Protein AF-V5H179-F1 (afdb_monomer)

Sequence (374 aa):
MTELLISRGDTFPRSFLDTYRANRATEQFYNDLSSSKSDELVLQNSESLPVSEEIHHGHSENLLDVTSSISPTKEEFLDKAELILPKSHRRRIPVYDRVDPEDSIRDIVTENDFYRFVLFKKHYDKYLHLSQKYEEARNIAYYLEEKYHEVKMERDDLIEQRDKLTRRLESNESLLREKEDEVFLQFERVVYLEEQCDKLKAEKDKCQEQKDLIEKERDKTLRILKEQARESEYNRRRLEQARQEVVRHMTMIKNEKECLERENDQLKEALEAERKGFGRYLIPVQRRRVINDSHCLENQEEDCKLIEHASDALASQFQKAVQHLATCRQKKCSVCAYTKATYRQMTPHNRKYDRKLFGCLQTPFLEMRNMIKP

pLDDT: mean 70.43, std 24.72, range [31.12, 98.69]

Structure (mmCIF, N/CA/C/O backbone):
data_AF-V5H179-F1
#
_entry.id   AF-V5H179-F1
#
loop_
_atom_site.group_PDB
_atom_site.id
_atom_site.type_symbol
_atom_site.label_atom_id
_atom_site.label_alt_id
_atom_site.label_comp_id
_atom_site.label_asym_id
_atom_site.label_entity_id
_atom_site.label_seq_id
_atom_site.pdbx_PDB_ins_code
_atom_site.Cartn_x
_atom_site.Cartn_y
_atom_site.Cartn_z
_atom_site.occupancy
_atom_site.B_iso_or_equiv
_atom_site.auth_seq_id
_atom_site.auth_comp_id
_atom_site.auth_asym_id
_atom_site.auth_atom_id
_atom_site.pdbx_PDB_model_num
ATOM 1 N N . MET A 1 1 ? -24.556 13.360 -15.288 1.00 38.22 1 MET A N 1
ATOM 2 C CA . MET A 1 1 ? -23.542 12.449 -14.723 1.00 38.22 1 MET A CA 1
ATOM 3 C C . MET A 1 1 ? -22.312 13.281 -14.423 1.00 38.22 1 MET A C 1
ATOM 5 O O . MET A 1 1 ? -21.608 13.659 -15.345 1.00 38.22 1 MET A O 1
ATOM 9 N N . THR A 1 2 ? -22.155 13.690 -13.169 1.00 35.22 2 THR A N 1
ATOM 10 C CA . THR A 1 2 ? -21.049 14.524 -12.684 1.00 35.22 2 THR A CA 1
ATOM 11 C C . THR A 1 2 ? -20.124 13.637 -11.867 1.00 35.22 2 THR A C 1
ATOM 13 O O . THR A 1 2 ? -20.523 13.132 -10.819 1.00 35.22 2 THR A O 1
ATOM 16 N N . GLU A 1 3 ? -18.925 13.398 -12.390 1.00 39.62 3 GLU A N 1
ATOM 17 C CA . GLU A 1 3 ? -17.882 12.602 -11.748 1.00 39.62 3 GLU A CA 1
ATOM 18 C C . GLU A 1 3 ? -17.254 13.391 -10.591 1.00 39.62 3 GLU A C 1
ATOM 20 O O . GLU A 1 3 ? -16.722 14.485 -10.772 1.00 39.62 3 GLU A O 1
ATOM 25 N N . LEU A 1 4 ? -17.339 12.826 -9.387 1.00 37.09 4 LEU A N 1
ATOM 26 C CA . LEU A 1 4 ? -16.640 13.293 -8.194 1.00 37.09 4 LEU A CA 1
ATOM 27 C C . LEU A 1 4 ? -15.219 12.713 -8.200 1.00 37.09 4 LEU A C 1
ATOM 29 O O . LEU A 1 4 ? -15.003 11.548 -7.868 1.00 37.09 4 LEU A O 1
ATOM 33 N N . LEU A 1 5 ? -14.249 13.545 -8.577 1.00 45.59 5 LEU A N 1
ATOM 34 C CA . LEU A 1 5 ? -12.824 13.313 -8.348 1.00 45.59 5 LEU A CA 1
ATOM 35 C C . LEU A 1 5 ? -12.528 13.479 -6.851 1.00 45.59 5 LEU A C 1
ATOM 37 O O . LEU A 1 5 ? -12.358 14.594 -6.362 1.00 45.59 5 LEU A O 1
ATOM 41 N N . ILE A 1 6 ? -12.468 12.368 -6.116 1.00 38.81 6 ILE A N 1
ATOM 42 C CA . ILE A 1 6 ? -11.968 12.353 -4.737 1.00 38.81 6 ILE A CA 1
ATOM 43 C C . ILE A 1 6 ? -10.440 12.253 -4.798 1.00 38.81 6 ILE A C 1
ATOM 45 O O . ILE A 1 6 ? -9.877 11.237 -5.211 1.00 38.81 6 ILE A O 1
ATOM 49 N N . SER A 1 7 ? -9.781 13.344 -4.414 1.00 38.22 7 SER A N 1
ATOM 50 C CA . SER A 1 7 ? -8.329 13.448 -4.280 1.00 38.22 7 SER A CA 1
ATOM 51 C C . SER A 1 7 ? -7.828 12.482 -3.198 1.00 38.22 7 SER A C 1
ATOM 53 O O . SER A 1 7 ? -8.160 12.627 -2.023 1.00 38.22 7 SER A O 1
ATOM 55 N N . ARG A 1 8 ? -7.038 11.475 -3.591 1.00 45.69 8 ARG A N 1
ATOM 56 C CA . ARG A 1 8 ? -6.320 10.561 -2.686 1.00 45.69 8 ARG A CA 1
ATOM 57 C C . ARG A 1 8 ? -5.118 11.286 -2.075 1.00 45.69 8 ARG A C 1
ATOM 59 O O . ARG A 1 8 ? -4.004 11.142 -2.572 1.00 45.69 8 ARG A O 1
ATOM 66 N N . GLY A 1 9 ? -5.362 12.092 -1.045 1.00 43.00 9 GLY A N 1
ATOM 67 C CA . GLY A 1 9 ? -4.332 12.933 -0.429 1.00 43.00 9 GLY A CA 1
ATOM 68 C C . GLY A 1 9 ? -4.325 13.005 1.097 1.00 43.00 9 GLY A C 1
ATOM 69 O O . GLY A 1 9 ? -3.460 13.690 1.624 1.00 43.00 9 GLY A O 1
ATOM 70 N N . ASP A 1 10 ? -5.211 12.304 1.808 1.00 39.78 10 ASP A N 1
ATOM 71 C CA . ASP A 1 10 ? -5.199 12.294 3.277 1.00 39.78 10 ASP A CA 1
ATOM 72 C C . ASP A 1 10 ? -4.518 11.026 3.796 1.00 39.78 10 ASP A C 1
ATOM 74 O O . ASP A 1 10 ? -5.143 10.036 4.174 1.00 39.78 10 ASP A O 1
ATOM 78 N N . THR A 1 11 ? -3.186 11.055 3.780 1.00 51.28 11 THR A N 1
ATOM 79 C CA . THR A 1 11 ? -2.354 10.178 4.608 1.00 51.28 11 THR A CA 1
ATOM 80 C C . THR A 1 11 ? -2.736 10.394 6.068 1.00 51.28 11 THR A C 1
ATOM 82 O O . THR A 1 11 ? -2.569 11.492 6.601 1.00 51.28 11 THR A O 1
ATOM 85 N N . PHE A 1 12 ? -3.245 9.341 6.709 1.00 50.22 12 PHE A N 1
ATOM 86 C CA . PHE A 1 12 ? -3.503 9.309 8.145 1.00 50.22 12 PHE A CA 1
ATOM 87 C C . PHE A 1 12 ? -2.275 9.838 8.914 1.00 50.22 12 PHE A C 1
ATOM 89 O O . PHE A 1 12 ? -1.149 9.443 8.590 1.00 50.22 12 PHE A O 1
ATOM 96 N N . PRO 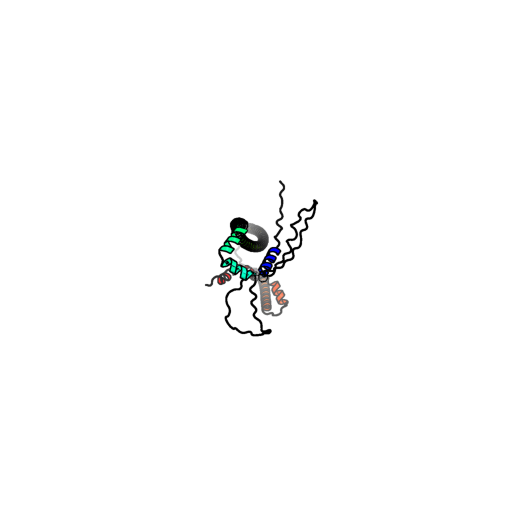A 1 13 ? -2.440 10.727 9.911 1.00 59.28 13 PRO A N 1
ATOM 97 C CA . PRO A 1 13 ? -1.305 11.367 10.562 1.00 59.28 13 PRO A CA 1
ATOM 98 C C . PRO A 1 13 ? -0.399 10.331 11.235 1.00 59.28 13 PRO A C 1
ATOM 100 O O . PRO A 1 13 ? -0.795 9.660 12.188 1.00 59.28 13 PRO A O 1
ATOM 103 N N . ARG A 1 14 ? 0.851 10.237 10.766 1.00 58.84 14 ARG A N 1
ATOM 104 C CA . ARG A 1 14 ? 1.921 9.389 11.332 1.00 58.84 14 ARG A CA 1
ATOM 105 C C . ARG A 1 14 ? 2.117 9.605 12.843 1.00 58.84 14 ARG A C 1
ATOM 107 O O . ARG A 1 14 ? 2.583 8.711 13.540 1.00 58.84 14 ARG A O 1
ATOM 114 N N . SER A 1 15 ? 1.655 10.753 13.348 1.00 59.72 15 SER A N 1
ATOM 115 C CA . SER A 1 15 ? 1.590 11.095 14.767 1.00 59.72 15 SER A CA 1
ATOM 116 C C . SER A 1 15 ? 0.821 10.079 15.613 1.00 59.72 15 SER A C 1
ATOM 118 O O . SER A 1 15 ? 1.193 9.877 16.762 1.00 59.72 15 SER A O 1
ATOM 120 N N . PHE A 1 16 ? -0.206 9.398 15.093 1.00 59.84 16 PHE A N 1
ATOM 121 C CA . PHE A 1 16 ? -0.959 8.416 15.889 1.00 59.84 16 PHE A CA 1
ATOM 122 C C . PHE A 1 16 ? -0.138 7.160 16.217 1.00 59.84 16 PHE A C 1
ATOM 124 O O . PHE A 1 16 ? -0.201 6.667 17.342 1.00 59.84 16 PHE A O 1
ATOM 131 N N . LEU A 1 17 ? 0.690 6.688 15.279 1.00 62.47 17 LEU A N 1
ATOM 132 C CA . LEU A 1 17 ? 1.595 5.555 15.506 1.00 62.47 17 LEU A CA 1
ATOM 133 C C . LEU A 1 17 ? 2.723 5.914 16.479 1.00 62.47 17 LEU A C 1
ATOM 135 O O . LEU A 1 17 ? 3.060 5.120 17.359 1.00 62.47 17 LEU A O 1
ATOM 139 N N . ASP A 1 18 ? 3.266 7.125 16.361 1.00 66.50 18 ASP A N 1
ATOM 140 C CA . ASP A 1 18 ? 4.311 7.610 17.265 1.00 66.50 18 ASP A CA 1
ATOM 141 C C . ASP A 1 18 ? 3.779 7.796 18.698 1.00 66.50 18 ASP A C 1
ATOM 143 O O . ASP A 1 18 ? 4.466 7.453 19.662 1.00 66.50 18 ASP A O 1
ATOM 147 N N . THR A 1 19 ? 2.526 8.243 18.851 1.00 67.44 19 THR A N 1
ATOM 148 C CA . THR A 1 19 ? 1.873 8.396 20.166 1.00 67.44 19 THR A CA 1
ATOM 149 C C . THR A 1 19 ? 1.581 7.039 20.813 1.00 67.44 19 THR A C 1
ATOM 151 O O . THR A 1 19 ? 1.815 6.861 22.006 1.00 67.44 19 THR A O 1
ATOM 154 N N . TYR A 1 20 ? 1.133 6.050 20.032 1.00 66.56 20 TYR A N 1
ATOM 155 C CA . TYR A 1 20 ? 0.885 4.697 20.537 1.00 66.56 20 TYR A CA 1
ATOM 156 C C . TYR A 1 20 ? 2.187 3.995 20.970 1.00 66.56 20 TYR A C 1
ATOM 158 O O . TYR A 1 20 ? 2.245 3.395 22.044 1.00 66.56 20 TYR A O 1
ATOM 166 N N . ARG A 1 21 ? 3.282 4.146 20.206 1.00 66.50 21 ARG A N 1
ATOM 167 C CA . ARG A 1 21 ? 4.616 3.652 20.608 1.00 66.50 21 ARG A CA 1
ATOM 168 C C . ARG A 1 21 ? 5.135 4.326 21.879 1.00 66.50 21 ARG A C 1
ATOM 170 O O . ARG A 1 21 ? 5.722 3.647 22.720 1.00 66.50 21 ARG A O 1
ATOM 177 N N . ALA A 1 22 ? 4.903 5.631 22.034 1.00 61.88 22 ALA A N 1
ATOM 178 C CA . ALA A 1 22 ? 5.259 6.360 23.249 1.00 61.88 22 ALA A CA 1
ATOM 179 C C . ALA A 1 22 ? 4.445 5.878 24.463 1.00 61.88 22 ALA A C 1
ATOM 181 O O . ALA A 1 22 ? 5.023 5.622 25.518 1.00 61.88 22 ALA A O 1
ATOM 182 N N . ASN A 1 23 ? 3.136 5.656 24.309 1.00 56.94 23 ASN A N 1
ATOM 183 C CA . ASN A 1 23 ? 2.287 5.149 25.390 1.00 56.94 23 ASN A CA 1
ATOM 184 C C . ASN A 1 23 ? 2.677 3.730 25.821 1.00 56.94 23 ASN A C 1
ATOM 186 O O . ASN A 1 23 ? 2.816 3.486 27.016 1.00 56.94 23 ASN A O 1
ATOM 190 N N . ARG A 1 24 ? 2.980 2.828 24.880 1.00 58.59 24 ARG A N 1
ATOM 191 C CA . ARG A 1 24 ? 3.427 1.461 25.204 1.00 58.59 24 ARG A CA 1
ATOM 192 C C . ARG A 1 24 ? 4.783 1.423 25.923 1.00 58.59 24 ARG A C 1
ATOM 194 O O . ARG A 1 24 ? 5.021 0.547 26.747 1.00 58.59 24 ARG A O 1
ATOM 201 N N . ALA A 1 25 ? 5.670 2.382 25.649 1.00 54.34 25 ALA A N 1
ATOM 202 C CA . ALA A 1 25 ? 6.921 2.546 26.397 1.00 54.34 25 ALA A CA 1
ATOM 203 C C . ALA A 1 25 ? 6.704 3.140 27.806 1.00 54.34 25 ALA A C 1
ATOM 205 O O . ALA A 1 25 ? 7.554 2.981 28.680 1.00 54.34 25 ALA A O 1
ATOM 206 N N . THR A 1 26 ? 5.564 3.798 28.032 1.00 53.34 26 THR A N 1
ATOM 207 C CA . THR A 1 26 ? 5.205 4.466 29.294 1.00 53.34 26 THR A CA 1
ATOM 208 C C . THR A 1 26 ? 4.375 3.564 30.224 1.00 53.34 26 THR A C 1
ATOM 210 O O . THR A 1 26 ? 4.323 3.812 31.428 1.00 53.34 26 THR A O 1
ATOM 213 N N . GLU A 1 27 ? 3.812 2.457 29.720 1.00 48.19 27 GLU A N 1
ATOM 214 C CA . GLU A 1 27 ? 3.077 1.451 30.516 1.00 48.19 27 GLU A CA 1
ATOM 215 C C . GLU A 1 27 ? 3.929 0.718 31.571 1.00 48.19 27 GLU A C 1
ATOM 217 O O . GLU A 1 27 ? 3.386 0.030 32.430 1.00 48.19 27 GLU A O 1
ATOM 222 N N . GLN A 1 28 ? 5.254 0.902 31.588 1.00 46.19 28 GLN A N 1
ATOM 223 C CA . GLN A 1 28 ? 6.106 0.419 32.685 1.00 46.19 28 GLN A CA 1
ATOM 224 C C . GLN A 1 28 ? 6.187 1.375 33.888 1.00 46.19 28 GLN A C 1
ATOM 226 O O . GLN A 1 28 ? 6.810 1.013 34.885 1.00 46.19 28 GLN A O 1
ATOM 231 N N . PHE A 1 29 ? 5.569 2.565 33.838 1.00 47.06 29 PHE A N 1
ATOM 232 C CA . PHE A 1 29 ? 5.801 3.606 34.850 1.00 47.06 29 PHE A CA 1
ATOM 233 C C . PHE A 1 29 ? 4.580 4.284 35.486 1.00 47.06 29 PHE A C 1
ATOM 235 O O . PHE A 1 29 ? 4.789 5.204 36.272 1.00 47.06 29 PHE A O 1
ATOM 242 N N . TYR A 1 30 ? 3.335 3.848 35.264 1.00 40.72 30 TYR A N 1
ATOM 243 C CA . TYR A 1 30 ? 2.186 4.528 35.887 1.00 40.72 30 TYR A CA 1
ATOM 244 C C . TYR A 1 30 ? 1.194 3.595 36.583 1.00 40.72 30 TYR A C 1
ATOM 246 O O . TYR A 1 30 ? 0.227 3.122 35.999 1.00 40.72 30 TYR A O 1
ATOM 254 N N . ASN A 1 31 ? 1.426 3.437 37.889 1.00 41.97 31 ASN A N 1
ATOM 255 C CA . ASN A 1 31 ? 0.436 3.057 38.901 1.00 41.97 31 ASN A CA 1
ATOM 256 C C . ASN A 1 31 ? -0.285 4.283 39.515 1.00 41.97 31 ASN A C 1
ATOM 258 O O . ASN A 1 31 ? -0.972 4.131 40.514 1.00 41.97 31 ASN A O 1
ATOM 262 N N . ASP A 1 32 ? -0.159 5.488 38.946 1.00 46.41 32 ASP A N 1
ATOM 263 C CA . ASP A 1 32 ? -0.709 6.719 39.539 1.00 46.41 32 ASP A CA 1
ATOM 264 C C . ASP A 1 32 ? -1.388 7.615 38.494 1.00 46.41 32 ASP A C 1
ATOM 266 O O . ASP A 1 32 ? -0.796 8.589 38.042 1.00 46.41 32 ASP A O 1
ATOM 270 N N . LEU A 1 33 ? -2.639 7.326 38.114 1.00 41.47 33 LEU A N 1
ATOM 271 C CA . LEU A 1 33 ? -3.531 8.321 37.491 1.00 41.47 33 LEU A CA 1
ATOM 272 C C . LEU A 1 33 ? -4.994 8.105 37.917 1.00 41.47 33 LEU A C 1
ATOM 274 O O . LEU A 1 33 ? -5.854 7.743 37.121 1.00 41.47 33 LEU A O 1
ATOM 278 N N . SER A 1 34 ? -5.293 8.384 39.187 1.00 44.03 34 SER A N 1
ATOM 279 C CA . SER A 1 34 ? -6.654 8.495 39.736 1.00 44.03 34 SER A CA 1
ATOM 280 C C . SER A 1 34 ? -7.209 9.930 39.684 1.00 44.03 34 SER A C 1
ATOM 282 O O . SER A 1 34 ? -7.889 10.378 40.604 1.00 44.03 34 SER A O 1
ATOM 284 N N . SER A 1 35 ? -6.959 10.682 38.605 1.00 51.59 35 SER A N 1
ATOM 285 C CA . SER A 1 35 ? -7.750 11.890 38.320 1.00 51.59 35 SER A CA 1
ATOM 286 C C . SER A 1 35 ? -7.730 12.249 36.832 1.00 51.59 35 SER A C 1
ATOM 288 O O . SER A 1 35 ? -6.760 12.827 36.338 1.00 51.59 35 SER A O 1
ATOM 290 N N . SER A 1 36 ? -8.816 11.952 36.116 1.00 37.88 36 SER A N 1
ATOM 291 C CA . SER A 1 36 ? -9.072 12.491 34.775 1.00 37.88 36 SER A CA 1
ATOM 292 C C . SER A 1 36 ? -10.262 13.450 34.836 1.00 37.88 36 SER A C 1
ATOM 294 O O . SER A 1 36 ? -11.378 13.057 35.165 1.00 37.88 36 SER A O 1
ATOM 296 N N . LYS A 1 37 ? -10.010 14.731 34.539 1.00 47.53 37 LYS A N 1
ATOM 297 C CA . LYS A 1 37 ? -10.983 15.838 34.509 1.00 47.53 37 LYS A CA 1
ATOM 298 C C . LYS A 1 37 ? -11.846 15.798 33.240 1.00 47.53 37 LYS A C 1
ATOM 300 O O . LYS A 1 37 ? -11.718 16.669 32.385 1.00 47.53 37 LYS A O 1
ATOM 305 N N . SER A 1 38 ? -12.691 14.782 33.090 1.00 45.53 38 SER A N 1
ATOM 306 C CA . SER A 1 38 ? -13.604 14.685 31.933 1.00 45.53 38 SER A CA 1
ATOM 307 C C . SER A 1 38 ? -15.081 14.485 32.289 1.00 45.53 38 SER A C 1
ATOM 309 O O . SER A 1 38 ? -15.899 14.367 31.386 1.00 45.53 38 SER A O 1
ATOM 311 N N . ASP A 1 39 ? -15.442 14.560 33.574 1.00 42.22 39 ASP A N 1
ATOM 312 C CA . ASP A 1 39 ? -16.785 14.205 34.067 1.00 42.22 39 ASP A CA 1
ATOM 313 C C . ASP A 1 39 ? -17.708 15.409 34.382 1.00 42.22 39 ASP A C 1
ATOM 315 O O . ASP A 1 39 ? -18.745 15.260 35.019 1.00 42.22 39 ASP A O 1
ATOM 319 N N . GLU A 1 40 ? -17.362 16.629 33.950 1.00 44.75 40 GLU A N 1
ATOM 320 C CA . GLU A 1 40 ? -18.045 17.864 34.393 1.00 44.75 40 GLU A CA 1
ATOM 321 C C . GLU A 1 40 ? -19.091 18.441 33.411 1.00 44.75 40 GLU A C 1
ATOM 323 O O . GLU A 1 40 ? -19.426 19.618 33.508 1.00 44.75 40 GLU A O 1
ATOM 328 N N . LEU A 1 41 ? -19.627 17.678 32.445 1.00 41.22 41 LEU A N 1
ATOM 329 C CA . LEU A 1 41 ? -20.549 18.249 31.435 1.00 41.22 41 LEU A CA 1
ATOM 330 C C . LEU A 1 41 ? -21.808 17.435 31.101 1.00 41.22 41 LEU A C 1
ATOM 332 O O . LEU A 1 41 ? -22.360 17.601 30.015 1.00 41.22 41 LEU A O 1
ATOM 336 N N . VAL A 1 42 ? -22.331 16.603 32.006 1.00 47.53 42 VAL A N 1
ATOM 337 C CA . VAL A 1 42 ? -23.628 15.940 31.755 1.00 47.53 42 VAL A CA 1
ATOM 338 C C . VAL A 1 42 ? -24.482 15.835 33.014 1.00 47.53 42 VAL A C 1
ATOM 340 O O . VAL A 1 42 ? -24.805 14.735 33.415 1.00 47.53 42 VAL A O 1
ATOM 343 N N . LEU A 1 43 ? -24.887 16.954 33.624 1.00 38.72 43 LEU A N 1
ATOM 344 C CA . LEU A 1 43 ? -26.112 17.034 34.444 1.00 38.72 43 LEU A CA 1
ATOM 345 C C . LEU A 1 43 ? -26.581 18.501 34.547 1.00 38.72 43 LEU A C 1
ATOM 347 O O . LEU A 1 43 ? -26.336 19.181 35.537 1.00 38.72 43 LEU A O 1
ATOM 351 N N . GLN A 1 44 ? -27.280 19.001 33.525 1.00 34.38 44 GLN A N 1
ATOM 352 C CA . GLN A 1 44 ? -28.172 20.157 33.679 1.00 34.38 44 GLN A CA 1
ATOM 353 C C . GLN A 1 44 ? -29.614 19.649 33.637 1.00 34.38 44 GLN A C 1
ATOM 355 O O . GLN A 1 44 ? -30.160 19.419 32.562 1.00 34.38 44 GLN A O 1
ATOM 360 N N . ASN A 1 45 ? -30.217 19.471 34.814 1.00 33.62 45 ASN A N 1
ATOM 361 C CA . ASN A 1 45 ? -31.651 19.247 34.964 1.00 33.62 45 ASN A CA 1
ATOM 362 C C . ASN A 1 45 ? -32.306 20.480 35.595 1.00 33.62 45 ASN A C 1
ATOM 364 O O . ASN A 1 45 ? -32.006 20.856 36.721 1.00 33.62 45 ASN A O 1
ATOM 368 N N . SER A 1 46 ? -33.191 21.086 34.802 1.00 35.19 46 SER A N 1
ATOM 369 C CA . SER A 1 46 ? -34.522 21.587 35.163 1.00 35.19 46 SER A CA 1
ATOM 370 C C . SER A 1 46 ? -34.783 21.997 36.621 1.00 35.19 46 SER A C 1
ATOM 372 O O . SER A 1 46 ? -35.275 21.195 37.412 1.00 35.19 46 SER A O 1
ATOM 374 N N . GLU A 1 47 ? -34.651 23.292 36.903 1.00 33.22 47 GLU A N 1
ATOM 375 C CA . GLU A 1 47 ? -35.409 23.967 37.960 1.00 33.22 47 GLU A CA 1
ATOM 376 C C . GLU A 1 47 ? -36.064 25.232 37.397 1.00 33.22 47 GLU A C 1
ATOM 378 O O . GLU A 1 47 ? -35.438 26.275 37.226 1.00 33.22 47 GLU A O 1
ATOM 383 N N . SER A 1 48 ? -37.360 25.140 37.108 1.00 37.81 48 SER A N 1
ATOM 384 C CA . SER A 1 48 ? -38.253 26.294 37.145 1.00 37.81 48 SER A CA 1
ATOM 385 C C . SER A 1 48 ? -39.675 25.802 37.400 1.00 37.81 48 SER A C 1
ATOM 387 O O . SER A 1 48 ? -40.339 25.380 36.459 1.00 37.81 48 SER A O 1
ATOM 389 N N . LEU A 1 49 ? -40.107 25.790 38.664 1.00 33.06 49 LEU A N 1
ATOM 390 C CA . LEU A 1 49 ? -41.442 26.168 39.157 1.00 33.06 49 LEU A CA 1
ATOM 391 C C . LEU A 1 49 ? -41.452 26.054 40.710 1.00 33.06 49 LEU A C 1
ATOM 393 O O . LEU A 1 49 ? -40.802 25.151 41.233 1.00 33.06 49 LEU A O 1
ATOM 397 N N . PRO A 1 50 ? -42.127 26.961 41.452 1.00 45.44 50 PRO A N 1
ATOM 398 C CA . PRO A 1 50 ? -41.961 27.142 42.905 1.00 45.44 50 PRO A CA 1
ATOM 399 C C . PRO A 1 50 ? -43.132 26.572 43.745 1.00 45.44 50 PRO A C 1
ATOM 401 O O . PRO A 1 50 ? -44.111 26.118 43.156 1.00 45.44 50 PRO A O 1
ATOM 404 N N . VAL A 1 51 ? -43.061 26.746 45.088 1.00 31.14 51 VAL A N 1
ATOM 405 C CA . VAL A 1 51 ? -44.099 26.539 46.157 1.00 31.14 51 VAL A CA 1
ATOM 406 C C . VAL A 1 51 ? -44.014 25.152 46.841 1.00 31.14 51 VAL A C 1
ATOM 408 O O . VAL A 1 51 ? -43.996 24.152 46.141 1.00 31.14 51 VAL A O 1
ATOM 411 N N . SER A 1 52 ? -44.002 24.943 48.169 1.00 33.12 52 SER A N 1
ATOM 412 C CA . SER A 1 52 ? -43.936 25.771 49.392 1.00 33.12 52 SER A CA 1
ATOM 413 C C . SER A 1 52 ? -43.670 24.873 50.626 1.00 33.12 52 SER A C 1
ATOM 415 O O . SER A 1 52 ? -43.968 23.685 50.591 1.00 33.12 52 SER A O 1
ATOM 417 N N . GLU A 1 53 ? -43.193 25.519 51.700 1.00 37.88 53 GLU A N 1
ATOM 418 C CA . GLU A 1 53 ? -43.397 25.267 53.149 1.00 37.88 53 GLU A CA 1
ATOM 419 C C . GLU A 1 53 ? -42.876 23.990 53.853 1.00 37.88 53 GLU A C 1
ATOM 421 O O . GLU A 1 53 ? -43.434 22.901 53.778 1.00 37.88 53 GLU A O 1
ATOM 426 N N . GLU A 1 54 ? -41.812 24.225 54.635 1.00 38.69 54 GLU A N 1
ATOM 4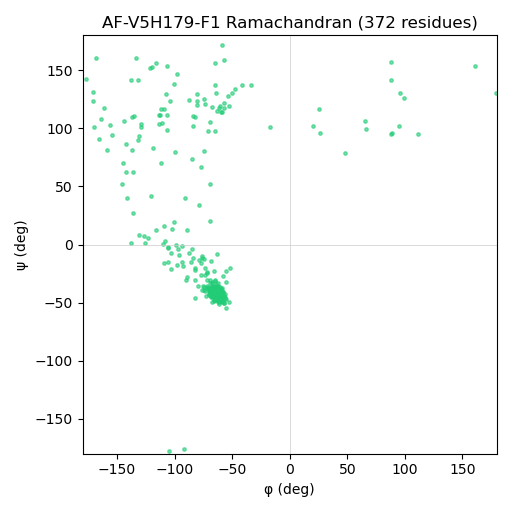27 C CA . GLU A 1 54 ? -41.595 23.850 56.046 1.00 38.69 54 GLU A CA 1
ATOM 428 C C . GLU A 1 54 ? -42.333 22.638 56.640 1.00 38.69 54 GLU A C 1
ATOM 430 O O . GLU A 1 54 ? -43.510 22.718 56.977 1.00 38.69 54 GLU A O 1
ATOM 435 N N . ILE A 1 55 ? -41.549 21.624 57.039 1.00 34.69 55 ILE A N 1
ATOM 436 C CA . ILE A 1 55 ? -41.684 21.017 58.375 1.00 34.69 55 ILE A CA 1
ATOM 437 C C . ILE A 1 55 ? -40.283 20.820 58.979 1.00 34.69 55 ILE A C 1
ATOM 439 O O . ILE A 1 55 ? -39.500 19.979 58.542 1.00 34.69 55 ILE A O 1
ATOM 443 N N . HIS A 1 56 ? -39.983 21.605 60.014 1.00 33.34 56 HIS A N 1
ATOM 444 C CA . HIS A 1 56 ? -38.847 21.426 60.917 1.00 33.34 56 HIS A CA 1
ATOM 445 C C . HIS A 1 56 ? -39.157 20.367 61.984 1.00 33.34 56 HIS A C 1
ATOM 447 O O . HIS A 1 56 ? -40.009 20.603 62.837 1.00 33.34 56 HIS A O 1
ATOM 453 N N . HIS A 1 57 ? -38.380 19.285 62.038 1.00 36.88 57 HIS A N 1
ATOM 454 C CA . HIS A 1 57 ? -38.143 18.471 63.242 1.00 36.88 57 HIS A CA 1
ATOM 455 C C . HIS A 1 57 ? -36.632 18.172 63.245 1.00 36.88 57 HIS A C 1
ATOM 457 O O . HIS A 1 57 ? -36.126 17.582 62.302 1.00 36.88 57 HIS A O 1
ATOM 463 N N . GLY A 1 58 ? -35.803 18.715 64.134 1.00 31.97 58 GLY A N 1
ATOM 464 C CA . GLY A 1 58 ? -35.842 18.549 65.582 1.00 31.97 58 GLY A CA 1
ATOM 465 C C . GLY A 1 58 ? -34.599 17.738 65.959 1.00 31.97 58 GLY A C 1
ATOM 466 O O . GLY A 1 58 ? -34.598 16.519 65.834 1.00 31.97 58 GLY A O 1
ATOM 467 N N . HIS A 1 59 ? -33.519 18.428 66.336 1.00 32.72 59 HIS A N 1
ATOM 468 C CA . HIS A 1 59 ? -32.262 17.822 66.771 1.00 32.72 59 HIS A CA 1
ATOM 469 C C . HIS A 1 59 ? -32.494 16.957 68.015 1.00 32.72 59 HIS A C 1
ATOM 471 O O . HIS A 1 59 ? -32.895 17.471 69.058 1.00 32.72 59 HIS A O 1
ATOM 477 N N . SER A 1 60 ? -32.218 15.657 67.919 1.00 39.66 60 SER A N 1
ATOM 478 C CA . SER A 1 60 ? -32.052 14.795 69.087 1.00 39.66 60 SER A CA 1
ATOM 479 C C . SER A 1 60 ? -30.591 14.385 69.188 1.00 39.66 60 SER A C 1
ATOM 481 O O . SER A 1 60 ? -30.098 13.550 68.429 1.00 39.66 60 SER A O 1
ATOM 483 N N . GLU A 1 61 ? -29.909 15.018 70.129 1.00 39.66 61 GLU A N 1
ATOM 484 C CA . GLU A 1 61 ? -28.595 14.636 70.613 1.00 39.66 61 GLU A CA 1
ATOM 485 C C . GLU A 1 61 ? -28.728 13.303 71.352 1.00 39.66 61 GLU A C 1
ATOM 487 O O . GLU A 1 61 ? -29.464 13.215 72.331 1.00 39.66 61 GLU A O 1
ATOM 492 N N . ASN A 1 62 ? -28.054 12.261 70.869 1.00 36.19 62 ASN A N 1
ATOM 493 C CA . ASN A 1 62 ? -27.524 11.191 71.705 1.00 36.19 62 ASN A CA 1
ATOM 494 C C . ASN A 1 62 ? -26.448 10.429 70.929 1.00 36.19 62 ASN A C 1
ATOM 496 O O . ASN A 1 62 ? -26.704 9.830 69.886 1.00 36.19 62 ASN A O 1
ATOM 500 N N . LEU A 1 63 ? -25.238 10.505 71.487 1.00 37.31 63 LEU A N 1
ATOM 501 C CA . LEU A 1 63 ? -24.099 9.624 71.267 1.00 37.31 63 LEU A CA 1
ATOM 502 C C . LEU A 1 63 ? -24.543 8.180 71.015 1.00 37.31 63 LEU A C 1
ATOM 504 O O . LEU A 1 63 ? -25.348 7.662 71.780 1.00 37.31 63 LEU A O 1
ATOM 508 N N . LEU A 1 64 ? -23.922 7.522 70.038 1.00 41.84 64 LEU A N 1
ATOM 509 C CA . LEU A 1 64 ? -23.034 6.378 70.265 1.00 41.84 64 LEU A CA 1
ATOM 510 C C . LEU A 1 64 ? -22.323 6.057 68.940 1.00 41.84 64 LEU A C 1
ATOM 512 O O . LEU A 1 64 ? -22.881 5.418 68.050 1.00 41.84 64 LEU A O 1
ATOM 516 N N . ASP A 1 65 ? -21.070 6.504 68.837 1.00 35.31 65 ASP A N 1
ATOM 517 C CA . ASP A 1 65 ? -20.084 5.936 67.923 1.00 35.31 65 ASP A CA 1
ATOM 518 C C . ASP A 1 65 ? -19.911 4.449 68.255 1.00 35.31 65 ASP A C 1
ATOM 520 O O . ASP A 1 65 ? -19.403 4.091 69.320 1.00 35.31 65 ASP A O 1
ATOM 524 N N . VAL A 1 66 ? -20.312 3.575 67.334 1.00 36.31 66 VAL A N 1
ATOM 525 C CA . VAL A 1 66 ? -19.897 2.170 67.327 1.00 36.31 66 VAL A CA 1
ATOM 526 C C . VAL A 1 66 ? -19.151 1.925 66.027 1.00 36.31 66 VAL A C 1
ATOM 528 O O . VAL A 1 66 ? -19.684 1.457 65.026 1.00 36.31 66 VAL A O 1
ATOM 531 N N . THR A 1 67 ? -17.871 2.277 66.064 1.00 34.16 67 THR A N 1
ATOM 532 C CA . THR A 1 67 ? -16.847 1.713 65.194 1.00 34.16 67 THR A CA 1
ATOM 533 C C . THR A 1 67 ? -16.389 0.387 65.801 1.00 34.16 67 THR A C 1
ATOM 535 O O . THR A 1 67 ? -15.757 0.343 66.851 1.00 34.16 67 THR A O 1
ATOM 538 N N . SER A 1 68 ? -16.750 -0.719 65.159 1.00 31.84 68 SER A N 1
ATOM 539 C CA . SER A 1 68 ? -16.149 -2.058 65.282 1.00 31.84 68 SER A CA 1
ATOM 540 C C . SER A 1 68 ? -16.789 -2.899 64.171 1.00 31.84 68 SER A C 1
ATOM 542 O O . SER A 1 68 ? -17.999 -2.854 64.013 1.00 31.84 68 SER A O 1
ATOM 544 N N . SER A 1 69 ? -16.098 -3.660 63.331 1.00 31.77 69 SER A N 1
ATOM 545 C CA . SER A 1 69 ? -14.789 -4.274 63.502 1.00 31.77 69 SER A CA 1
ATOM 546 C C . SER A 1 69 ? -14.345 -4.853 62.152 1.00 31.77 69 SER A C 1
ATOM 548 O O . SER A 1 69 ? -15.019 -5.698 61.567 1.00 31.77 69 SER A O 1
ATOM 550 N N . ILE A 1 70 ? -13.176 -4.419 61.680 1.00 35.12 70 ILE A N 1
ATOM 551 C CA . ILE A 1 70 ? -12.356 -5.192 60.747 1.00 35.12 70 ILE A CA 1
ATOM 552 C C . ILE A 1 70 ? -11.604 -6.216 61.599 1.00 35.12 70 ILE A C 1
ATOM 554 O O . ILE A 1 70 ? -10.920 -5.868 62.560 1.00 35.12 70 ILE A O 1
ATOM 558 N N . SER A 1 71 ? -11.780 -7.486 61.266 1.00 32.31 71 SER A N 1
ATOM 559 C CA . SER A 1 71 ? -11.070 -8.635 61.822 1.00 32.31 71 SER A CA 1
ATOM 560 C C . SER A 1 71 ? -9.569 -8.596 61.501 1.00 32.31 71 SER A C 1
ATOM 562 O O . SER A 1 71 ? -9.236 -8.516 60.316 1.00 32.31 71 SER A O 1
ATOM 564 N N . PRO A 1 72 ? -8.663 -8.773 62.481 1.00 36.88 72 PRO A N 1
ATOM 565 C CA . PRO A 1 72 ? -7.299 -9.192 62.216 1.00 36.88 72 PRO A CA 1
ATOM 566 C C . PRO A 1 72 ? -7.128 -10.700 62.429 1.00 36.88 72 PRO A C 1
ATOM 568 O O . PRO A 1 72 ? -7.777 -11.345 63.255 1.00 36.88 72 PRO A O 1
ATOM 571 N N . THR A 1 73 ? -6.249 -11.242 61.602 1.00 34.47 73 THR A N 1
ATOM 572 C CA . THR A 1 73 ? -5.863 -12.637 61.442 1.00 34.47 73 THR A CA 1
ATOM 573 C C . THR A 1 73 ? -5.170 -13.235 62.664 1.00 34.47 73 THR A C 1
ATOM 575 O O . THR A 1 73 ? -4.577 -12.544 63.487 1.00 34.47 73 THR A O 1
ATOM 578 N N . LYS A 1 74 ? -5.266 -14.566 62.737 1.00 36.53 74 LYS A N 1
ATOM 579 C CA . LYS A 1 74 ? -4.551 -15.454 63.654 1.00 36.53 74 LYS A CA 1
ATOM 580 C C . LYS A 1 74 ? -3.034 -15.299 63.528 1.00 36.53 74 LYS A C 1
ATOM 582 O O . LYS A 1 74 ? -2.543 -14.974 62.455 1.00 36.53 74 LYS A O 1
ATOM 587 N N . GLU A 1 75 ? -2.377 -15.722 64.606 1.00 37.38 75 GLU A N 1
ATOM 588 C CA . GLU A 1 75 ? -0.931 -15.864 64.810 1.00 37.38 75 GLU A CA 1
ATOM 589 C C . GLU A 1 75 ? -0.260 -14.593 65.325 1.00 37.38 75 GLU A C 1
ATOM 591 O O . GLU A 1 75 ? 0.094 -13.711 64.560 1.00 37.38 75 GLU A O 1
ATOM 596 N N . GLU A 1 76 ? -0.095 -14.505 66.650 1.00 34.53 76 GLU A N 1
ATOM 597 C CA . GLU A 1 76 ? 1.235 -14.492 67.272 1.00 34.53 76 GLU A CA 1
ATOM 598 C C . GLU A 1 76 ? 1.156 -14.357 68.810 1.00 34.53 76 GLU A C 1
ATOM 600 O O . GLU A 1 76 ? 0.479 -13.496 69.360 1.00 34.53 76 GLU A O 1
ATOM 605 N N . PHE A 1 77 ? 1.887 -15.255 69.477 1.00 31.12 77 PHE A N 1
ATOM 606 C CA . PHE A 1 77 ? 2.461 -15.157 70.824 1.00 31.12 77 PHE A CA 1
ATOM 607 C C . PHE A 1 77 ? 1.560 -15.083 72.076 1.00 31.12 77 PHE A C 1
ATOM 609 O O . PHE A 1 77 ? 1.150 -14.035 72.568 1.00 31.12 77 PHE A O 1
ATOM 616 N N . LEU A 1 78 ? 1.437 -16.259 72.707 1.00 37.56 78 LEU A N 1
ATOM 617 C CA . LEU A 1 78 ? 1.531 -16.411 74.161 1.00 37.56 78 LEU A CA 1
ATOM 618 C C . LEU A 1 78 ? 2.803 -15.713 74.672 1.00 37.56 78 LEU A C 1
ATOM 620 O O . LEU A 1 78 ? 3.883 -15.977 74.146 1.00 37.56 78 LEU A O 1
ATOM 624 N N . ASP A 1 79 ? 2.687 -14.883 75.707 1.00 32.84 79 ASP A N 1
ATOM 625 C CA . ASP A 1 79 ? 3.232 -15.139 77.052 1.00 32.84 79 ASP A CA 1
ATOM 626 C C . ASP A 1 79 ? 3.343 -13.823 77.855 1.00 32.84 79 ASP A C 1
ATOM 628 O O . ASP A 1 79 ? 3.561 -12.750 77.297 1.00 32.84 79 ASP A O 1
ATOM 632 N N . LYS A 1 80 ? 3.282 -13.962 79.182 1.00 31.62 80 LYS A N 1
ATOM 633 C CA . LYS A 1 80 ? 3.597 -12.983 80.243 1.00 31.62 80 LYS A CA 1
ATOM 634 C C . LYS A 1 80 ? 2.470 -12.139 80.844 1.00 31.62 80 LYS A C 1
ATOM 636 O O . LYS A 1 80 ? 2.045 -11.092 80.366 1.00 31.62 80 LYS A O 1
ATOM 641 N N . ALA A 1 81 ? 2.111 -12.629 82.026 1.00 37.56 81 ALA A N 1
ATOM 642 C CA . ALA A 1 81 ? 1.559 -11.918 83.160 1.00 37.56 81 ALA A CA 1
ATOM 643 C C . ALA A 1 81 ? 2.476 -10.794 83.692 1.00 37.56 81 ALA A C 1
ATOM 645 O O . ALA A 1 81 ? 3.657 -10.719 83.363 1.00 37.56 81 ALA A O 1
ATOM 646 N N . GLU A 1 82 ? 1.883 -10.036 84.619 1.00 33.81 82 GLU A N 1
ATOM 647 C CA . GLU A 1 82 ? 2.446 -9.017 85.518 1.00 33.81 82 GLU A CA 1
ATOM 648 C C . GLU A 1 82 ? 2.499 -7.584 84.989 1.00 33.81 82 GLU A C 1
ATOM 650 O O . GLU A 1 82 ? 3.501 -7.150 84.439 1.00 33.81 82 GLU A O 1
ATOM 655 N N . LEU A 1 83 ? 1.481 -6.791 85.346 1.00 38.88 83 LEU A N 1
ATOM 656 C CA . LEU A 1 83 ? 1.718 -5.446 85.869 1.00 38.88 83 LEU A CA 1
ATOM 657 C C . LEU A 1 83 ? 0.791 -5.151 87.054 1.00 38.88 83 LEU A C 1
ATOM 659 O O . LEU A 1 83 ? -0.359 -5.574 87.134 1.00 38.88 83 LEU A O 1
ATOM 663 N N . ILE A 1 84 ? 1.391 -4.464 88.012 1.00 37.53 84 ILE A N 1
ATOM 664 C CA . ILE A 1 84 ? 1.066 -4.352 89.426 1.00 37.53 84 ILE A CA 1
ATOM 665 C C . ILE A 1 84 ? 0.772 -2.870 89.742 1.00 37.53 84 ILE A C 1
ATOM 667 O O . ILE A 1 84 ? 1.384 -1.994 89.137 1.00 37.53 84 ILE A O 1
ATOM 671 N N . LEU A 1 85 ? -0.057 -2.647 90.782 1.00 34.06 85 LEU A N 1
ATOM 672 C CA . LEU A 1 85 ? -0.316 -1.422 91.589 1.00 34.06 85 LEU A CA 1
ATOM 673 C C . LEU A 1 85 ? -1.395 -0.420 91.098 1.00 34.06 85 LEU A C 1
ATOM 675 O O . LEU A 1 85 ? -1.625 -0.309 89.902 1.00 34.06 85 LEU A O 1
ATOM 679 N N . PRO A 1 86 ? -1.976 0.424 91.996 1.00 44.72 86 PRO A N 1
ATOM 680 C CA . PRO A 1 86 ? -2.038 0.353 93.465 1.00 44.72 86 PRO A CA 1
ATOM 681 C C . PRO A 1 86 ? -3.425 0.605 94.104 1.00 44.72 86 PRO A C 1
ATOM 683 O O . PRO A 1 86 ? -4.319 1.257 93.578 1.00 44.72 86 PRO A O 1
ATOM 686 N N . LYS A 1 87 ? -3.500 0.134 95.354 1.00 36.31 87 LYS A N 1
ATOM 687 C CA . LYS A 1 87 ? -4.496 0.370 96.411 1.00 36.31 87 LYS A CA 1
ATOM 688 C C . LYS A 1 87 ? -4.987 1.822 96.535 1.00 36.31 87 LYS A C 1
ATOM 690 O O . LYS A 1 87 ? -4.177 2.728 96.713 1.00 36.31 87 LYS A O 1
ATOM 695 N N . SER A 1 88 ? -6.299 1.981 96.719 1.00 34.72 88 SER A N 1
ATOM 696 C CA . SER A 1 88 ? -6.872 3.047 97.551 1.00 34.72 88 SER A CA 1
ATOM 697 C C . SER A 1 88 ? -7.622 2.445 98.754 1.00 34.72 88 SER A C 1
ATOM 699 O O . SER A 1 88 ? -7.917 1.251 98.813 1.00 34.72 88 SER A O 1
ATOM 701 N N . HIS A 1 89 ? -7.750 3.247 99.803 1.00 39.25 89 HIS A N 1
ATOM 702 C CA . HIS A 1 89 ? -7.772 2.847 101.204 1.00 39.25 89 HIS A CA 1
ATOM 703 C C . HIS A 1 89 ? -8.940 1.980 101.700 1.00 39.25 89 HIS A C 1
ATOM 705 O O . HIS A 1 89 ? -10.115 2.294 101.538 1.00 39.25 89 HIS A O 1
ATOM 711 N N . ARG A 1 90 ? -8.572 0.978 102.515 1.00 39.44 90 ARG A N 1
ATOM 712 C CA . ARG A 1 90 ? -9.434 0.368 103.534 1.00 39.44 90 ARG A CA 1
ATOM 713 C C . ARG A 1 90 ? -9.874 1.433 104.548 1.00 39.44 90 ARG A C 1
ATOM 715 O O . ARG A 1 90 ? -9.059 1.883 105.350 1.00 39.44 90 ARG A O 1
ATOM 722 N N . ARG A 1 91 ? -11.170 1.738 104.593 1.00 43.47 91 ARG A N 1
ATOM 723 C CA . ARG A 1 91 ? -11.858 2.121 105.835 1.00 43.47 91 ARG A CA 1
ATOM 724 C C . ARG A 1 91 ? -12.751 0.957 106.245 1.00 43.47 91 ARG A C 1
ATOM 726 O O . ARG A 1 91 ? -13.455 0.386 105.421 1.00 43.47 91 ARG A O 1
ATOM 733 N N . ARG A 1 92 ? -12.639 0.551 107.505 1.00 41.91 92 ARG A N 1
ATOM 734 C CA . ARG A 1 92 ? -13.371 -0.566 108.101 1.00 41.91 92 ARG A CA 1
ATOM 735 C C . ARG A 1 92 ? -14.559 -0.031 108.915 1.00 41.91 92 ARG A C 1
ATOM 737 O O . ARG A 1 92 ? -14.340 0.864 109.723 1.00 41.91 92 ARG A O 1
ATOM 744 N N . ILE A 1 93 ? -15.700 -0.730 108.767 1.00 39.38 93 ILE A N 1
ATOM 745 C CA . ILE A 1 93 ? -16.812 -0.965 109.731 1.00 39.38 93 ILE A CA 1
ATOM 746 C C . ILE A 1 93 ? -17.934 0.108 109.744 1.00 39.38 93 ILE A C 1
ATOM 748 O O . ILE A 1 93 ? -17.595 1.285 109.668 1.00 39.38 93 ILE A O 1
ATOM 752 N N . PRO A 1 94 ? -19.244 -0.243 109.891 1.00 44.41 94 PRO A N 1
ATOM 753 C CA . PRO A 1 94 ? -19.836 -1.549 110.238 1.00 44.41 94 PRO A CA 1
ATOM 754 C C . PRO A 1 94 ? -20.827 -2.145 109.222 1.00 44.41 94 PRO A C 1
ATOM 756 O O . PRO A 1 94 ? -21.565 -1.448 108.533 1.00 44.41 94 PRO A O 1
ATOM 759 N N . VAL A 1 95 ? -20.875 -3.479 109.241 1.00 52.50 95 VAL A N 1
ATOM 760 C CA . VAL A 1 95 ? -21.940 -4.324 108.694 1.00 52.50 95 VAL A CA 1
ATOM 761 C C . VAL A 1 95 ? -23.212 -4.058 109.499 1.00 52.50 95 VAL A C 1
ATOM 763 O O . VAL A 1 95 ? -23.380 -4.588 110.593 1.00 52.50 95 VAL A O 1
ATOM 766 N N . TYR A 1 96 ? -24.081 -3.206 108.968 1.00 42.59 96 TYR A N 1
ATOM 767 C CA . TYR A 1 96 ? -25.514 -3.366 109.154 1.00 42.59 96 TYR A CA 1
ATOM 768 C C . TYR A 1 96 ? -26.095 -3.688 107.789 1.00 42.59 96 TYR A C 1
ATOM 770 O O . TYR A 1 96 ? -26.038 -2.880 106.863 1.00 42.59 96 TYR A O 1
ATOM 778 N N . ASP A 1 97 ? -26.550 -4.929 107.713 1.00 55.53 97 ASP A N 1
ATOM 779 C CA . ASP A 1 97 ? -27.575 -5.470 106.841 1.00 55.53 97 ASP A CA 1
ATOM 780 C C . ASP A 1 97 ? -28.458 -4.372 106.223 1.00 55.53 97 ASP A C 1
ATOM 782 O O . ASP A 1 97 ? -29.313 -3.775 106.879 1.00 55.53 97 ASP A O 1
ATOM 786 N N . ARG A 1 98 ? -28.186 -4.043 104.961 1.00 54.41 98 ARG A N 1
ATOM 787 C CA . ARG A 1 98 ? -29.084 -3.258 104.115 1.00 54.41 98 ARG A CA 1
ATOM 788 C C . ARG A 1 98 ? -29.578 -4.195 103.033 1.00 54.41 98 ARG A C 1
ATOM 790 O O . ARG A 1 98 ? -29.162 -4.087 101.885 1.00 54.41 98 ARG A O 1
ATOM 797 N N . VAL A 1 99 ? -30.412 -5.147 103.442 1.00 56.22 99 VAL A N 1
ATOM 798 C CA . VAL A 1 99 ? -31.332 -5.814 102.524 1.00 56.22 99 VAL A CA 1
ATOM 799 C C . VAL A 1 99 ? -32.095 -4.696 101.819 1.00 56.22 99 VAL A C 1
ATOM 801 O O . VAL A 1 99 ? -32.713 -3.862 102.490 1.00 56.22 99 VAL A O 1
ATOM 804 N N . ASP A 1 100 ? -31.974 -4.612 100.495 1.00 58.78 100 ASP A N 1
ATOM 805 C CA . ASP A 1 100 ? -32.830 -3.732 99.709 1.00 58.78 100 ASP A CA 1
ATOM 806 C C . ASP A 1 100 ? -34.273 -4.168 100.012 1.00 58.78 100 ASP A C 1
ATOM 808 O O . ASP A 1 100 ? -34.583 -5.355 99.873 1.00 58.78 100 ASP A O 1
ATOM 812 N N . PRO A 1 101 ? -35.160 -3.298 100.522 1.00 58.94 101 PRO A N 1
ATOM 813 C CA . PRO A 1 101 ? -36.530 -3.699 100.831 1.00 58.94 101 PRO A CA 1
ATOM 814 C C . PRO A 1 101 ? -37.252 -4.318 99.620 1.00 58.94 101 PRO A C 1
ATOM 816 O O . PRO A 1 101 ? -38.165 -5.119 99.812 1.00 58.94 101 PRO A O 1
ATOM 819 N N . GLU A 1 102 ? -36.810 -4.019 98.393 1.00 59.56 102 GLU A N 1
ATOM 820 C CA . GLU A 1 102 ? -37.274 -4.674 97.166 1.00 59.56 102 GLU A CA 1
ATOM 821 C C . GLU A 1 102 ? -36.818 -6.144 97.050 1.00 59.56 102 GLU A C 1
ATOM 823 O O . GLU A 1 102 ? -37.585 -6.971 96.555 1.00 59.56 102 GLU A O 1
ATOM 828 N N . ASP A 1 103 ? -35.633 -6.506 97.553 1.00 58.34 103 ASP A N 1
ATOM 829 C CA . ASP A 1 103 ? -35.131 -7.890 97.580 1.00 58.34 103 ASP A CA 1
ATOM 830 C C . ASP A 1 103 ? -35.861 -8.724 98.642 1.00 58.34 103 ASP A C 1
ATOM 832 O O . ASP A 1 103 ? -36.284 -9.845 98.370 1.00 58.34 103 ASP A O 1
ATOM 836 N N . SER A 1 104 ? -36.144 -8.144 99.816 1.00 60.38 104 SER A N 1
ATOM 837 C CA . SER A 1 104 ? -36.932 -8.824 100.856 1.00 60.38 104 SER A CA 1
ATOM 838 C C . SER A 1 104 ? -38.365 -9.116 100.395 1.00 60.38 104 SER A C 1
ATOM 840 O O . SER A 1 104 ? -38.901 -10.189 100.664 1.00 60.38 104 SER A O 1
ATOM 842 N N . ILE A 1 105 ? -38.990 -8.196 99.652 1.00 59.53 105 ILE A N 1
ATOM 843 C CA . ILE A 1 105 ? -40.317 -8.419 99.058 1.00 59.53 105 ILE A CA 1
ATOM 844 C C . ILE A 1 105 ? -40.232 -9.423 97.905 1.00 59.53 105 ILE A C 1
ATOM 846 O O . ILE A 1 105 ? -41.131 -10.251 97.760 1.00 59.53 105 ILE A O 1
ATOM 850 N N . ARG A 1 106 ? -39.163 -9.391 97.101 1.00 63.44 106 ARG A N 1
ATOM 851 C CA . ARG A 1 106 ? -38.942 -10.350 96.014 1.00 63.44 106 ARG A CA 1
ATOM 852 C C . ARG A 1 106 ? -38.847 -11.775 96.550 1.00 63.44 106 ARG A C 1
ATOM 854 O O . ARG A 1 106 ? -39.546 -12.631 96.009 1.00 63.44 106 ARG A O 1
ATOM 861 N N . ASP A 1 107 ? -38.103 -11.995 97.630 1.00 60.38 107 ASP A N 1
ATOM 862 C CA . ASP A 1 107 ? -37.953 -13.293 98.303 1.00 60.38 107 ASP A CA 1
ATOM 863 C C . ASP A 1 107 ? -39.270 -13.745 98.964 1.00 60.38 107 ASP A C 1
ATOM 865 O O . ASP A 1 107 ? -39.742 -14.857 98.730 1.00 60.38 107 ASP A O 1
ATOM 869 N N . ILE A 1 108 ? -39.969 -12.848 99.677 1.00 60.19 108 ILE A N 1
ATOM 870 C CA . ILE A 1 108 ? -41.281 -13.139 100.294 1.00 60.19 108 ILE A CA 1
ATOM 871 C C . ILE A 1 108 ? -42.348 -13.494 99.242 1.00 60.19 108 ILE A C 1
ATOM 873 O O . ILE A 1 108 ? -43.218 -14.330 99.489 1.00 60.19 108 ILE A O 1
ATOM 877 N N . VAL A 1 109 ? -42.314 -12.863 98.067 1.00 61.34 109 VAL A N 1
ATOM 878 C CA . VAL A 1 109 ? -43.277 -13.100 96.978 1.00 61.34 109 VAL A CA 1
ATOM 879 C C . VAL A 1 109 ? -42.911 -14.325 96.132 1.00 61.34 109 VAL A C 1
ATOM 881 O O . VAL A 1 109 ? -43.814 -14.978 95.600 1.00 61.34 109 VAL A O 1
ATOM 884 N N . THR A 1 110 ? -41.624 -14.659 95.991 1.00 63.88 110 THR A N 1
ATOM 885 C CA . THR A 1 110 ? -41.187 -15.849 95.238 1.00 63.88 110 THR A CA 1
ATOM 886 C C . THR A 1 110 ? -41.329 -17.141 96.036 1.00 63.88 110 THR A C 1
ATOM 888 O O . THR A 1 110 ? -41.715 -18.149 95.445 1.00 63.88 110 THR A O 1
ATOM 891 N N . GLU A 1 111 ? -41.106 -17.113 97.352 1.00 66.94 111 GLU A N 1
ATOM 892 C CA . GLU A 1 111 ? -41.201 -18.292 98.228 1.00 66.94 111 GLU A CA 1
ATOM 893 C C . GLU A 1 111 ? -42.627 -18.582 98.737 1.00 66.94 111 GLU A C 1
ATOM 895 O O . GLU A 1 111 ? -42.902 -19.683 99.216 1.00 66.94 111 GLU A O 1
ATOM 900 N N . ASN A 1 112 ? -43.563 -17.628 98.629 1.00 73.00 112 ASN A N 1
ATOM 901 C CA . ASN A 1 112 ? -44.930 -17.777 99.134 1.00 73.00 112 ASN A CA 1
ATOM 902 C C . ASN A 1 112 ? -45.982 -17.802 98.012 1.00 73.00 112 ASN A C 1
ATOM 904 O O . ASN A 1 112 ? -46.399 -16.766 97.481 1.00 73.00 112 ASN A O 1
ATOM 908 N N . ASP A 1 113 ? -46.489 -19.000 97.713 1.00 74.38 113 ASP A N 1
ATOM 909 C CA . ASP A 1 113 ? -47.496 -19.233 96.669 1.00 74.38 113 ASP A CA 1
ATOM 910 C C . ASP A 1 113 ? -48.802 -18.439 96.874 1.00 74.38 113 ASP A C 1
ATOM 912 O O . ASP A 1 113 ? -49.470 -18.091 95.897 1.00 74.38 113 ASP A O 1
ATOM 916 N N . PHE A 1 114 ? -49.166 -18.089 98.115 1.00 71.12 114 PHE A N 1
ATOM 917 C CA . PHE A 1 114 ? -50.375 -17.311 98.405 1.00 71.12 114 PHE A CA 1
ATOM 918 C C . PHE A 1 114 ? -50.221 -15.840 97.998 1.00 71.12 114 PHE A C 1
ATOM 920 O O . PHE A 1 114 ? -51.108 -15.278 97.351 1.00 71.12 114 PHE A O 1
ATOM 927 N N . TYR A 1 115 ? -49.080 -15.216 98.307 1.00 68.88 115 TYR A N 1
ATOM 928 C CA . TYR A 1 115 ? -48.786 -13.849 97.860 1.00 68.88 115 TYR A CA 1
ATOM 929 C C . TYR A 1 115 ? -48.593 -13.783 96.346 1.00 68.88 115 TYR A C 1
ATOM 931 O O . TYR A 1 115 ? -49.112 -12.862 95.707 1.00 68.88 115 TYR A O 1
ATOM 939 N N . ARG A 1 116 ? -47.950 -14.800 95.756 1.00 69.56 116 ARG A N 1
ATOM 940 C CA . ARG A 1 116 ? -47.847 -14.947 94.300 1.00 69.56 116 ARG A CA 1
ATOM 941 C C . ARG A 1 116 ? -49.232 -15.018 93.657 1.00 69.56 116 ARG A C 1
ATOM 943 O O . ARG A 1 116 ? -49.488 -14.299 92.696 1.00 69.56 116 ARG A O 1
ATOM 950 N N . PHE A 1 117 ? -50.158 -15.792 94.227 1.00 72.88 117 PHE A N 1
ATOM 951 C CA . PHE A 1 117 ? -51.538 -15.898 93.744 1.00 72.88 117 PHE A CA 1
ATOM 952 C C . PHE A 1 117 ? -52.327 -14.587 93.875 1.00 72.88 117 PHE A C 1
ATOM 954 O O . PHE A 1 117 ? -53.016 -14.194 92.935 1.00 72.88 117 PHE A O 1
ATOM 961 N N . VAL A 1 118 ? -52.228 -13.876 95.004 1.00 75.94 118 VAL A N 1
ATOM 962 C CA . VAL A 1 118 ? -52.937 -12.598 95.215 1.00 75.94 118 VAL A CA 1
ATOM 963 C C . VAL A 1 118 ? -52.421 -11.506 94.271 1.00 75.94 118 VAL A C 1
ATOM 965 O O . VAL A 1 118 ? -53.227 -10.778 93.685 1.00 75.94 118 VAL A O 1
ATOM 968 N N . LEU A 1 119 ? -51.103 -11.412 94.071 1.00 71.81 119 LEU A N 1
ATOM 969 C CA . LEU A 1 119 ? -50.497 -10.473 93.121 1.00 71.81 119 LEU A CA 1
ATOM 970 C C . LEU A 1 119 ? -50.850 -10.826 91.674 1.00 71.81 119 LEU A C 1
ATOM 972 O O . LEU A 1 119 ? -51.233 -9.941 90.906 1.00 71.81 119 LEU A O 1
ATOM 976 N N . PHE A 1 120 ? -50.814 -12.115 91.323 1.00 73.69 120 PHE A N 1
ATOM 977 C CA . PHE A 1 120 ? -51.227 -12.592 90.006 1.00 73.69 120 PHE A CA 1
ATOM 978 C C . PHE A 1 120 ? -52.708 -12.301 89.751 1.00 73.69 120 PHE A C 1
ATOM 980 O O . PHE A 1 120 ? -53.054 -11.804 88.690 1.00 73.69 120 PHE A O 1
ATOM 987 N N . LYS A 1 121 ? -53.583 -12.504 90.742 1.00 79.25 121 LYS A N 1
ATOM 988 C CA . LYS A 1 121 ? -55.021 -12.223 90.639 1.00 79.25 121 LYS A CA 1
ATOM 989 C C . LYS A 1 121 ? -55.334 -10.728 90.529 1.00 79.25 121 LYS A C 1
ATOM 991 O O . LYS A 1 121 ? -56.242 -10.357 89.796 1.00 79.25 121 LYS A O 1
ATOM 996 N N . LYS A 1 122 ? -54.582 -9.862 91.219 1.00 80.06 122 LYS A N 1
ATOM 997 C CA . LYS A 1 122 ? -54.752 -8.396 91.161 1.00 80.06 122 LYS A CA 1
ATOM 998 C C . LYS A 1 122 ? -54.238 -7.783 89.850 1.00 80.06 122 LYS A C 1
ATOM 1000 O O . LYS A 1 122 ? -54.706 -6.719 89.448 1.00 80.06 122 LYS A O 1
ATOM 1005 N N . HIS A 1 123 ? -53.270 -8.425 89.195 1.00 83.81 123 HIS A N 1
ATOM 1006 C CA . HIS A 1 123 ? -52.643 -7.942 87.959 1.00 83.81 123 HIS A CA 1
ATOM 1007 C C . HIS A 1 123 ? -52.881 -8.850 86.745 1.00 83.81 123 HIS A C 1
ATOM 1009 O O . HIS A 1 123 ? -52.258 -8.642 85.707 1.00 83.81 123 HIS A O 1
ATOM 1015 N N . TYR A 1 124 ? -53.801 -9.811 86.852 1.00 83.81 124 TYR A N 1
ATOM 1016 C CA . TYR A 1 124 ? -54.072 -10.825 85.832 1.00 83.81 124 TYR A CA 1
ATOM 1017 C C . TYR A 1 124 ? -54.338 -10.206 84.458 1.00 83.81 124 TYR A C 1
ATOM 1019 O O . TYR A 1 124 ? -53.668 -10.550 83.489 1.00 83.81 124 TYR A O 1
ATOM 1027 N N . ASP A 1 125 ? -55.223 -9.209 84.396 1.00 86.12 125 ASP A N 1
ATOM 1028 C CA . ASP A 1 125 ? -55.576 -8.522 83.148 1.00 86.12 125 ASP A CA 1
ATOM 1029 C C . ASP A 1 125 ? -54.375 -7.806 82.516 1.00 86.12 125 ASP A C 1
ATOM 1031 O O . ASP A 1 125 ? -54.251 -7.749 81.294 1.00 86.12 125 ASP A O 1
ATOM 1035 N N . LYS A 1 126 ? -53.444 -7.296 83.337 1.00 89.06 126 LYS A N 1
ATOM 1036 C CA . LYS A 1 126 ? -52.205 -6.678 82.846 1.00 89.06 126 LYS A CA 1
ATOM 1037 C C . LYS A 1 126 ? -51.264 -7.721 82.257 1.00 89.06 126 LYS A C 1
ATOM 1039 O O . LYS A 1 126 ? -50.688 -7.467 81.205 1.00 89.06 126 LYS A O 1
ATOM 1044 N N . TYR A 1 127 ? -51.109 -8.874 82.910 1.00 87.56 127 TYR A N 1
ATOM 1045 C CA . TYR A 1 127 ? -50.286 -9.967 82.388 1.00 87.56 127 TYR A CA 1
ATOM 1046 C C . TYR A 1 127 ? -50.882 -10.571 81.115 1.00 87.56 127 TYR A C 1
ATOM 1048 O O . TYR A 1 127 ? -50.132 -10.851 80.186 1.00 87.56 127 TYR A O 1
ATOM 1056 N N . LEU A 1 128 ? -52.210 -10.689 81.036 1.00 88.88 128 LEU A N 1
ATOM 1057 C CA . LEU A 1 128 ? -52.915 -11.151 79.841 1.00 88.88 128 LEU A CA 1
ATOM 1058 C C . LEU A 1 128 ? -52.758 -10.170 78.668 1.00 88.88 128 LEU A C 1
ATOM 1060 O O . LEU A 1 128 ? -52.445 -10.574 77.551 1.00 88.88 128 LEU A O 1
ATOM 1064 N N . HIS A 1 129 ? -52.907 -8.865 78.913 1.00 91.19 129 HIS A N 1
ATOM 1065 C CA . HIS A 1 129 ? -52.629 -7.855 77.888 1.00 91.19 129 HIS A CA 1
ATOM 1066 C C . HIS A 1 129 ? -51.162 -7.857 77.458 1.00 91.19 129 HIS A C 1
ATOM 1068 O O . HIS A 1 129 ? -50.856 -7.675 76.281 1.00 91.19 129 HIS A O 1
ATOM 1074 N N . LEU A 1 130 ? -50.241 -8.043 78.405 1.00 93.88 130 LEU A N 1
ATOM 1075 C CA . LEU A 1 130 ? -48.818 -8.092 78.112 1.00 93.88 130 LEU A CA 1
ATOM 1076 C C . LEU A 1 130 ? -48.464 -9.331 77.277 1.00 93.88 130 LEU A C 1
ATOM 1078 O O . LEU A 1 130 ? -47.699 -9.203 76.326 1.00 93.88 130 LEU A O 1
ATOM 1082 N N . SER A 1 131 ? -49.047 -10.500 77.565 1.00 91.12 131 SER A N 1
ATOM 1083 C CA . SER A 1 131 ? -48.832 -11.704 76.756 1.00 91.12 131 SER A CA 1
ATOM 1084 C C . SER A 1 131 ? -49.347 -11.534 75.328 1.00 91.12 131 SER A C 1
ATOM 1086 O O . SER A 1 131 ? -48.640 -11.908 74.400 1.00 91.12 131 SER A O 1
ATOM 1088 N N . GLN A 1 132 ? -50.515 -10.903 75.145 1.00 94.88 132 GLN A N 1
ATOM 1089 C CA . GLN A 1 132 ? -51.042 -10.571 73.813 1.00 94.88 132 GLN A CA 1
ATOM 1090 C C . GLN A 1 132 ? -50.093 -9.638 73.050 1.00 94.88 132 GLN A C 1
ATOM 1092 O O . GLN A 1 132 ? -49.765 -9.902 71.900 1.00 94.88 132 GLN A O 1
ATOM 1097 N N . LYS A 1 133 ? -49.558 -8.598 73.704 1.00 95.31 133 LYS A N 1
ATOM 1098 C CA . LYS A 1 133 ? -48.570 -7.699 73.081 1.00 95.31 133 LYS A CA 1
ATOM 1099 C C . LYS A 1 133 ? -47.264 -8.403 72.714 1.00 95.31 133 LYS A C 1
ATOM 1101 O O . LYS A 1 133 ? -46.677 -8.089 71.683 1.00 95.31 133 LYS A O 1
ATOM 1106 N N . TYR A 1 134 ? -46.790 -9.338 73.540 1.00 96.81 134 TYR A N 1
ATOM 1107 C CA . TYR A 1 134 ? -45.616 -10.149 73.203 1.00 96.81 134 TYR A CA 1
ATOM 1108 C C . TYR A 1 134 ? -45.889 -11.092 72.030 1.00 96.81 134 TYR A C 1
ATOM 1110 O O . TYR A 1 134 ? -45.006 -11.291 71.201 1.00 96.81 134 TYR A O 1
ATOM 1118 N N . GLU A 1 135 ? -47.096 -11.649 71.942 1.00 95.56 135 GLU A N 1
ATOM 1119 C CA . GLU A 1 135 ? -47.523 -12.472 70.812 1.00 95.56 135 GLU A CA 1
ATOM 1120 C C . GLU A 1 135 ? -47.587 -11.651 69.515 1.00 95.56 135 GLU A C 1
ATOM 1122 O O . GLU A 1 135 ? -47.001 -12.046 68.509 1.00 95.56 135 GLU A O 1
ATOM 1127 N N . GLU A 1 136 ? -48.188 -10.460 69.552 1.00 96.25 136 GLU A N 1
ATOM 1128 C CA . GLU A 1 136 ? -48.208 -9.513 68.430 1.00 96.25 136 GLU A CA 1
ATOM 1129 C C . GLU A 1 136 ? -46.792 -9.109 67.995 1.00 96.25 136 GLU A C 1
ATOM 1131 O O . GLU A 1 136 ? -46.453 -9.205 66.816 1.00 96.25 136 GLU A O 1
ATOM 1136 N N . ALA A 1 137 ? -45.934 -8.715 68.941 1.00 97.19 137 ALA A N 1
ATOM 1137 C CA . ALA A 1 137 ? -44.552 -8.335 68.654 1.00 97.19 137 ALA A CA 1
ATOM 1138 C C . ALA A 1 137 ? -43.743 -9.499 68.062 1.00 97.19 137 ALA A C 1
ATOM 1140 O O . ALA A 1 137 ? -42.958 -9.297 67.136 1.00 97.19 137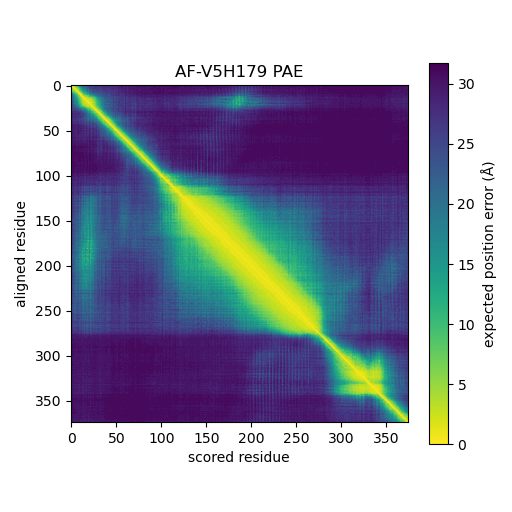 ALA A O 1
ATOM 1141 N N . ARG A 1 138 ? -43.958 -10.725 68.555 1.00 97.00 138 ARG A N 1
ATOM 1142 C CA . ARG A 1 138 ? -43.340 -11.936 68.005 1.00 97.00 138 ARG A CA 1
ATOM 1143 C C . ARG A 1 138 ? -43.793 -12.193 66.567 1.00 97.00 138 ARG A C 1
ATOM 1145 O O . ARG A 1 138 ? -42.956 -12.501 65.724 1.00 97.00 138 ARG A O 1
ATOM 1152 N N . ASN A 1 139 ? -45.083 -12.044 66.277 1.00 97.19 139 ASN A N 1
ATOM 1153 C CA . ASN A 1 139 ? -45.612 -12.222 64.924 1.00 97.19 139 ASN A CA 1
ATOM 1154 C C . ASN A 1 139 ? -45.045 -11.173 63.954 1.00 97.19 139 ASN A C 1
ATOM 1156 O O . ASN A 1 139 ? -44.662 -11.512 62.835 1.00 97.19 139 ASN A O 1
ATOM 1160 N N . ILE A 1 140 ? -44.916 -9.917 64.399 1.00 97.62 140 ILE A N 1
ATOM 1161 C CA . ILE A 1 140 ? -44.266 -8.851 63.621 1.00 97.62 140 ILE A CA 1
ATOM 1162 C C . ILE A 1 140 ? -42.792 -9.185 63.368 1.00 97.62 140 ILE A C 1
ATOM 1164 O O . ILE A 1 140 ? -42.316 -9.019 62.247 1.00 97.62 140 ILE A O 1
ATOM 1168 N N . ALA A 1 141 ? -42.071 -9.679 64.378 1.00 98.12 141 ALA A N 1
ATOM 1169 C CA . ALA A 1 141 ? -40.670 -10.059 64.230 1.00 98.12 141 ALA A CA 1
ATOM 1170 C C . ALA A 1 141 ? -40.481 -11.151 63.163 1.00 98.12 141 ALA A C 1
ATOM 1172 O O . ALA A 1 141 ? -39.603 -11.010 62.317 1.00 98.12 141 ALA A O 1
ATOM 1173 N N . TYR A 1 142 ? -41.340 -12.178 63.139 1.00 98.06 142 TYR A N 1
ATOM 1174 C CA . TYR A 1 142 ? -41.283 -13.218 62.106 1.00 98.06 142 TYR A CA 1
ATOM 1175 C C . TYR A 1 142 ? -41.581 -12.695 60.703 1.00 98.06 142 TYR A C 1
ATOM 1177 O O . TYR A 1 142 ? -40.886 -13.060 59.760 1.00 98.06 142 TYR A O 1
ATOM 1185 N N . TYR A 1 143 ? -42.567 -11.809 60.560 1.00 98.19 143 TYR A N 1
ATOM 1186 C CA . TYR A 1 143 ? -42.856 -11.189 59.268 1.00 98.19 143 TYR A CA 1
ATOM 1187 C C . TYR A 1 143 ? -41.666 -10.365 58.752 1.00 98.19 143 TYR A C 1
ATOM 1189 O O . TYR A 1 143 ? -41.309 -10.437 57.579 1.00 98.19 143 TYR A O 1
ATOM 1197 N N . LEU A 1 144 ? -41.024 -9.589 59.629 1.00 98.44 144 LEU A N 1
ATOM 1198 C CA . LEU A 1 144 ? -39.846 -8.804 59.262 1.00 98.44 144 LEU A CA 1
ATOM 1199 C C . LEU A 1 144 ? -38.641 -9.688 58.925 1.00 98.44 144 LEU A C 1
ATOM 1201 O O . LEU A 1 144 ? -37.886 -9.347 58.019 1.00 98.44 144 LEU A O 1
ATOM 1205 N N . GLU A 1 145 ? -38.467 -10.812 59.619 1.00 98.06 145 GLU A N 1
ATOM 1206 C CA . GLU A 1 145 ? -37.425 -11.796 59.320 1.00 98.06 145 GLU A CA 1
ATOM 1207 C C . GLU A 1 145 ? -37.635 -12.432 57.937 1.00 98.06 145 GLU A C 1
ATOM 1209 O O . GLU A 1 145 ? -36.707 -12.464 57.128 1.00 98.06 145 GLU A O 1
ATOM 1214 N N . GLU A 1 146 ? -38.864 -12.846 57.617 1.00 98.06 146 GLU A N 1
ATOM 1215 C CA . GLU A 1 146 ? -39.225 -13.350 56.287 1.00 98.06 146 GLU A CA 1
ATOM 1216 C C . GLU A 1 146 ? -38.945 -12.300 55.200 1.00 98.06 146 GLU A C 1
ATOM 1218 O O . GLU A 1 146 ? -38.243 -12.583 54.227 1.00 98.06 146 GLU A O 1
ATOM 1223 N N . LYS A 1 147 ? -39.387 -11.050 55.406 1.00 98.38 147 LYS A N 1
ATOM 1224 C CA . LYS A 1 147 ? -39.139 -9.952 54.457 1.00 98.38 147 LYS A CA 1
ATOM 1225 C C . LYS A 1 147 ? -37.665 -9.599 54.310 1.00 98.38 147 LYS A C 1
ATOM 1227 O O . LYS A 1 147 ? -37.215 -9.302 53.206 1.00 98.38 147 LYS A O 1
ATOM 1232 N N . TYR A 1 148 ? -36.895 -9.657 55.392 1.00 98.50 148 TYR A N 1
ATOM 1233 C CA . TYR A 1 148 ? -35.450 -9.482 55.331 1.00 98.50 148 TYR A CA 1
ATOM 1234 C C . TYR A 1 148 ? -34.803 -10.556 54.454 1.00 98.50 148 TYR A C 1
ATOM 1236 O O . TYR A 1 148 ? -33.939 -10.235 53.638 1.00 98.50 148 TYR A O 1
ATOM 1244 N N . HIS A 1 149 ? -35.221 -11.815 54.591 1.00 98.50 149 HIS A N 1
ATOM 1245 C CA . HIS A 1 149 ? -34.699 -12.901 53.770 1.00 98.50 149 HIS A CA 1
ATOM 1246 C C . HIS A 1 149 ? -35.093 -12.771 52.298 1.00 98.50 149 HIS A C 1
ATOM 1248 O O . HIS A 1 149 ? -34.224 -12.970 51.454 1.00 98.50 149 HIS A O 1
ATOM 1254 N N . GLU A 1 150 ? -36.326 -12.368 51.981 1.00 98.38 150 GLU A N 1
ATOM 1255 C CA . GLU A 1 150 ? -36.739 -12.060 50.601 1.00 98.38 150 GLU A CA 1
ATOM 1256 C C . GLU A 1 150 ? -35.824 -10.997 49.969 1.00 98.38 150 GLU A C 1
ATOM 1258 O O . GLU A 1 150 ? -35.179 -11.252 48.953 1.00 98.38 150 GLU A O 1
ATOM 1263 N N . VAL A 1 151 ? -35.674 -9.841 50.625 1.00 98.62 151 VAL A N 1
ATOM 1264 C CA . VAL A 1 151 ? -34.827 -8.741 50.129 1.00 98.62 151 VAL A CA 1
ATOM 1265 C C . VAL A 1 151 ? -33.356 -9.154 50.044 1.00 98.62 151 VAL A C 1
ATOM 1267 O O . VAL A 1 151 ? -32.637 -8.752 49.129 1.00 98.62 151 VAL A O 1
ATOM 1270 N N . LYS A 1 152 ? -32.878 -9.966 50.993 1.00 98.50 152 LYS A N 1
ATOM 1271 C CA . LYS A 1 152 ? -31.513 -10.496 50.977 1.00 98.50 152 LYS A CA 1
ATOM 1272 C C . LYS A 1 152 ? -31.277 -11.368 49.742 1.00 98.50 152 LYS A C 1
ATOM 1274 O O . LYS A 1 152 ? -30.243 -11.200 49.104 1.00 98.50 152 LYS A O 1
ATOM 1279 N N . MET A 1 153 ? -32.222 -12.247 49.407 1.00 98.38 153 MET A N 1
ATOM 1280 C CA . MET A 1 153 ? -32.138 -13.091 48.215 1.00 98.38 153 MET A CA 1
ATOM 1281 C C . MET A 1 153 ? -32.151 -12.250 46.936 1.00 98.38 153 MET A C 1
ATOM 1283 O O . MET A 1 153 ? -31.275 -12.426 46.098 1.00 98.38 153 MET A O 1
ATOM 1287 N N . GLU A 1 154 ? -33.054 -11.272 46.821 1.00 98.50 154 GLU A N 1
ATOM 1288 C CA . GLU A 1 154 ? -33.101 -10.373 45.657 1.00 98.50 154 GLU A CA 1
ATOM 1289 C C . GLU A 1 154 ? -31.798 -9.581 45.479 1.00 98.50 154 GLU A C 1
ATOM 1291 O O . GLU A 1 154 ? -31.281 -9.440 44.369 1.00 98.50 154 GLU A O 1
ATOM 1296 N N . ARG A 1 155 ? -31.226 -9.079 46.578 1.00 98.44 155 ARG A N 1
ATOM 1297 C CA . ARG A 1 155 ? -29.925 -8.403 46.558 1.00 98.44 155 ARG A CA 1
ATOM 1298 C C . ARG A 1 155 ? -28.817 -9.349 46.094 1.00 98.44 155 ARG A C 1
ATOM 1300 O O . ARG A 1 155 ? -27.975 -8.935 45.300 1.00 98.44 155 ARG A O 1
ATOM 1307 N N . ASP A 1 156 ? -28.789 -10.573 46.609 1.00 98.50 156 ASP A N 1
ATOM 1308 C CA . ASP A 1 156 ? -27.761 -11.557 46.264 1.00 98.50 156 ASP A CA 1
ATOM 1309 C C . ASP A 1 156 ? -27.867 -11.955 44.774 1.00 98.50 156 ASP A C 1
ATOM 1311 O O . ASP A 1 156 ? -26.847 -11.986 44.082 1.00 98.50 156 ASP A O 1
ATOM 1315 N N . ASP A 1 157 ? -29.084 -12.094 44.235 1.00 98.56 157 ASP A N 1
ATOM 1316 C CA . ASP A 1 157 ? -29.335 -12.318 42.803 1.00 98.56 157 ASP A CA 1
ATOM 1317 C C . ASP A 1 157 ? -28.859 -11.136 41.938 1.00 98.56 157 ASP A C 1
ATOM 1319 O O . ASP A 1 157 ? -28.226 -11.322 40.893 1.00 98.56 157 ASP A O 1
ATOM 1323 N N . LEU A 1 158 ? -29.125 -9.895 42.366 1.00 98.69 158 LEU A N 1
ATOM 1324 C CA . LEU A 1 158 ? -28.651 -8.693 41.668 1.00 98.69 158 LEU A CA 1
ATOM 1325 C C . LEU A 1 158 ? -27.121 -8.585 41.677 1.00 98.69 158 LEU A C 1
ATOM 1327 O O . LEU A 1 158 ? -26.524 -8.181 40.675 1.00 98.69 158 LEU A O 1
ATOM 1331 N N . ILE A 1 159 ? -26.474 -8.966 42.782 1.00 98.56 159 ILE A N 1
ATOM 1332 C CA . ILE A 1 159 ? -25.011 -9.029 42.882 1.00 98.56 159 ILE A CA 1
ATOM 1333 C C . ILE A 1 159 ? -24.458 -10.063 41.895 1.00 98.56 159 ILE A C 1
ATOM 1335 O O . ILE A 1 159 ? -23.517 -9.752 41.161 1.00 98.56 159 ILE A O 1
ATOM 1339 N N . GLU A 1 160 ? -25.064 -11.250 41.802 1.00 98.56 160 GLU A N 1
ATOM 1340 C CA . GLU A 1 160 ? -24.635 -12.275 40.846 1.00 98.56 160 GLU A CA 1
ATOM 1341 C C . GLU A 1 160 ? -24.784 -11.797 39.392 1.00 98.56 160 GLU A C 1
ATOM 1343 O O . GLU A 1 160 ? -23.877 -11.975 38.567 1.00 98.56 160 GLU A O 1
ATOM 1348 N N . GLN A 1 161 ? -25.904 -11.144 39.068 1.00 98.62 161 GLN A N 1
ATOM 1349 C CA . GLN A 1 161 ? -26.129 -10.572 37.740 1.00 98.62 161 GLN A CA 1
ATOM 1350 C C . GLN A 1 161 ? -25.099 -9.494 37.402 1.00 98.62 161 GLN A C 1
ATOM 1352 O O . GLN A 1 161 ? -24.531 -9.521 36.305 1.00 98.62 161 GLN A O 1
ATOM 1357 N N . ARG A 1 162 ? -24.809 -8.587 38.344 1.00 98.50 162 ARG A N 1
ATOM 1358 C CA . ARG A 1 162 ? -23.744 -7.589 38.201 1.00 98.50 162 ARG A CA 1
ATOM 1359 C C . ARG A 1 162 ? -22.406 -8.271 37.932 1.00 98.50 162 ARG A C 1
ATOM 1361 O O . ARG A 1 162 ? -21.761 -7.939 36.947 1.00 98.50 162 ARG A O 1
ATOM 1368 N N . ASP A 1 163 ? -22.014 -9.261 38.727 1.00 98.56 163 ASP A N 1
ATOM 1369 C CA . ASP A 1 163 ? -20.716 -9.938 38.581 1.00 98.56 163 ASP A CA 1
ATOM 1370 C C . ASP A 1 163 ? -20.592 -10.706 37.266 1.00 98.56 163 ASP A C 1
ATOM 1372 O O . ASP A 1 163 ? -19.510 -10.826 36.684 1.00 98.56 163 ASP A O 1
ATOM 1376 N N . LYS A 1 164 ? -21.706 -11.231 36.757 1.00 98.50 164 LYS A N 1
ATOM 1377 C CA . LYS A 1 164 ? -21.757 -11.833 35.425 1.00 98.50 164 LYS A CA 1
ATOM 1378 C C . LYS A 1 164 ? -21.582 -10.785 34.326 1.00 98.50 164 LYS A C 1
ATOM 1380 O O . LYS A 1 164 ? -20.896 -11.063 33.342 1.00 98.50 164 LYS A O 1
ATOM 1385 N N . LEU A 1 165 ? -22.192 -9.609 34.465 1.00 98.50 165 LEU A N 1
ATOM 1386 C CA . LEU A 1 165 ? -22.031 -8.509 33.513 1.00 98.50 165 LEU A CA 1
ATOM 1387 C C . LEU A 1 165 ? -20.611 -7.942 33.544 1.00 98.50 165 LEU A C 1
ATOM 1389 O O . LEU A 1 165 ? -20.022 -7.798 32.478 1.00 98.50 165 LEU A O 1
ATOM 1393 N N . THR A 1 166 ? -20.036 -7.723 34.727 1.00 98.44 166 THR A N 1
ATOM 1394 C CA . THR A 1 166 ? -18.653 -7.256 34.894 1.00 98.44 166 THR A CA 1
ATOM 1395 C C . THR A 1 166 ? -17.670 -8.204 34.214 1.00 98.44 166 THR A C 1
ATOM 1397 O O . THR A 1 166 ? -16.916 -7.774 33.349 1.00 98.44 166 THR A O 1
ATOM 1400 N N . ARG A 1 167 ? -17.761 -9.518 34.469 1.00 98.50 167 ARG A N 1
ATOM 1401 C CA . ARG A 1 167 ? -16.894 -10.514 33.808 1.00 98.50 167 ARG A CA 1
ATOM 1402 C C . ARG A 1 167 ? -17.037 -10.526 32.285 1.00 98.50 167 ARG A C 1
ATOM 1404 O O . ARG A 1 167 ? -16.060 -10.712 31.562 1.00 98.50 167 ARG A O 1
ATOM 1411 N N . ARG A 1 168 ? -18.260 -10.352 31.770 1.00 98.56 168 ARG A N 1
ATOM 1412 C CA . ARG A 1 168 ? -18.495 -10.257 30.318 1.00 98.56 168 ARG A CA 1
ATOM 1413 C C . ARG A 1 168 ? -17.891 -8.986 29.735 1.00 98.56 168 ARG A C 1
ATOM 1415 O O . ARG A 1 168 ? -17.359 -9.036 28.632 1.00 98.56 168 ARG A O 1
ATOM 1422 N N . LEU A 1 169 ? -17.988 -7.873 30.453 1.00 98.38 169 LEU A N 1
ATOM 1423 C CA . LEU A 1 169 ? -17.424 -6.596 30.041 1.00 98.38 169 LEU A CA 1
ATOM 1424 C C . LEU A 1 169 ? -15.893 -6.666 30.015 1.00 98.38 169 LEU A C 1
ATOM 1426 O O . LEU A 1 169 ? -15.311 -6.385 28.976 1.00 98.38 169 LEU A O 1
ATOM 1430 N N . GLU A 1 170 ? -15.263 -7.191 31.066 1.00 98.31 170 GLU A N 1
ATOM 1431 C CA . GLU A 1 170 ? -13.812 -7.433 31.125 1.00 98.31 170 GLU A CA 1
ATOM 1432 C C . GLU A 1 170 ? -13.322 -8.331 29.975 1.00 98.31 170 GLU A C 1
ATOM 1434 O O . GLU A 1 170 ? -12.305 -8.050 29.340 1.00 98.31 170 GLU A O 1
ATOM 1439 N N . SER A 1 171 ? -14.063 -9.402 29.664 1.00 98.31 171 SER A N 1
ATOM 1440 C CA . SER A 1 171 ? -13.741 -10.290 28.539 1.00 98.31 171 SER A CA 1
ATOM 1441 C C . SER A 1 171 ? -13.917 -9.622 27.174 1.00 98.31 171 SER A C 1
ATOM 1443 O O . SER A 1 171 ? -13.223 -9.985 26.226 1.00 98.31 171 SER A O 1
ATOM 1445 N N . ASN A 1 172 ? -14.866 -8.698 27.036 1.00 98.31 172 ASN A N 1
ATOM 1446 C CA . ASN A 1 172 ? -15.046 -7.950 25.796 1.00 98.31 172 ASN A CA 1
ATOM 1447 C C . ASN A 1 172 ? -13.950 -6.890 25.636 1.00 98.31 172 ASN A C 1
ATOM 1449 O O . ASN A 1 172 ? -13.441 -6.714 24.535 1.00 98.31 172 ASN A O 1
ATOM 1453 N N . GLU A 1 173 ? -13.559 -6.215 26.717 1.00 98.38 173 GLU A N 1
ATOM 1454 C CA . GLU A 1 173 ? -12.460 -5.246 26.713 1.00 98.38 173 GLU A CA 1
ATOM 1455 C C . GLU A 1 173 ? -11.119 -5.897 26.366 1.00 98.38 173 GLU A C 1
ATOM 1457 O O . GLU A 1 173 ? -10.342 -5.328 25.601 1.00 98.38 173 GLU A O 1
ATOM 1462 N N . SER A 1 174 ? -10.841 -7.100 26.879 1.00 98.00 174 SER A N 1
ATOM 1463 C CA . SER A 1 174 ? -9.620 -7.829 26.518 1.00 98.00 174 SER A CA 1
ATOM 1464 C C . SER A 1 174 ? -9.597 -8.223 25.040 1.00 98.00 174 SER A C 1
ATOM 1466 O O . SER A 1 174 ? -8.576 -8.030 24.381 1.00 98.00 174 SER A O 1
ATOM 1468 N N . LEU A 1 175 ? -10.725 -8.694 24.499 1.00 98.31 175 LEU A N 1
ATOM 1469 C CA . LEU A 1 175 ? -10.858 -9.008 23.076 1.00 98.31 175 LEU A CA 1
ATOM 1470 C C . LEU A 1 175 ? -10.717 -7.757 22.197 1.00 98.31 175 LEU A C 1
ATOM 1472 O O . LEU A 1 175 ? -10.092 -7.818 21.141 1.00 98.31 175 LEU A O 1
ATOM 1476 N N . LEU A 1 176 ? -11.289 -6.624 22.617 1.00 98.44 176 LEU A N 1
ATOM 1477 C CA . LEU A 1 176 ? -11.138 -5.356 21.904 1.00 98.44 176 LEU A CA 1
ATOM 1478 C C . LEU A 1 176 ? -9.673 -4.925 21.857 1.00 98.44 176 LEU A C 1
ATOM 1480 O O . LEU A 1 176 ? -9.186 -4.637 20.768 1.00 98.44 176 LEU A O 1
ATOM 1484 N N . ARG A 1 177 ? -8.952 -4.986 22.984 1.00 98.19 177 ARG A N 1
ATOM 1485 C CA . ARG A 1 177 ? -7.509 -4.696 23.018 1.00 98.19 177 ARG A CA 1
ATOM 1486 C C . ARG A 1 177 ? -6.710 -5.605 22.081 1.00 98.19 177 ARG A C 1
ATOM 1488 O O . ARG A 1 177 ? -5.882 -5.119 21.321 1.00 98.19 177 ARG A O 1
ATOM 1495 N N . GLU A 1 178 ? -6.995 -6.909 22.062 1.00 98.38 178 GLU A N 1
ATOM 1496 C CA . GLU A 1 178 ? -6.338 -7.845 21.135 1.00 98.38 178 GLU A CA 1
ATOM 1497 C C . G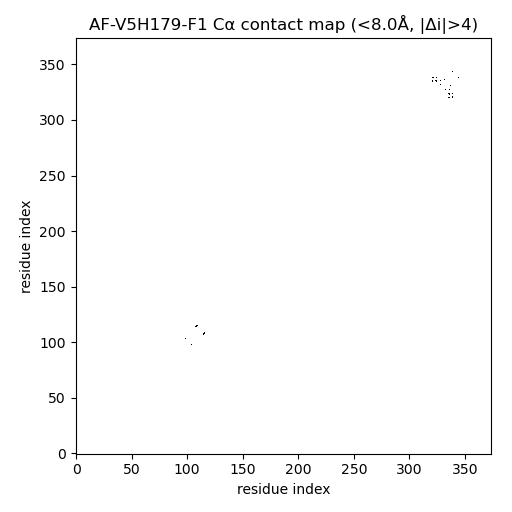LU A 1 178 ? -6.593 -7.473 19.663 1.00 98.38 178 GLU A C 1
ATOM 1499 O O . GLU A 1 178 ? -5.689 -7.536 18.826 1.00 98.38 178 GLU A O 1
ATOM 1504 N N . LYS A 1 179 ? -7.820 -7.055 19.333 1.00 98.44 179 LYS A N 1
ATOM 1505 C CA . LYS A 1 179 ? -8.174 -6.639 17.970 1.00 98.44 179 LYS A CA 1
ATOM 1506 C C . LYS A 1 179 ? -7.567 -5.300 17.584 1.00 98.44 179 LYS A C 1
ATOM 1508 O O . LYS A 1 179 ? -7.174 -5.138 16.431 1.00 98.44 179 LYS A O 1
ATOM 1513 N N . GLU A 1 180 ? -7.459 -4.365 18.518 1.00 98.19 180 GLU A N 1
ATOM 1514 C CA . GLU A 1 180 ? -6.729 -3.116 18.316 1.00 98.19 180 GLU A CA 1
ATOM 1515 C C . GLU A 1 180 ? -5.255 -3.404 18.003 1.00 98.19 180 GLU A C 1
ATOM 1517 O O . GLU A 1 180 ? -4.756 -2.932 16.980 1.00 98.19 180 GLU A O 1
ATOM 1522 N N . ASP A 1 181 ? -4.591 -4.254 18.791 1.00 98.06 181 ASP A N 1
ATOM 1523 C CA . ASP A 1 181 ? -3.203 -4.675 18.558 1.00 98.06 181 ASP A CA 1
ATOM 1524 C C . ASP A 1 181 ? -3.019 -5.342 17.182 1.00 98.06 181 ASP A C 1
ATOM 1526 O O . ASP A 1 181 ? -2.066 -5.042 16.454 1.00 98.06 181 ASP A O 1
ATOM 1530 N N . GLU A 1 182 ? -3.948 -6.220 16.787 1.00 98.31 182 GLU A N 1
ATOM 1531 C CA . GLU A 1 182 ? -3.950 -6.849 15.463 1.00 98.31 182 GLU A CA 1
ATOM 1532 C C . GLU A 1 182 ? -4.045 -5.797 14.348 1.00 98.31 182 GLU A C 1
ATOM 1534 O O . GLU A 1 182 ? -3.283 -5.840 13.378 1.00 98.31 182 GLU A O 1
ATOM 1539 N N . VAL A 1 183 ? -4.938 -4.816 14.496 1.00 98.31 183 VAL A N 1
ATOM 1540 C CA . VAL A 1 183 ? -5.101 -3.713 13.542 1.00 98.31 183 VAL A CA 1
ATOM 1541 C C . VAL A 1 183 ? -3.835 -2.855 13.462 1.00 98.31 183 VAL A C 1
ATOM 1543 O O . VAL A 1 183 ? -3.397 -2.531 12.355 1.00 98.31 183 VAL A O 1
ATOM 1546 N N . PHE A 1 184 ? -3.191 -2.543 14.590 1.00 98.50 184 PHE A N 1
ATOM 1547 C CA . PHE A 1 184 ? -1.914 -1.822 14.607 1.00 98.50 184 PHE A CA 1
ATOM 1548 C C . PHE A 1 184 ? -0.821 -2.569 13.835 1.00 98.50 184 PHE A C 1
ATOM 1550 O O . PHE A 1 184 ? -0.144 -1.968 12.997 1.00 98.50 184 PHE A O 1
ATOM 1557 N N . LEU A 1 185 ? -0.690 -3.882 14.039 1.00 98.12 185 LEU A N 1
ATOM 1558 C CA . LEU A 1 185 ? 0.267 -4.708 13.296 1.00 98.12 185 LEU A CA 1
ATOM 1559 C C . LEU A 1 185 ? -0.023 -4.717 11.789 1.00 98.12 185 LEU A C 1
ATOM 1561 O O . LEU A 1 185 ? 0.902 -4.634 10.973 1.00 98.12 185 LEU A O 1
ATOM 1565 N N . GLN A 1 186 ? -1.298 -4.789 11.393 1.00 98.12 186 GLN A N 1
ATOM 1566 C CA . GLN A 1 186 ? -1.671 -4.697 9.979 1.00 98.12 186 GLN A CA 1
ATOM 1567 C C . GLN A 1 186 ? -1.313 -3.329 9.391 1.00 98.12 186 GLN A C 1
ATOM 1569 O O . GLN A 1 186 ? -0.801 -3.272 8.272 1.00 98.12 186 GLN A O 1
ATOM 1574 N N . PHE A 1 187 ? -1.510 -2.238 10.134 1.00 97.94 187 PHE A N 1
ATOM 1575 C CA . PHE A 1 187 ? -1.107 -0.907 9.684 1.00 97.94 187 PHE A CA 1
ATOM 1576 C C . PHE A 1 187 ? 0.404 -0.789 9.497 1.00 97.94 187 PHE A C 1
ATOM 1578 O O . PHE A 1 187 ? 0.842 -0.312 8.451 1.00 97.94 187 PHE A O 1
ATOM 1585 N N . GLU A 1 188 ? 1.213 -1.272 10.442 1.00 98.00 188 GLU A N 1
ATOM 1586 C CA . GLU A 1 188 ? 2.674 -1.277 10.286 1.00 98.00 188 GLU A CA 1
ATOM 1587 C C . GLU A 1 188 ? 3.106 -2.061 9.040 1.00 98.00 188 GLU A C 1
ATOM 1589 O O . GLU A 1 188 ? 3.973 -1.615 8.281 1.00 98.00 188 GLU A O 1
ATOM 1594 N N . ARG A 1 189 ? 2.454 -3.200 8.777 1.00 98.19 189 ARG A N 1
ATOM 1595 C CA . ARG A 1 189 ? 2.691 -3.995 7.571 1.00 98.19 189 ARG A CA 1
ATOM 1596 C C . ARG A 1 189 ? 2.315 -3.240 6.296 1.00 98.19 189 ARG A C 1
ATOM 1598 O O . ARG A 1 189 ? 3.066 -3.307 5.325 1.00 98.19 189 ARG A O 1
ATOM 1605 N N . VAL A 1 190 ? 1.176 -2.549 6.275 1.00 98.44 190 VAL A N 1
ATOM 1606 C CA . VAL A 1 190 ? 0.740 -1.752 5.117 1.00 98.44 190 VAL A CA 1
ATOM 1607 C C . VAL A 1 190 ? 1.727 -0.626 4.843 1.00 98.44 190 VAL A C 1
ATOM 1609 O O . VAL A 1 190 ? 2.216 -0.535 3.721 1.00 98.44 190 VAL A O 1
ATOM 1612 N N . VAL A 1 191 ? 2.104 0.148 5.864 1.00 98.38 191 VAL A N 1
ATOM 1613 C CA . VAL A 1 191 ? 3.083 1.239 5.731 1.00 98.38 191 VAL A CA 1
ATOM 1614 C C . VAL A 1 191 ? 4.410 0.714 5.182 1.00 98.38 191 VAL A C 1
ATOM 1616 O O . VAL A 1 191 ? 4.971 1.282 4.247 1.00 98.38 191 VAL A O 1
ATOM 1619 N N . TYR A 1 192 ? 4.894 -0.418 5.700 1.00 98.25 192 TYR A N 1
ATOM 1620 C CA . TYR A 1 192 ? 6.098 -1.052 5.170 1.00 98.25 192 TYR A CA 1
ATOM 1621 C C . TYR A 1 192 ? 5.952 -1.416 3.685 1.00 98.25 192 TYR A C 1
ATOM 1623 O O . TYR A 1 192 ? 6.848 -1.142 2.887 1.00 98.25 192 TYR A O 1
ATOM 1631 N N . LEU A 1 193 ? 4.835 -2.036 3.297 1.00 98.50 193 LEU A N 1
ATOM 1632 C CA . LEU A 1 193 ? 4.594 -2.437 1.911 1.00 98.50 193 LEU A CA 1
ATOM 1633 C C . LEU A 1 193 ? 4.460 -1.234 0.971 1.00 98.50 193 LEU A C 1
ATOM 1635 O O . LEU A 1 193 ? 4.945 -1.308 -0.158 1.00 98.50 193 LEU A O 1
ATOM 1639 N N . GLU A 1 194 ? 3.857 -0.135 1.419 1.00 98.19 194 GLU A N 1
ATOM 1640 C CA . GLU A 1 194 ? 3.792 1.126 0.673 1.00 98.19 194 GLU A CA 1
ATOM 1641 C C . GLU A 1 194 ? 5.196 1.679 0.410 1.00 98.19 194 GLU A C 1
ATOM 1643 O O . GLU A 1 194 ? 5.548 1.939 -0.744 1.00 98.19 194 GLU A O 1
ATOM 1648 N N . GLU A 1 195 ? 6.051 1.730 1.437 1.00 98.31 195 GLU A N 1
ATOM 1649 C CA . GLU A 1 195 ? 7.450 2.142 1.284 1.00 98.31 195 GLU A CA 1
ATOM 1650 C C . GLU A 1 195 ? 8.221 1.235 0.305 1.00 98.31 195 GLU A C 1
ATOM 1652 O O . GLU A 1 195 ? 9.044 1.720 -0.477 1.00 98.31 195 GLU A O 1
ATOM 1657 N N . GLN A 1 196 ? 7.972 -0.082 0.310 1.00 98.44 196 GLN A N 1
ATOM 1658 C CA . GLN A 1 196 ? 8.582 -0.995 -0.668 1.00 98.44 196 GLN A CA 1
ATOM 1659 C C . GLN A 1 196 ? 8.052 -0.766 -2.087 1.00 98.44 196 GLN A C 1
ATOM 1661 O O . GLN A 1 196 ? 8.827 -0.801 -3.045 1.00 98.44 196 GLN A O 1
ATOM 1666 N N . CYS A 1 197 ? 6.754 -0.502 -2.244 1.00 98.31 197 CYS A N 1
ATOM 1667 C CA . CYS A 1 197 ? 6.167 -0.195 -3.545 1.00 98.31 197 CYS A CA 1
ATOM 1668 C C . CYS A 1 197 ? 6.773 1.077 -4.142 1.00 98.31 197 CYS A C 1
ATOM 1670 O O . CYS A 1 197 ? 7.066 1.107 -5.336 1.00 98.31 197 CYS A O 1
ATOM 1672 N N . ASP A 1 198 ? 7.000 2.106 -3.331 1.00 98.38 198 ASP A N 1
ATOM 1673 C CA . ASP A 1 198 ? 7.584 3.359 -3.808 1.00 98.38 198 ASP A CA 1
ATOM 1674 C C . ASP A 1 198 ? 9.064 3.212 -4.176 1.00 98.38 198 ASP A C 1
ATOM 1676 O O . ASP A 1 198 ? 9.495 3.744 -5.203 1.00 98.38 198 ASP A O 1
ATOM 1680 N N . LYS A 1 199 ? 9.828 2.397 -3.434 1.00 98.44 199 LYS A N 1
ATOM 1681 C CA . LYS A 1 199 ? 11.197 2.011 -3.827 1.00 98.44 199 LYS A CA 1
ATOM 1682 C C . LYS A 1 199 ? 11.213 1.286 -5.172 1.00 98.44 199 LYS A C 1
ATOM 1684 O O . LYS A 1 199 ? 11.979 1.664 -6.057 1.00 98.44 199 LYS A O 1
ATOM 1689 N N . LEU A 1 200 ? 10.339 0.295 -5.352 1.00 98.44 200 LEU A N 1
ATOM 1690 C CA . LEU A 1 200 ? 10.245 -0.466 -6.600 1.00 98.44 200 LEU A CA 1
ATOM 1691 C C . LEU A 1 200 ? 9.809 0.402 -7.785 1.00 98.44 200 LEU A C 1
ATOM 1693 O O . LEU A 1 200 ? 10.342 0.242 -8.882 1.00 98.44 200 LEU A O 1
ATOM 1697 N N . LYS A 1 201 ? 8.878 1.345 -7.590 1.00 98.50 201 LYS A N 1
ATOM 1698 C CA . LYS A 1 201 ? 8.515 2.325 -8.628 1.00 98.50 201 LYS A CA 1
ATOM 1699 C C . LYS A 1 201 ? 9.721 3.176 -9.022 1.00 98.50 201 LYS A C 1
ATOM 1701 O O . LYS A 1 201 ? 10.011 3.285 -10.207 1.00 98.50 201 LYS A O 1
ATOM 1706 N N . ALA A 1 202 ? 10.466 3.698 -8.047 1.00 98.38 202 ALA A N 1
ATOM 1707 C CA . ALA A 1 202 ? 11.651 4.506 -8.321 1.00 98.38 202 ALA A CA 1
ATOM 1708 C C . ALA A 1 202 ? 12.741 3.719 -9.073 1.00 98.38 202 ALA A C 1
ATOM 1710 O O . ALA A 1 202 ? 13.402 4.264 -9.956 1.00 98.38 202 ALA A O 1
ATOM 1711 N N . GLU A 1 203 ? 12.942 2.438 -8.754 1.00 98.31 203 GLU A N 1
ATOM 1712 C CA . GLU A 1 203 ? 13.859 1.571 -9.505 1.00 98.31 203 GLU A CA 1
ATOM 1713 C C . GLU A 1 203 ? 13.361 1.286 -10.923 1.00 98.31 203 GLU A C 1
ATOM 1715 O O . GLU A 1 203 ? 14.130 1.405 -11.878 1.00 98.31 203 GLU A O 1
ATOM 172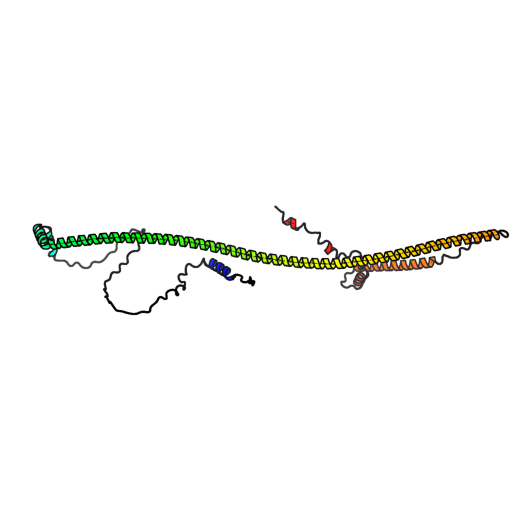0 N N . LYS A 1 204 ? 12.069 0.979 -11.083 1.00 98.50 204 LYS A N 1
ATOM 1721 C CA . LYS A 1 204 ? 11.440 0.786 -12.393 1.00 98.50 204 LYS A CA 1
ATOM 1722 C C . LYS A 1 204 ? 11.618 2.019 -13.281 1.00 98.50 204 LYS A C 1
ATOM 1724 O O . LYS A 1 204 ? 11.984 1.868 -14.446 1.00 98.50 204 LYS A O 1
ATOM 1729 N N . ASP A 1 205 ? 11.390 3.212 -12.742 1.00 98.56 205 ASP A N 1
ATOM 1730 C CA . ASP A 1 205 ? 11.509 4.464 -13.490 1.00 98.56 205 ASP A CA 1
ATOM 1731 C C . ASP A 1 205 ? 12.962 4.708 -13.925 1.00 98.56 205 ASP A C 1
ATOM 1733 O O . ASP A 1 205 ? 13.212 4.984 -15.097 1.00 98.56 205 ASP A O 1
ATOM 1737 N N . LYS A 1 206 ? 13.945 4.458 -13.047 1.00 98.44 206 LYS A N 1
ATOM 1738 C CA . LYS A 1 206 ? 15.376 4.499 -13.412 1.00 98.44 206 LYS A CA 1
ATOM 1739 C C . LYS A 1 206 ? 15.724 3.510 -14.526 1.00 98.44 206 LYS A C 1
ATOM 1741 O O . LYS A 1 206 ? 16.466 3.849 -15.449 1.00 98.44 206 LYS A O 1
ATOM 1746 N N . CYS A 1 207 ? 15.212 2.281 -14.459 1.00 97.94 207 CYS A N 1
ATOM 1747 C CA . CYS A 1 207 ? 15.423 1.289 -15.513 1.00 97.94 207 CYS A CA 1
ATOM 1748 C C . CYS A 1 207 ? 14.787 1.729 -16.838 1.00 97.94 207 CYS A C 1
ATOM 1750 O O . CYS A 1 207 ? 15.376 1.519 -17.901 1.00 97.94 207 CYS A O 1
ATOM 1752 N N . GLN A 1 208 ? 13.613 2.357 -16.787 1.00 98.38 208 GLN A N 1
ATOM 1753 C CA . GLN A 1 208 ? 12.946 2.887 -17.971 1.00 98.38 208 GLN A CA 1
ATOM 1754 C C . GLN A 1 208 ? 13.749 4.035 -18.598 1.00 98.38 208 GLN A C 1
ATOM 1756 O O . GLN A 1 208 ? 13.980 4.019 -19.805 1.00 98.38 208 GLN A O 1
ATOM 1761 N N . GLU A 1 209 ? 14.266 4.967 -17.795 1.00 98.38 209 GLU A N 1
ATOM 1762 C CA . GLU A 1 209 ? 15.144 6.041 -18.277 1.00 98.38 209 GLU A CA 1
ATOM 1763 C C . GLU A 1 209 ? 16.400 5.490 -18.968 1.00 98.38 209 GLU A C 1
ATOM 1765 O O . GLU A 1 209 ? 16.777 5.942 -20.052 1.00 98.38 209 GLU A O 1
ATOM 1770 N N . GLN A 1 210 ? 17.040 4.474 -18.378 1.00 98.19 210 GLN A N 1
ATOM 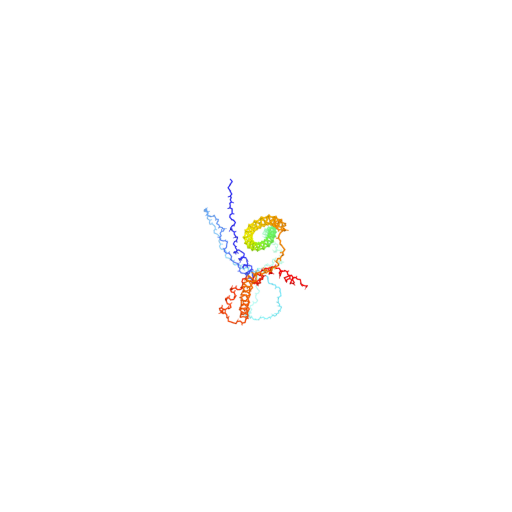1771 C CA . GLN A 1 210 ? 18.201 3.816 -18.981 1.00 98.19 210 GLN A CA 1
ATOM 1772 C C . GLN A 1 210 ? 17.852 3.132 -20.307 1.00 98.19 210 GLN A C 1
ATOM 1774 O O . GLN A 1 210 ? 18.604 3.247 -21.278 1.00 98.19 210 GLN A O 1
ATOM 1779 N N . LYS A 1 211 ? 16.702 2.452 -20.375 1.00 98.38 211 LYS A N 1
ATOM 1780 C CA . LYS A 1 211 ? 16.208 1.831 -21.608 1.00 98.38 211 LYS A CA 1
ATOM 1781 C C . LYS A 1 211 ? 15.997 2.873 -22.708 1.00 98.38 211 LYS A C 1
ATOM 1783 O O . LYS A 1 211 ? 16.455 2.661 -23.830 1.00 98.38 211 LYS A O 1
ATOM 1788 N N . ASP A 1 212 ? 15.381 4.006 -22.382 1.00 98.44 212 ASP A N 1
ATOM 1789 C CA . ASP A 1 212 ? 15.123 5.087 -23.336 1.00 98.44 212 ASP A CA 1
ATOM 1790 C C . ASP A 1 212 ? 16.425 5.716 -23.856 1.00 98.44 212 ASP A C 1
ATOM 1792 O O . ASP A 1 212 ? 16.524 6.091 -25.028 1.00 98.44 212 ASP A O 1
ATOM 1796 N N . LEU A 1 213 ? 17.451 5.831 -23.005 1.00 98.38 213 LEU A N 1
ATOM 1797 C CA . LEU A 1 213 ? 18.779 6.291 -23.417 1.00 98.38 213 LEU A CA 1
ATOM 1798 C C . LEU A 1 213 ? 19.433 5.316 -24.400 1.00 98.38 213 LEU A C 1
ATOM 1800 O O . LEU A 1 213 ? 19.899 5.744 -25.460 1.00 98.38 213 LEU A O 1
ATOM 1804 N N . ILE A 1 214 ? 19.413 4.018 -24.090 1.00 98.19 214 ILE A N 1
ATOM 1805 C CA . ILE A 1 214 ? 19.955 2.973 -24.969 1.00 98.19 214 ILE A CA 1
ATOM 1806 C C . ILE A 1 214 ? 19.215 2.962 -26.309 1.00 98.19 214 ILE A C 1
ATOM 1808 O O . ILE A 1 214 ? 19.844 2.870 -27.362 1.00 98.19 214 ILE A O 1
ATOM 1812 N N . GLU A 1 215 ? 17.891 3.104 -26.302 1.00 98.06 215 GLU A N 1
ATOM 1813 C CA . GLU A 1 215 ? 17.084 3.178 -27.519 1.00 98.06 215 GLU A CA 1
ATOM 1814 C C . GLU A 1 215 ? 17.448 4.402 -28.374 1.00 98.06 215 GLU A C 1
ATOM 1816 O O . GLU A 1 215 ? 17.695 4.271 -29.576 1.00 98.06 215 GLU A O 1
ATOM 1821 N N . LYS A 1 216 ? 17.612 5.578 -27.755 1.00 98.31 216 LYS A N 1
ATOM 1822 C CA . LYS A 1 216 ? 18.080 6.787 -28.453 1.00 98.31 216 LYS A CA 1
ATOM 1823 C C . LYS A 1 216 ? 19.470 6.601 -29.065 1.00 98.31 216 LYS A C 1
ATOM 1825 O O . LYS A 1 216 ? 19.717 7.092 -30.169 1.00 98.31 216 LYS A O 1
ATOM 1830 N N . GLU A 1 217 ? 20.393 5.939 -28.373 1.00 97.94 217 GLU A N 1
ATOM 1831 C CA . GLU A 1 217 ? 21.739 5.651 -28.888 1.00 97.94 217 GLU A CA 1
ATOM 1832 C C . GLU A 1 217 ? 21.719 4.616 -30.020 1.00 97.94 217 GLU A C 1
ATOM 1834 O O . GLU A 1 217 ? 22.345 4.831 -31.066 1.00 97.94 217 GLU A O 1
ATOM 1839 N N . ARG A 1 218 ? 20.933 3.544 -29.874 1.00 98.00 218 ARG A N 1
ATOM 1840 C CA . ARG A 1 218 ? 20.677 2.549 -30.925 1.00 98.00 218 ARG A CA 1
ATOM 1841 C C . ARG A 1 218 ? 20.137 3.219 -32.187 1.00 98.00 218 ARG A C 1
ATOM 1843 O O . ARG A 1 218 ? 20.644 2.984 -33.279 1.00 98.00 218 ARG A O 1
ATOM 1850 N N . ASP A 1 219 ? 19.162 4.109 -32.061 1.00 98.31 219 ASP A N 1
ATOM 1851 C CA . ASP A 1 219 ? 18.547 4.763 -33.219 1.00 98.31 219 ASP A CA 1
ATOM 1852 C C . ASP A 1 219 ? 19.470 5.793 -33.881 1.00 98.31 219 ASP A C 1
ATOM 1854 O O . ASP A 1 219 ? 19.410 6.016 -35.094 1.00 98.31 219 ASP A O 1
ATOM 1858 N N . LYS A 1 220 ? 20.355 6.436 -33.111 1.00 98.00 220 LYS A N 1
ATOM 1859 C CA . LYS A 1 220 ? 21.415 7.298 -33.662 1.00 98.00 220 LYS A CA 1
ATOM 1860 C C . LYS A 1 220 ? 22.443 6.481 -34.443 1.00 98.00 220 LYS A C 1
ATOM 1862 O O . LYS A 1 220 ? 22.746 6.826 -35.583 1.00 98.00 220 LYS A O 1
ATOM 1867 N N . THR A 1 221 ? 22.949 5.397 -33.860 1.00 97.88 221 THR A N 1
ATOM 1868 C CA . THR A 1 221 ? 23.942 4.527 -34.513 1.00 97.88 221 THR A CA 1
ATOM 1869 C C . THR A 1 221 ? 23.367 3.859 -35.758 1.00 97.88 221 THR A C 1
ATOM 1871 O O . THR A 1 221 ? 24.006 3.876 -36.807 1.00 97.88 221 THR A O 1
ATOM 1874 N N . LEU A 1 222 ? 22.120 3.384 -35.699 1.00 98.19 222 LEU A N 1
ATOM 1875 C CA . LEU A 1 222 ? 21.418 2.824 -36.851 1.00 98.19 222 LEU A CA 1
ATOM 1876 C C . LEU A 1 222 ? 21.276 3.838 -37.995 1.00 98.19 222 LEU A C 1
ATOM 1878 O O . LEU A 1 222 ? 21.444 3.472 -39.157 1.00 98.19 222 LEU A O 1
ATOM 1882 N N . ARG A 1 223 ? 20.985 5.111 -37.692 1.00 98.31 223 ARG A N 1
ATOM 1883 C CA . ARG A 1 223 ? 20.926 6.176 -38.709 1.00 98.31 223 ARG A CA 1
ATOM 1884 C C . ARG A 1 223 ? 22.276 6.396 -39.386 1.00 98.31 223 ARG A C 1
ATOM 1886 O O . ARG A 1 223 ? 22.319 6.449 -40.610 1.00 98.31 223 ARG A O 1
ATOM 1893 N N . ILE A 1 224 ? 23.358 6.467 -38.610 1.00 98.06 224 ILE A N 1
ATOM 1894 C CA . ILE A 1 224 ? 24.718 6.630 -39.144 1.00 98.06 224 ILE A CA 1
ATOM 1895 C C . ILE A 1 224 ? 25.090 5.443 -40.039 1.00 98.06 224 ILE A C 1
ATOM 1897 O O . ILE A 1 224 ? 25.555 5.645 -41.156 1.00 98.06 224 ILE A O 1
ATOM 1901 N N . LEU A 1 225 ? 24.830 4.212 -39.591 1.00 98.00 225 LEU A N 1
ATOM 1902 C CA . LEU A 1 225 ? 25.125 3.005 -40.367 1.00 98.00 225 LEU A CA 1
ATOM 1903 C C . LEU A 1 225 ? 24.333 2.943 -41.676 1.00 98.00 225 LEU A C 1
ATOM 1905 O O . LEU A 1 225 ? 24.881 2.561 -42.707 1.00 98.00 225 LEU A O 1
ATOM 1909 N N . LYS A 1 226 ? 23.054 3.340 -41.659 1.00 98.06 226 LYS A N 1
ATOM 1910 C CA . LYS A 1 226 ? 22.239 3.421 -42.880 1.00 98.06 226 LYS A CA 1
ATOM 1911 C C . LYS A 1 226 ? 22.808 4.428 -43.875 1.00 98.06 226 LYS A C 1
ATOM 1913 O O . LYS A 1 226 ? 22.827 4.136 -45.066 1.00 98.06 226 LYS A O 1
ATOM 1918 N N . GLU A 1 227 ? 23.274 5.580 -43.403 1.00 97.94 227 GLU A N 1
ATOM 1919 C CA . GLU A 1 227 ? 23.872 6.590 -44.277 1.00 97.94 227 GLU A CA 1
ATOM 1920 C C . GLU A 1 227 ? 25.212 6.116 -44.852 1.00 97.94 227 GLU A C 1
ATOM 1922 O O . GLU A 1 227 ? 25.407 6.154 -46.063 1.00 97.94 227 GLU A O 1
ATOM 1927 N N . GLN A 1 228 ? 26.074 5.521 -44.023 1.00 97.81 228 GLN A N 1
ATOM 1928 C CA . GLN A 1 228 ? 27.323 4.903 -44.482 1.00 97.81 228 GLN A CA 1
ATOM 1929 C C . GLN A 1 228 ? 27.084 3.794 -45.516 1.00 97.81 228 GLN A C 1
ATOM 1931 O O . GLN A 1 228 ? 27.823 3.689 -46.494 1.00 97.81 228 GLN A O 1
ATOM 1936 N N . ALA A 1 229 ? 26.044 2.974 -45.335 1.00 97.75 229 ALA A N 1
ATOM 1937 C CA . ALA A 1 229 ? 25.678 1.944 -46.304 1.00 97.75 229 ALA A CA 1
ATOM 1938 C C . ALA A 1 229 ? 25.235 2.552 -47.647 1.00 97.75 229 ALA A C 1
ATOM 1940 O O . ALA A 1 229 ? 25.641 2.057 -48.699 1.00 97.75 229 ALA A O 1
ATOM 1941 N N . ARG A 1 230 ? 24.464 3.650 -47.625 1.00 98.00 230 ARG A N 1
ATOM 1942 C CA . ARG A 1 230 ? 24.060 4.384 -48.839 1.00 98.00 230 ARG A CA 1
ATOM 1943 C C . ARG A 1 230 ? 25.258 4.993 -49.563 1.00 98.00 230 ARG A C 1
ATOM 1945 O O . ARG A 1 230 ? 25.378 4.824 -50.774 1.00 98.00 230 ARG A O 1
ATOM 1952 N N . GLU A 1 231 ? 26.158 5.657 -48.839 1.00 97.88 231 GLU A N 1
ATOM 1953 C CA . GLU A 1 231 ? 27.387 6.231 -49.405 1.00 97.88 231 GLU A CA 1
ATOM 1954 C C . GLU A 1 231 ? 28.297 5.146 -49.997 1.00 97.88 231 GLU A C 1
ATOM 1956 O O . GLU A 1 231 ? 28.815 5.293 -51.107 1.00 97.88 231 GLU A O 1
ATOM 1961 N N . SER A 1 232 ? 28.459 4.024 -49.288 1.00 97.62 232 SER A N 1
ATOM 1962 C CA . SER A 1 232 ? 29.218 2.868 -49.769 1.00 97.62 232 SER A CA 1
ATOM 1963 C C . SER A 1 232 ? 28.621 2.301 -51.058 1.00 97.62 232 SER A C 1
ATOM 1965 O O . SER A 1 232 ? 29.350 2.042 -52.018 1.00 97.62 232 SER A O 1
ATOM 1967 N N . GLU A 1 233 ? 27.293 2.169 -51.129 1.00 97.88 233 GLU A N 1
ATOM 1968 C CA . GLU A 1 233 ? 26.617 1.694 -52.332 1.00 97.88 233 GLU A CA 1
ATOM 1969 C C . GLU A 1 233 ? 26.777 2.669 -53.505 1.00 97.88 233 GLU A C 1
ATOM 1971 O O . GLU A 1 233 ? 27.056 2.236 -54.628 1.00 97.88 233 GLU A O 1
ATOM 1976 N N . TYR A 1 234 ? 26.651 3.974 -53.256 1.00 98.06 234 TYR A N 1
ATOM 1977 C CA . TYR A 1 234 ? 26.887 5.007 -54.261 1.00 98.06 234 TYR A CA 1
ATOM 1978 C C . TYR A 1 234 ? 28.314 4.928 -54.823 1.00 98.06 234 TYR A C 1
ATOM 1980 O O . TYR A 1 234 ? 28.503 4.861 -56.041 1.00 98.06 234 TYR A O 1
ATOM 1988 N N . ASN A 1 235 ? 29.318 4.836 -53.947 1.00 97.75 235 ASN A N 1
ATOM 1989 C CA . ASN A 1 235 ? 30.720 4.693 -54.341 1.00 97.75 235 ASN A CA 1
ATOM 1990 C C . ASN A 1 235 ? 30.965 3.401 -55.129 1.00 97.75 235 ASN A C 1
ATOM 1992 O O . ASN A 1 235 ? 31.625 3.434 -56.167 1.00 97.75 235 ASN A O 1
ATOM 1996 N N . ARG A 1 236 ? 30.383 2.273 -54.699 1.00 98.12 236 ARG A N 1
ATOM 1997 C CA . ARG A 1 236 ? 30.461 0.996 -55.424 1.00 98.12 236 ARG A CA 1
ATOM 1998 C C . ARG A 1 236 ? 29.895 1.120 -56.840 1.00 98.12 236 ARG A C 1
ATOM 2000 O O . ARG A 1 236 ? 30.527 0.653 -57.784 1.00 98.12 236 ARG A O 1
ATOM 2007 N N . ARG A 1 237 ? 28.725 1.751 -57.004 1.00 97.75 237 ARG A N 1
ATOM 2008 C CA . ARG A 1 237 ? 28.104 1.976 -58.324 1.00 97.75 237 ARG A CA 1
ATOM 2009 C C . ARG A 1 237 ? 28.982 2.859 -59.215 1.00 97.75 237 ARG A C 1
ATOM 2011 O O . ARG A 1 237 ? 29.169 2.528 -60.381 1.00 97.75 237 ARG A O 1
ATOM 2018 N N . ARG A 1 238 ? 29.562 3.930 -58.667 1.00 98.19 238 ARG A N 1
ATOM 2019 C CA . ARG A 1 238 ? 30.473 4.828 -59.397 1.00 98.19 238 ARG A CA 1
ATOM 2020 C C . ARG A 1 238 ? 31.752 4.118 -59.854 1.00 98.19 238 ARG A C 1
ATOM 2022 O O . ARG A 1 238 ? 32.179 4.301 -60.989 1.00 98.19 238 ARG A O 1
ATOM 2029 N N . LEU A 1 239 ? 32.347 3.288 -58.996 1.00 97.94 239 LEU A N 1
ATOM 2030 C CA . LEU A 1 239 ? 33.518 2.479 -59.356 1.00 97.94 239 LEU A CA 1
ATOM 2031 C C . LEU A 1 239 ? 33.188 1.449 -60.441 1.00 97.94 239 LEU A C 1
ATOM 2033 O O . LEU A 1 239 ? 33.985 1.247 -61.351 1.00 97.94 239 LEU A O 1
ATOM 2037 N N . GLU A 1 240 ? 32.008 0.832 -60.382 1.00 97.69 240 GLU A N 1
ATOM 2038 C CA . GLU A 1 240 ? 31.561 -0.102 -61.418 1.00 97.69 240 GLU A CA 1
ATOM 2039 C C . GLU A 1 240 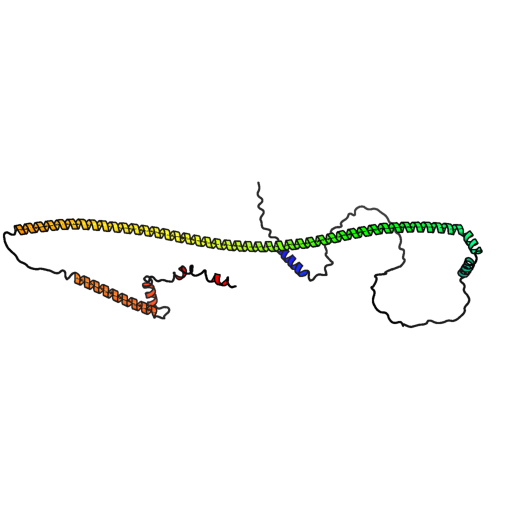? 31.342 0.606 -62.767 1.00 97.69 240 GLU A C 1
ATOM 2041 O O . GLU A 1 240 ? 31.727 0.071 -63.803 1.00 97.69 240 GLU A O 1
ATOM 2046 N N . GLN A 1 241 ? 30.820 1.838 -62.776 1.00 97.81 241 GLN A N 1
ATOM 2047 C CA . GLN A 1 241 ? 30.733 2.655 -63.995 1.00 97.81 241 GLN A CA 1
ATOM 2048 C C . GLN A 1 241 ? 32.118 2.957 -64.584 1.00 97.81 241 GLN A C 1
ATOM 2050 O O . GLN A 1 241 ? 32.337 2.719 -65.771 1.00 97.81 241 GLN A O 1
ATOM 2055 N N . ALA A 1 242 ? 33.071 3.397 -63.755 1.00 97.62 242 ALA A N 1
ATOM 2056 C CA . ALA A 1 242 ? 34.446 3.651 -64.192 1.00 97.62 242 ALA A CA 1
ATOM 2057 C C . ALA A 1 242 ? 35.122 2.375 -64.727 1.00 97.62 242 ALA A C 1
ATOM 2059 O O . ALA A 1 242 ? 35.797 2.391 -65.755 1.00 97.62 242 ALA A O 1
ATOM 2060 N N . ARG A 1 243 ? 34.889 1.228 -64.078 1.00 97.88 243 ARG A N 1
ATOM 2061 C CA . ARG A 1 243 ? 35.358 -0.075 -64.562 1.00 97.88 243 ARG A CA 1
ATOM 2062 C C . ARG A 1 243 ? 34.773 -0.404 -65.937 1.00 97.88 243 ARG A C 1
ATOM 2064 O O . ARG A 1 243 ? 35.509 -0.845 -66.816 1.00 97.88 243 ARG A O 1
ATOM 2071 N N . GLN A 1 244 ? 33.474 -0.187 -66.139 1.00 98.06 244 GLN A N 1
ATOM 2072 C CA . GLN A 1 244 ? 32.821 -0.409 -67.432 1.00 98.06 244 GLN A CA 1
ATOM 2073 C C . GLN A 1 244 ? 33.372 0.517 -68.521 1.00 98.06 244 GLN A C 1
ATOM 2075 O O . GLN A 1 244 ? 33.559 0.072 -69.650 1.00 98.06 244 GLN A O 1
ATOM 2080 N N . GLU A 1 245 ? 33.675 1.776 -68.200 1.00 97.94 245 GLU A N 1
ATOM 2081 C CA . GLU A 1 245 ? 34.343 2.710 -69.116 1.00 97.94 245 GLU A CA 1
ATOM 2082 C C . GLU A 1 245 ? 35.713 2.197 -69.554 1.00 97.94 245 GLU A C 1
ATOM 2084 O O . GLU A 1 245 ? 35.981 2.131 -70.752 1.00 97.94 245 GLU A O 1
ATOM 2089 N N . VAL A 1 246 ? 36.545 1.747 -68.611 1.00 97.81 246 VAL A N 1
ATOM 2090 C CA . VAL A 1 246 ? 37.855 1.158 -68.923 1.00 97.81 246 VAL A CA 1
ATOM 2091 C C . VAL A 1 246 ? 37.707 -0.066 -69.824 1.00 97.81 246 VAL A C 1
ATOM 2093 O O . VAL A 1 246 ? 38.434 -0.190 -70.806 1.00 97.81 246 VAL A O 1
ATOM 2096 N N . VAL A 1 247 ? 36.744 -0.950 -69.549 1.00 97.69 247 VAL A N 1
ATOM 2097 C CA . VAL A 1 247 ? 36.472 -2.119 -70.403 1.00 97.69 247 VAL A CA 1
ATOM 2098 C C . VAL A 1 247 ? 36.044 -1.693 -71.812 1.00 97.69 247 VAL A C 1
ATOM 2100 O O . VAL A 1 247 ? 36.518 -2.273 -72.791 1.00 97.69 247 VAL A O 1
ATOM 2103 N N . ARG A 1 248 ? 35.201 -0.658 -71.943 1.00 97.88 248 ARG A N 1
ATOM 2104 C CA . ARG A 1 248 ? 34.823 -0.096 -73.251 1.00 97.88 248 ARG A CA 1
ATOM 2105 C C . ARG A 1 248 ? 36.040 0.447 -73.998 1.00 97.88 248 ARG A C 1
ATOM 2107 O O . ARG A 1 248 ? 36.245 0.070 -75.148 1.00 97.88 248 ARG A O 1
ATOM 2114 N N . HIS A 1 249 ? 36.868 1.266 -73.350 1.00 97.94 249 HIS A N 1
ATOM 2115 C CA . HIS A 1 249 ? 38.095 1.801 -73.947 1.00 97.94 249 HIS A CA 1
ATOM 2116 C C . HIS A 1 249 ? 39.071 0.695 -74.356 1.00 97.94 249 HIS A C 1
ATOM 2118 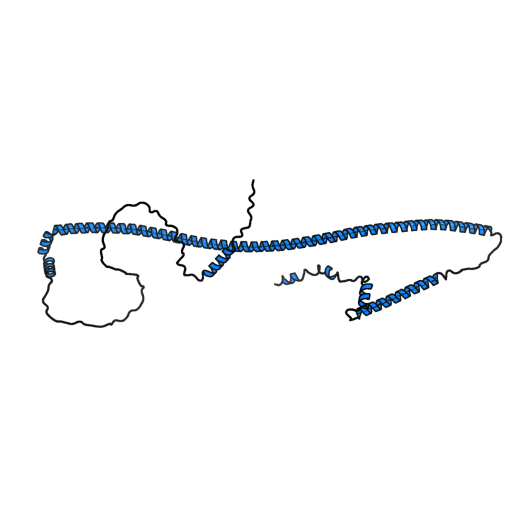O O . HIS A 1 249 ? 39.549 0.699 -75.485 1.00 97.94 249 HIS A O 1
ATOM 2124 N N . MET A 1 250 ? 39.297 -0.297 -73.494 1.00 97.38 250 MET A N 1
ATOM 2125 C CA . MET A 1 250 ? 40.134 -1.462 -73.794 1.00 97.38 250 MET A CA 1
ATOM 2126 C C . MET A 1 250 ? 39.622 -2.228 -75.021 1.00 97.38 250 MET A C 1
ATOM 2128 O O . MET A 1 250 ? 40.409 -2.647 -75.864 1.00 97.38 250 MET A O 1
ATOM 2132 N N . THR A 1 251 ? 38.302 -2.384 -75.148 1.00 97.31 251 THR A N 1
ATOM 2133 C CA . THR A 1 251 ? 37.685 -3.051 -76.304 1.00 97.31 251 THR A CA 1
ATOM 2134 C C . THR A 1 251 ? 37.884 -2.243 -77.588 1.00 97.31 251 THR A C 1
ATOM 2136 O O . THR A 1 251 ? 38.221 -2.820 -78.617 1.00 97.31 251 THR A O 1
ATOM 2139 N N . MET A 1 252 ? 37.738 -0.913 -77.536 1.00 97.44 252 MET A N 1
ATOM 2140 C CA . MET A 1 252 ? 38.009 -0.042 -78.689 1.00 97.44 252 MET A CA 1
ATOM 2141 C C . MET A 1 252 ? 39.477 -0.113 -79.120 1.00 97.44 252 MET A C 1
ATOM 2143 O O . MET A 1 252 ? 39.740 -0.347 -80.294 1.00 97.44 252 MET A O 1
ATOM 2147 N N . ILE A 1 253 ? 40.415 -0.004 -78.172 1.00 97.00 253 ILE A N 1
ATOM 2148 C CA . ILE A 1 253 ? 41.859 -0.110 -78.437 1.00 97.00 253 ILE A CA 1
ATOM 2149 C C . ILE A 1 253 ? 42.199 -1.479 -79.028 1.00 97.00 253 ILE A C 1
ATOM 2151 O O . ILE A 1 253 ? 42.979 -1.567 -79.970 1.00 97.00 253 ILE A O 1
ATOM 2155 N N . LYS A 1 254 ? 41.607 -2.560 -78.503 1.00 97.50 254 LYS A N 1
ATOM 2156 C CA . LYS A 1 254 ? 41.792 -3.907 -79.050 1.00 97.50 254 LYS A CA 1
ATOM 2157 C C . LYS A 1 254 ? 41.333 -3.981 -80.510 1.00 97.50 254 LYS A C 1
ATOM 2159 O O . LYS A 1 254 ? 42.088 -4.463 -81.345 1.00 97.50 254 LYS A O 1
ATOM 2164 N N . ASN A 1 255 ? 40.137 -3.481 -80.819 1.00 97.06 255 ASN A N 1
ATOM 2165 C CA . ASN A 1 255 ? 39.606 -3.494 -82.184 1.00 97.06 255 ASN A CA 1
ATOM 2166 C C . ASN A 1 255 ? 40.449 -2.629 -83.138 1.00 97.06 255 ASN A C 1
ATOM 2168 O O . ASN A 1 255 ? 40.696 -3.025 -84.274 1.00 97.06 255 ASN A O 1
ATOM 2172 N N . GLU A 1 256 ? 40.905 -1.459 -82.685 1.00 97.00 256 GLU A N 1
ATOM 2173 C CA . GLU A 1 256 ? 41.797 -0.581 -83.447 1.00 97.00 256 GLU A CA 1
ATOM 2174 C C . GLU A 1 256 ? 43.147 -1.253 -83.705 1.00 97.00 256 GLU A C 1
ATOM 2176 O O . GLU A 1 256 ? 43.609 -1.282 -84.843 1.00 97.00 256 GLU A O 1
ATOM 2181 N N . LYS A 1 257 ? 43.733 -1.888 -82.684 1.00 97.00 257 LYS A N 1
ATOM 2182 C CA . LYS A 1 257 ? 44.945 -2.696 -82.822 1.00 97.00 257 LYS A CA 1
ATOM 2183 C C . LYS A 1 257 ? 44.760 -3.805 -83.861 1.00 97.00 257 LYS A C 1
ATOM 2185 O O . LYS A 1 257 ? 45.612 -3.946 -84.727 1.00 97.00 257 LYS A O 1
ATOM 2190 N N . GLU A 1 258 ? 43.652 -4.544 -83.826 1.00 97.00 258 GLU A N 1
ATOM 2191 C CA . GLU A 1 258 ? 43.352 -5.588 -84.819 1.00 97.00 258 GLU A CA 1
ATOM 2192 C C . GLU A 1 258 ? 43.172 -5.019 -86.242 1.00 97.00 258 GLU A C 1
ATOM 2194 O O . GLU A 1 258 ? 43.522 -5.679 -87.222 1.00 97.00 258 GLU A O 1
ATOM 2199 N N . CYS A 1 259 ? 42.628 -3.804 -86.393 1.00 96.44 259 CYS A N 1
ATOM 2200 C CA . CYS A 1 259 ? 42.578 -3.100 -87.682 1.00 96.44 259 CYS A CA 1
ATOM 2201 C C . CYS A 1 259 ? 43.976 -2.725 -88.180 1.00 96.44 259 CYS A C 1
ATOM 2203 O O . CYS A 1 259 ? 44.297 -3.005 -89.334 1.00 96.44 259 CYS A O 1
ATOM 2205 N N . LEU A 1 260 ? 44.795 -2.133 -87.309 1.00 96.00 260 LEU A N 1
ATOM 2206 C CA . LEU A 1 260 ? 46.163 -1.731 -87.623 1.00 96.00 260 LEU A CA 1
ATOM 2207 C C . LEU A 1 260 ? 47.051 -2.939 -87.933 1.00 96.00 260 LEU A C 1
ATOM 2209 O O . LEU A 1 260 ? 47.877 -2.862 -88.832 1.00 96.00 260 LEU A O 1
ATOM 2213 N N . GLU A 1 261 ? 46.880 -4.066 -87.239 1.00 95.25 261 GLU A N 1
ATOM 2214 C CA . GLU A 1 261 ? 47.587 -5.318 -87.535 1.00 95.25 261 GLU A CA 1
ATOM 2215 C C . GLU A 1 261 ? 47.224 -5.844 -88.930 1.00 95.25 261 GLU A C 1
ATOM 2217 O O . GLU A 1 261 ? 48.124 -6.147 -89.711 1.00 95.25 261 GLU A O 1
ATOM 2222 N N . ARG A 1 262 ? 45.931 -5.852 -89.290 1.00 95.88 262 ARG A N 1
ATOM 2223 C CA . ARG A 1 262 ? 45.476 -6.225 -90.642 1.00 95.88 262 ARG A CA 1
ATOM 2224 C C . ARG A 1 262 ? 46.049 -5.313 -91.727 1.00 95.88 262 ARG A C 1
ATOM 2226 O O . ARG A 1 262 ? 46.487 -5.808 -92.761 1.00 95.88 262 ARG A O 1
ATOM 2233 N N . GLU A 1 263 ? 46.044 -4.001 -91.512 1.00 94.50 263 GLU A N 1
ATOM 2234 C CA . GLU A 1 263 ? 46.641 -3.037 -92.446 1.00 94.50 263 GLU A CA 1
ATOM 2235 C C . GLU A 1 263 ? 48.160 -3.229 -92.556 1.00 94.50 263 GLU A C 1
ATOM 2237 O O . GLU A 1 263 ? 48.716 -3.224 -93.651 1.00 94.50 263 GLU A O 1
ATOM 2242 N N . ASN A 1 264 ? 48.842 -3.463 -91.435 1.00 92.69 264 ASN A N 1
ATOM 2243 C CA . ASN A 1 264 ? 50.278 -3.716 -91.413 1.00 92.69 264 ASN A CA 1
ATOM 2244 C C . ASN A 1 264 ? 50.631 -4.994 -92.186 1.00 92.69 264 ASN A C 1
ATOM 2246 O O . ASN A 1 264 ? 51.586 -4.997 -92.959 1.00 92.69 264 ASN A O 1
ATOM 2250 N N . ASP A 1 265 ? 49.841 -6.057 -92.042 1.00 94.69 265 ASP A N 1
ATOM 2251 C CA . ASP A 1 265 ? 50.027 -7.286 -92.811 1.00 94.69 265 ASP A CA 1
ATOM 2252 C C . ASP A 1 265 ? 49.779 -7.068 -94.313 1.00 94.69 265 ASP A C 1
ATOM 2254 O O . ASP A 1 265 ? 50.591 -7.513 -95.123 1.00 94.69 265 ASP A O 1
ATOM 2258 N N . GLN A 1 266 ? 48.770 -6.277 -94.700 1.00 93.38 266 GLN A N 1
ATOM 2259 C CA . GLN A 1 266 ? 48.570 -5.864 -96.099 1.00 93.38 266 GLN A CA 1
ATOM 2260 C C . GLN A 1 266 ? 49.758 -5.060 -96.647 1.00 93.38 266 GLN A C 1
ATOM 2262 O O . GLN A 1 266 ? 50.201 -5.293 -97.771 1.00 93.38 266 GLN A O 1
ATOM 2267 N N . LEU A 1 267 ? 50.302 -4.125 -95.863 1.00 92.81 267 LEU A N 1
ATOM 2268 C CA . LEU A 1 267 ? 51.477 -3.341 -96.249 1.00 92.81 267 LEU A CA 1
ATOM 2269 C C . LEU A 1 267 ? 52.733 -4.211 -96.355 1.00 92.81 267 LEU A C 1
ATOM 2271 O O . LEU A 1 267 ? 53.528 -4.012 -97.271 1.00 92.81 267 LEU A O 1
ATOM 2275 N N . LYS A 1 268 ? 52.918 -5.196 -95.466 1.00 92.00 268 LYS A N 1
ATOM 2276 C CA . LYS A 1 268 ? 53.999 -6.187 -95.586 1.00 92.00 268 LYS A CA 1
ATOM 2277 C C . LYS A 1 268 ? 53.851 -7.007 -96.864 1.00 92.00 268 LYS A C 1
ATOM 2279 O O . LYS A 1 268 ? 54.831 -7.143 -97.589 1.00 92.00 268 LYS A O 1
ATOM 2284 N N . GLU A 1 269 ? 52.653 -7.511 -97.162 1.00 90.62 269 GLU A N 1
ATOM 2285 C CA . GLU A 1 269 ? 52.371 -8.253 -98.397 1.00 90.62 269 GLU A CA 1
ATOM 2286 C C . GLU A 1 269 ? 52.622 -7.394 -99.646 1.00 90.62 269 GLU A C 1
ATOM 2288 O O . GLU A 1 269 ? 53.266 -7.855 -100.590 1.00 90.62 269 GLU A O 1
ATOM 2293 N N . ALA A 1 270 ? 52.190 -6.129 -99.639 1.00 86.50 270 ALA A N 1
ATOM 2294 C CA . ALA A 1 270 ? 52.436 -5.176 -100.719 1.00 86.50 270 ALA A CA 1
ATOM 2295 C C . ALA A 1 270 ? 53.934 -4.878 -100.893 1.00 86.50 270 ALA A C 1
ATOM 2297 O O . ALA A 1 270 ? 54.447 -4.949 -102.007 1.00 86.50 270 ALA A O 1
ATOM 2298 N N . LEU A 1 271 ? 54.667 -4.631 -99.803 1.00 85.75 271 LEU A N 1
ATOM 2299 C CA . LEU A 1 271 ? 56.120 -4.445 -99.835 1.00 85.75 271 LEU A CA 1
ATOM 2300 C C . LEU A 1 271 ? 56.850 -5.706 -100.309 1.00 85.75 271 LEU A C 1
ATOM 2302 O O . LEU A 1 271 ? 57.850 -5.611 -101.018 1.00 85.75 271 LEU A O 1
ATOM 2306 N N . GLU A 1 272 ? 56.385 -6.899 -99.943 1.00 83.06 272 GLU A N 1
ATOM 2307 C CA . GLU A 1 272 ? 56.912 -8.151 -100.482 1.00 83.06 272 GLU A CA 1
ATOM 2308 C C . GLU A 1 272 ? 56.613 -8.310 -101.973 1.00 83.06 272 GLU A C 1
ATOM 2310 O O . GLU A 1 272 ? 57.480 -8.781 -102.709 1.00 83.06 272 GLU A O 1
ATOM 2315 N N . ALA A 1 273 ? 55.425 -7.918 -102.435 1.00 80.06 273 ALA A N 1
ATOM 2316 C CA . ALA A 1 273 ? 55.070 -7.910 -103.849 1.00 80.06 273 ALA A CA 1
ATOM 2317 C C . ALA A 1 273 ? 55.928 -6.907 -104.635 1.00 80.06 273 ALA A C 1
ATOM 2319 O O . ALA A 1 273 ? 56.445 -7.257 -105.694 1.00 80.06 273 ALA A O 1
ATOM 2320 N N . GLU A 1 274 ? 56.176 -5.712 -104.094 1.00 74.81 274 GLU A N 1
ATOM 2321 C CA . GLU A 1 274 ? 57.101 -4.728 -104.666 1.00 74.81 274 GLU A CA 1
ATOM 2322 C C . GLU A 1 274 ? 58.545 -5.232 -104.663 1.00 74.81 274 GLU A C 1
ATOM 2324 O O . GLU A 1 274 ? 59.236 -5.085 -105.665 1.00 74.81 274 GLU A O 1
ATOM 2329 N N . ARG A 1 275 ? 59.009 -5.902 -103.600 1.00 72.62 275 ARG A N 1
ATOM 2330 C CA . ARG A 1 275 ? 60.334 -6.554 -103.562 1.00 72.62 275 ARG A CA 1
ATOM 2331 C C . ARG A 1 275 ? 60.443 -7.704 -104.564 1.00 72.62 275 ARG A C 1
ATOM 2333 O O . ARG A 1 275 ? 61.488 -7.865 -105.188 1.00 72.62 275 ARG A O 1
ATOM 2340 N N . LYS A 1 276 ? 59.375 -8.483 -104.758 1.00 65.06 276 LYS A N 1
ATOM 2341 C CA . LYS A 1 276 ? 59.278 -9.525 -105.798 1.00 65.06 276 LYS A CA 1
ATOM 2342 C C . LYS A 1 276 ? 59.200 -8.907 -107.206 1.00 65.06 276 LYS A C 1
ATOM 2344 O O . LYS A 1 276 ? 59.733 -9.494 -108.143 1.00 65.06 276 LYS A O 1
ATOM 2349 N N . GLY A 1 277 ? 58.628 -7.708 -107.347 1.00 56.28 277 GLY A N 1
ATOM 2350 C CA . GLY A 1 277 ? 58.603 -6.904 -108.576 1.00 56.28 277 GLY A CA 1
ATOM 2351 C C . GLY A 1 277 ? 59.939 -6.222 -108.906 1.00 56.28 277 GLY A C 1
ATOM 2352 O O . GLY A 1 277 ? 60.341 -6.187 -110.066 1.00 56.28 277 GLY A O 1
ATOM 2353 N N . PHE A 1 278 ? 60.682 -5.772 -107.891 1.00 49.28 278 PHE A N 1
ATOM 2354 C CA . PHE A 1 278 ? 62.061 -5.274 -107.991 1.00 49.28 278 PHE A CA 1
ATOM 2355 C C . PHE A 1 278 ? 63.096 -6.401 -108.139 1.00 49.28 278 PHE A C 1
ATOM 2357 O O . PHE A 1 278 ? 64.238 -6.162 -108.530 1.00 49.28 278 PHE A O 1
ATOM 2364 N N . GLY A 1 279 ? 62.686 -7.651 -107.921 1.00 46.19 279 GLY A N 1
ATOM 2365 C CA . GLY A 1 279 ? 63.498 -8.861 -108.046 1.00 46.19 279 GLY A CA 1
ATOM 2366 C C . GLY A 1 279 ? 63.903 -9.253 -109.471 1.00 46.19 279 GLY A C 1
ATOM 2367 O O . GLY A 1 279 ? 64.258 -10.409 -109.690 1.00 46.19 279 GLY A O 1
ATOM 2368 N N . ARG A 1 280 ? 63.877 -8.332 -110.447 1.00 47.88 280 ARG A N 1
ATOM 2369 C CA . ARG A 1 280 ? 64.575 -8.526 -111.732 1.00 47.88 280 ARG A CA 1
ATOM 2370 C C . ARG A 1 280 ? 65.883 -7.756 -111.862 1.00 47.88 280 ARG A C 1
ATOM 2372 O O . ARG A 1 280 ? 66.616 -8.060 -112.795 1.00 47.88 280 ARG A O 1
ATOM 2379 N N . TYR A 1 281 ? 66.241 -6.879 -110.918 1.00 48.62 281 TYR A N 1
ATOM 2380 C CA . TYR A 1 281 ? 67.588 -6.304 -110.874 1.00 48.62 281 TYR A CA 1
ATOM 2381 C C . TYR A 1 281 ? 68.076 -6.090 -109.428 1.00 48.62 281 TYR A C 1
ATOM 2383 O O . TYR A 1 281 ? 67.703 -5.125 -108.772 1.00 48.62 281 TYR A O 1
ATOM 2391 N N . LEU A 1 282 ? 69.009 -6.969 -109.026 1.00 38.81 282 LEU A N 1
ATOM 2392 C CA . LEU A 1 282 ? 70.041 -6.837 -107.976 1.00 38.81 282 LEU A CA 1
ATOM 2393 C C . LEU A 1 282 ? 69.792 -7.468 -106.584 1.00 38.81 282 LEU A C 1
ATOM 2395 O O . LEU A 1 282 ? 68.811 -7.220 -105.892 1.00 38.81 282 LEU A O 1
ATOM 2399 N N . ILE A 1 283 ? 70.783 -8.285 -106.195 1.00 43.59 283 ILE A N 1
ATOM 2400 C CA . ILE A 1 283 ? 71.002 -8.969 -104.906 1.00 43.59 283 ILE A CA 1
ATOM 2401 C C . ILE A 1 283 ? 71.895 -8.075 -103.983 1.00 43.59 283 ILE A C 1
ATOM 2403 O O . ILE A 1 283 ? 72.221 -6.953 -104.364 1.00 43.59 283 ILE A O 1
ATOM 2407 N N . PRO A 1 284 ? 72.308 -8.501 -102.769 1.00 53.38 284 PRO A N 1
ATOM 2408 C CA . PRO A 1 284 ? 71.869 -7.973 -101.481 1.00 53.38 284 PRO A CA 1
ATOM 2409 C C . PRO A 1 284 ? 72.942 -7.118 -100.774 1.00 53.38 284 PRO A C 1
ATOM 2411 O O . PRO A 1 284 ? 74.138 -7.377 -100.879 1.00 53.38 284 PRO A O 1
ATOM 2414 N N . VAL A 1 285 ? 72.538 -6.178 -99.917 1.00 39.16 285 VAL A N 1
ATOM 2415 C CA . VAL A 1 285 ? 73.457 -5.622 -98.909 1.00 39.16 285 VAL A CA 1
ATOM 2416 C C . VAL A 1 285 ? 72.807 -5.684 -97.535 1.00 39.16 285 VAL A C 1
ATOM 2418 O O . VAL A 1 285 ? 71.949 -4.884 -97.173 1.00 39.16 285 VAL A O 1
ATOM 2421 N N . GLN A 1 286 ? 73.264 -6.660 -96.754 1.00 45.47 286 GLN A N 1
ATOM 2422 C CA . GLN A 1 286 ? 73.218 -6.621 -95.300 1.00 45.47 286 GLN A CA 1
ATOM 2423 C C . GLN A 1 286 ? 73.887 -5.331 -94.811 1.00 45.47 286 GLN A C 1
ATOM 2425 O O . GLN A 1 286 ? 75.045 -5.090 -95.142 1.00 45.47 286 GLN A O 1
ATOM 2430 N N . ARG A 1 287 ? 73.210 -4.555 -93.959 1.00 36.19 287 ARG A N 1
ATOM 2431 C CA . ARG A 1 287 ? 73.848 -3.756 -92.896 1.00 36.19 287 ARG A CA 1
ATOM 2432 C C . ARG A 1 287 ? 72.809 -3.277 -91.882 1.00 36.19 287 ARG A C 1
ATOM 2434 O O . ARG A 1 287 ? 72.211 -2.218 -92.005 1.00 36.19 287 ARG A O 1
ATOM 2441 N N . ARG A 1 288 ? 72.633 -4.107 -90.853 1.00 45.22 288 ARG A N 1
ATOM 2442 C CA . ARG A 1 288 ? 72.847 -3.747 -89.443 1.00 45.22 288 ARG A CA 1
ATOM 2443 C C . ARG A 1 288 ? 72.824 -2.233 -89.162 1.00 45.22 288 ARG A C 1
ATOM 2445 O O . ARG A 1 288 ? 73.838 -1.563 -89.337 1.00 45.22 288 ARG A O 1
ATOM 2452 N N . ARG A 1 289 ? 71.706 -1.741 -88.630 1.00 39.62 289 ARG A N 1
ATOM 2453 C CA . ARG A 1 289 ? 71.654 -0.579 -87.733 1.00 39.62 289 ARG A CA 1
ATOM 2454 C C . ARG A 1 289 ? 70.596 -0.835 -86.669 1.00 39.62 289 ARG A C 1
ATOM 2456 O O . ARG A 1 289 ? 69.439 -0.474 -86.815 1.00 39.62 289 ARG A O 1
ATOM 2463 N N . VAL A 1 290 ? 71.039 -1.499 -85.607 1.00 48.62 290 VAL A N 1
ATOM 2464 C CA . VAL A 1 290 ? 70.504 -1.267 -84.268 1.00 48.62 290 VAL A CA 1
ATOM 2465 C C . VAL A 1 290 ? 71.005 0.128 -83.901 1.00 48.62 290 VAL A C 1
ATOM 2467 O O . VAL A 1 290 ? 72.208 0.315 -83.727 1.00 48.62 290 VAL A O 1
ATOM 2470 N N . ILE A 1 291 ? 70.116 1.118 -83.924 1.00 44.56 291 ILE A N 1
ATOM 2471 C CA . ILE A 1 291 ? 70.375 2.464 -83.415 1.00 44.56 291 ILE A CA 1
ATOM 2472 C C . ILE A 1 291 ? 69.469 2.644 -82.197 1.00 44.56 291 ILE A C 1
ATOM 2474 O O . ILE A 1 291 ? 68.257 2.693 -82.339 1.00 44.56 291 ILE A O 1
ATOM 2478 N N . ASN A 1 292 ? 70.118 2.718 -81.035 1.00 45.47 292 ASN A N 1
ATOM 2479 C CA . ASN A 1 292 ? 69.770 3.512 -79.856 1.00 45.47 292 ASN A CA 1
ATOM 2480 C C . ASN A 1 292 ? 68.323 3.480 -79.333 1.00 45.47 292 ASN A C 1
ATOM 2482 O O . ASN A 1 292 ? 67.625 4.480 -79.429 1.00 45.47 292 ASN A O 1
ATOM 2486 N N . ASP A 1 293 ? 67.976 2.414 -78.607 1.00 42.34 293 ASP A N 1
ATOM 2487 C CA . ASP A 1 293 ? 66.928 2.432 -77.563 1.00 42.34 293 ASP A CA 1
ATOM 2488 C C . ASP A 1 293 ? 67.520 2.301 -76.139 1.00 42.34 293 ASP A C 1
ATOM 2490 O O . ASP A 1 293 ? 66.820 2.022 -75.173 1.00 42.34 293 ASP A O 1
ATOM 2494 N N . SER A 1 294 ? 68.831 2.519 -75.973 1.00 46.91 294 SER A N 1
ATOM 2495 C CA . SER A 1 294 ? 69.490 2.433 -74.654 1.00 46.91 294 SER A CA 1
ATOM 2496 C C . SER A 1 294 ? 69.346 3.710 -73.818 1.00 46.91 294 SER A C 1
ATOM 2498 O O . SER A 1 294 ? 69.466 3.662 -72.600 1.00 46.91 294 SER A O 1
ATOM 2500 N N . HIS A 1 295 ? 69.054 4.853 -74.446 1.00 47.38 295 HIS A N 1
ATOM 2501 C CA . HIS A 1 295 ? 69.062 6.156 -73.765 1.00 47.38 295 HIS A CA 1
ATOM 2502 C C . HIS A 1 295 ? 67.719 6.506 -73.089 1.00 47.38 295 HIS A C 1
ATOM 2504 O O . HIS A 1 295 ? 67.621 7.505 -72.379 1.00 47.38 295 HIS A O 1
ATOM 2510 N N . CYS A 1 296 ? 66.671 5.698 -73.304 1.00 46.94 296 CYS A N 1
ATOM 2511 C CA . CYS A 1 296 ? 65.370 5.869 -72.646 1.00 46.94 296 CYS A CA 1
ATOM 2512 C C . CYS A 1 296 ? 65.253 5.044 -71.349 1.00 46.94 296 CYS A C 1
ATOM 2514 O O . CYS A 1 296 ? 64.428 5.359 -70.497 1.00 46.94 296 CYS A O 1
ATOM 2516 N N . LEU A 1 297 ? 66.109 4.029 -71.173 1.00 50.19 297 LEU A N 1
ATOM 2517 C CA . LEU A 1 297 ? 66.148 3.183 -69.975 1.00 50.19 297 LEU A CA 1
ATOM 2518 C C . LEU A 1 297 ? 67.101 3.723 -68.898 1.00 50.19 297 LEU A C 1
ATOM 2520 O O . LEU A 1 297 ? 66.808 3.569 -67.719 1.00 50.19 297 LEU A O 1
ATOM 2524 N N . GLU A 1 298 ? 68.179 4.423 -69.271 1.00 49.34 298 GLU A N 1
ATOM 2525 C CA . GLU A 1 298 ? 69.097 5.041 -68.295 1.00 49.34 298 GLU A CA 1
ATOM 2526 C C . GLU A 1 298 ? 68.420 6.159 -67.487 1.00 49.34 298 GLU A C 1
ATOM 2528 O O . GLU A 1 298 ? 68.558 6.192 -66.268 1.00 49.34 298 GLU A O 1
ATOM 2533 N N . ASN A 1 299 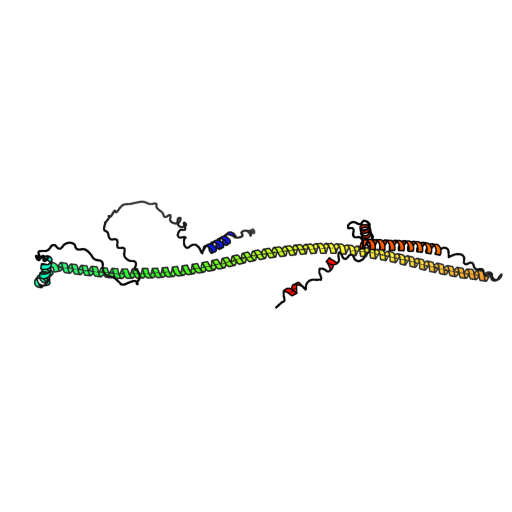? 67.585 6.992 -68.120 1.00 52.22 299 ASN A N 1
ATOM 2534 C CA . ASN A 1 299 ? 66.815 8.020 -67.407 1.00 52.22 299 ASN A CA 1
ATOM 2535 C C . ASN A 1 299 ? 65.742 7.415 -66.479 1.00 52.22 299 ASN A C 1
ATOM 2537 O O . ASN A 1 299 ? 65.473 7.959 -65.414 1.00 52.22 299 ASN A O 1
ATOM 2541 N N . GLN A 1 300 ? 65.149 6.272 -66.847 1.00 51.75 300 GLN A N 1
ATOM 2542 C CA . GLN A 1 300 ? 64.166 5.574 -66.007 1.00 51.75 300 GLN A CA 1
ATOM 2543 C C . GLN A 1 300 ? 64.827 4.851 -64.823 1.00 51.75 300 GLN A C 1
ATOM 2545 O O . GLN A 1 300 ? 64.273 4.839 -63.727 1.00 51.75 300 GLN A O 1
ATOM 2550 N N . GLU A 1 301 ? 66.022 4.286 -65.014 1.00 52.66 301 GLU A N 1
ATOM 2551 C CA . GLU A 1 301 ? 66.804 3.688 -63.931 1.00 52.66 301 GLU A CA 1
ATOM 2552 C C . GLU A 1 301 ? 67.384 4.729 -62.967 1.00 52.66 301 GLU A C 1
ATOM 2554 O O . GLU A 1 301 ? 67.423 4.469 -61.765 1.00 52.66 301 GLU A O 1
ATOM 2559 N N . GLU A 1 302 ? 67.838 5.890 -63.449 1.00 55.44 302 GLU A N 1
ATOM 2560 C CA . GLU A 1 302 ? 68.311 6.978 -62.583 1.00 55.44 302 GLU A CA 1
ATOM 2561 C C . GLU A 1 302 ? 67.165 7.600 -61.774 1.00 55.44 302 GLU A C 1
ATOM 2563 O O . GLU A 1 302 ? 67.313 7.775 -60.562 1.00 55.44 302 GLU A O 1
ATOM 2568 N N . ASP A 1 303 ? 65.994 7.823 -62.381 1.00 56.53 303 ASP A N 1
ATOM 2569 C CA . ASP A 1 303 ? 64.802 8.297 -61.666 1.00 56.53 303 ASP A CA 1
ATOM 2570 C C . ASP A 1 303 ? 64.301 7.265 -60.635 1.00 56.53 303 ASP A C 1
ATOM 2572 O O . ASP A 1 303 ? 63.943 7.632 -59.512 1.00 56.53 303 ASP A O 1
ATOM 2576 N N . CYS A 1 304 ? 64.346 5.962 -60.948 1.00 56.72 304 CYS A N 1
ATOM 2577 C CA . CYS A 1 304 ? 64.034 4.902 -59.983 1.00 56.72 304 CYS A CA 1
ATOM 2578 C C . CYS A 1 304 ? 65.056 4.826 -58.837 1.00 56.72 304 CYS A C 1
ATOM 2580 O O . CYS A 1 304 ? 64.645 4.724 -57.682 1.00 56.72 304 CYS A O 1
ATOM 2582 N N . LYS A 1 305 ? 66.363 4.954 -59.112 1.00 59.09 305 LYS A N 1
ATOM 2583 C CA . LYS A 1 305 ? 67.418 4.979 -58.078 1.00 59.09 305 LYS A CA 1
ATOM 2584 C C . LYS A 1 305 ? 67.306 6.212 -57.178 1.00 59.09 305 LYS A C 1
ATOM 2586 O O . LYS A 1 305 ? 67.526 6.114 -55.972 1.00 59.09 305 LYS A O 1
ATOM 2591 N N . LEU A 1 306 ? 66.919 7.369 -57.720 1.00 60.16 306 LEU A N 1
ATOM 2592 C CA . LEU A 1 306 ? 66.681 8.590 -56.940 1.00 60.16 306 LEU A CA 1
ATOM 2593 C C . LEU A 1 306 ? 65.452 8.463 -56.027 1.00 60.16 306 LEU A C 1
ATOM 2595 O O . LEU A 1 306 ? 65.498 8.908 -54.877 1.00 60.16 306 LEU A O 1
ATOM 2599 N N . ILE A 1 307 ? 64.378 7.821 -56.498 1.00 63.00 307 ILE A N 1
ATOM 2600 C CA . ILE A 1 307 ? 63.180 7.540 -55.691 1.00 63.00 307 ILE A CA 1
ATOM 2601 C C . ILE A 1 307 ? 63.479 6.489 -54.612 1.00 63.00 307 ILE A C 1
ATOM 2603 O O . ILE A 1 307 ? 63.065 6.671 -53.465 1.00 63.00 307 ILE A O 1
ATOM 2607 N N . GLU A 1 308 ? 64.244 5.441 -54.928 1.00 60.97 308 GLU A N 1
ATOM 2608 C CA . GLU A 1 308 ? 64.686 4.432 -53.956 1.00 60.97 308 GLU A CA 1
ATOM 2609 C C . GLU A 1 308 ? 65.584 5.050 -52.877 1.00 60.97 308 GLU A C 1
ATOM 2611 O O . GLU A 1 308 ? 65.287 4.913 -51.689 1.00 60.97 308 GLU A O 1
ATOM 2616 N N . HIS A 1 309 ? 66.587 5.852 -53.249 1.00 64.25 309 HIS A N 1
ATOM 2617 C CA . HIS A 1 309 ? 67.439 6.562 -52.289 1.00 64.25 309 HIS A CA 1
ATOM 2618 C C . HIS A 1 309 ? 66.668 7.570 -51.423 1.00 64.25 309 HIS A C 1
ATOM 2620 O O . HIS A 1 309 ? 66.951 7.701 -50.227 1.00 64.25 309 HIS A O 1
ATOM 2626 N N . ALA A 1 310 ? 65.669 8.261 -51.981 1.00 63.56 310 ALA A N 1
ATOM 2627 C CA . ALA A 1 310 ? 64.782 9.126 -51.205 1.00 63.56 310 ALA A CA 1
ATOM 2628 C C . ALA A 1 310 ? 63.898 8.317 -50.237 1.00 63.56 310 ALA A C 1
ATOM 2630 O O . ALA A 1 310 ? 63.693 8.733 -49.091 1.00 63.56 310 ALA A O 1
ATOM 2631 N N . SER A 1 311 ? 63.416 7.145 -50.662 1.00 65.81 311 SER A N 1
ATOM 2632 C CA . SER A 1 311 ? 62.601 6.246 -49.840 1.00 65.81 311 SER A CA 1
ATOM 2633 C C . SER A 1 311 ? 63.398 5.603 -48.696 1.00 65.81 311 SER A C 1
ATOM 2635 O O . SER A 1 311 ? 62.918 5.572 -47.561 1.00 65.81 311 SER A O 1
ATOM 2637 N N . ASP A 1 312 ? 64.655 5.226 -48.938 1.00 69.88 312 ASP A N 1
ATOM 2638 C CA . ASP A 1 312 ? 65.570 4.681 -47.931 1.00 69.88 312 ASP A CA 1
ATOM 2639 C C . ASP A 1 312 ? 65.986 5.742 -46.904 1.00 69.88 312 ASP A C 1
ATOM 2641 O O . ASP A 1 312 ? 66.048 5.481 -45.695 1.00 69.88 312 ASP A O 1
ATOM 2645 N N . ALA A 1 313 ? 66.215 6.980 -47.355 1.00 71.19 313 ALA A N 1
ATOM 2646 C CA . ALA A 1 313 ? 66.492 8.105 -46.468 1.00 71.19 313 ALA A CA 1
ATOM 2647 C C . ALA A 1 313 ? 65.295 8.412 -45.549 1.00 71.19 313 ALA A C 1
ATOM 2649 O O . ALA A 1 313 ? 65.479 8.638 -44.347 1.00 71.19 313 ALA A O 1
ATOM 2650 N N . LEU A 1 314 ? 64.068 8.366 -46.081 1.00 70.31 314 LEU A N 1
ATOM 2651 C CA . LEU A 1 314 ? 62.830 8.526 -45.311 1.00 70.31 314 LEU A CA 1
ATOM 2652 C C . LEU A 1 314 ? 62.612 7.369 -44.323 1.00 70.31 314 LEU A C 1
ATOM 2654 O O . LEU A 1 314 ? 62.254 7.614 -43.167 1.00 70.31 314 LEU A O 1
ATOM 2658 N N . ALA A 1 315 ? 62.897 6.128 -44.723 1.00 73.31 315 ALA A N 1
ATOM 2659 C CA . ALA A 1 315 ? 62.817 4.957 -43.851 1.00 73.31 315 ALA A CA 1
ATOM 2660 C C . ALA A 1 315 ? 63.818 5.037 -42.682 1.00 73.31 315 ALA A C 1
ATOM 2662 O O . ALA A 1 315 ? 63.455 4.798 -41.526 1.00 73.31 315 ALA A O 1
ATOM 2663 N N . SER A 1 316 ? 65.054 5.474 -42.946 1.00 77.81 316 SER A N 1
ATOM 2664 C CA . SER A 1 316 ? 66.081 5.708 -41.919 1.00 77.81 316 SER A CA 1
ATOM 2665 C C . SER A 1 316 ? 65.680 6.815 -40.936 1.00 77.81 316 SER A C 1
ATOM 2667 O O . SER A 1 316 ? 65.863 6.686 -39.720 1.00 77.81 316 SER A O 1
ATOM 2669 N N . GLN A 1 317 ? 65.085 7.905 -41.433 1.00 77.62 317 GLN A N 1
ATOM 2670 C CA . GLN A 1 317 ? 64.576 8.990 -40.589 1.00 77.62 317 GLN A CA 1
ATOM 2671 C C . GLN A 1 317 ? 63.390 8.543 -39.730 1.00 77.62 317 GLN A C 1
ATOM 2673 O O . GLN A 1 317 ? 63.338 8.877 -38.544 1.00 77.62 317 GLN A O 1
ATOM 2678 N N . PHE A 1 318 ? 62.478 7.743 -40.285 1.00 77.81 318 PHE A N 1
ATOM 2679 C CA . PHE A 1 318 ? 61.385 7.136 -39.534 1.00 77.81 318 PHE A CA 1
ATOM 2680 C C . PHE A 1 318 ? 61.911 6.234 -38.411 1.00 77.81 318 PHE A C 1
ATOM 2682 O O . PHE A 1 318 ? 61.507 6.386 -37.257 1.00 77.81 318 PHE A O 1
ATOM 2689 N N . GLN A 1 319 ? 62.875 5.360 -38.705 1.00 80.69 319 GLN A N 1
ATOM 2690 C CA . GLN A 1 319 ? 63.456 4.453 -37.716 1.00 80.69 319 GLN A CA 1
ATOM 2691 C C . GLN A 1 319 ? 64.147 5.213 -36.573 1.00 80.69 319 GLN A C 1
ATOM 2693 O O . GLN A 1 319 ? 63.927 4.900 -35.401 1.00 80.69 319 GLN A O 1
ATOM 2698 N N . LYS A 1 320 ? 64.893 6.281 -36.888 1.00 82.88 320 LYS A N 1
ATOM 2699 C CA . LYS A 1 320 ? 65.500 7.178 -35.886 1.00 82.88 320 LYS A CA 1
ATOM 2700 C C . LYS A 1 320 ? 64.446 7.916 -35.054 1.00 82.88 320 LYS A C 1
ATOM 2702 O O . LYS A 1 320 ? 64.591 8.028 -33.836 1.00 82.88 320 LYS A O 1
ATOM 2707 N N . ALA A 1 321 ? 63.366 8.385 -35.678 1.00 78.44 321 ALA A N 1
ATOM 2708 C CA . ALA A 1 321 ? 62.274 9.077 -34.995 1.00 78.44 321 ALA A CA 1
ATOM 2709 C C . ALA A 1 321 ? 61.498 8.148 -34.040 1.00 78.44 321 ALA A C 1
ATOM 2711 O O . ALA A 1 321 ? 61.147 8.557 -32.930 1.00 78.44 321 ALA A O 1
ATOM 2712 N N . VAL A 1 322 ? 61.279 6.890 -34.432 1.00 81.12 322 VAL A N 1
ATOM 2713 C CA . VAL A 1 322 ? 60.658 5.847 -33.597 1.00 81.12 322 VAL A CA 1
ATOM 2714 C C . VAL A 1 322 ? 61.585 5.422 -32.454 1.00 81.12 322 VAL A C 1
ATOM 2716 O O . VAL A 1 322 ? 61.136 5.290 -31.315 1.00 81.12 322 VAL A O 1
ATOM 2719 N N . GLN A 1 323 ? 62.888 5.281 -32.707 1.00 82.62 323 GLN A N 1
ATOM 2720 C CA . GLN A 1 323 ? 63.873 4.960 -31.669 1.00 82.62 323 GLN A CA 1
ATOM 2721 C C . GLN A 1 323 ? 63.993 6.084 -30.628 1.00 82.62 323 GLN A C 1
ATOM 2723 O O . GLN A 1 323 ? 64.043 5.816 -29.424 1.00 82.62 323 GLN A O 1
ATOM 2728 N N . HIS A 1 324 ? 63.961 7.346 -31.064 1.00 83.56 324 HIS A N 1
ATOM 2729 C CA . HIS A 1 324 ? 63.910 8.499 -30.166 1.00 83.56 324 HIS A CA 1
ATOM 2730 C C . HIS A 1 324 ? 62.624 8.504 -29.327 1.00 83.56 324 HIS A C 1
ATOM 2732 O O . HIS A 1 324 ? 62.675 8.727 -28.120 1.00 83.56 324 HIS A O 1
ATOM 2738 N N . LEU A 1 325 ? 61.476 8.178 -29.929 1.00 81.75 325 LEU A N 1
ATOM 2739 C CA . LEU A 1 325 ? 60.199 8.067 -29.221 1.00 81.75 325 LEU A CA 1
ATOM 2740 C C . LEU A 1 325 ? 60.219 7.001 -28.112 1.00 81.75 325 LEU A C 1
ATOM 2742 O O . LEU A 1 325 ? 59.606 7.199 -27.064 1.00 81.75 325 LEU A O 1
ATOM 2746 N N . ALA A 1 326 ? 60.912 5.885 -28.346 1.00 77.06 326 ALA A N 1
ATOM 2747 C CA . ALA A 1 326 ? 61.026 4.779 -27.398 1.00 77.06 326 ALA A CA 1
ATOM 2748 C C . ALA A 1 326 ? 62.024 5.051 -26.255 1.00 77.06 326 ALA A C 1
ATOM 2750 O O . ALA A 1 326 ? 61.889 4.480 -25.175 1.00 77.06 326 ALA A O 1
ATOM 2751 N N . THR A 1 327 ? 63.018 5.915 -26.474 1.00 81.06 327 THR A N 1
ATOM 2752 C CA . THR A 1 327 ? 64.131 6.142 -25.532 1.00 81.06 327 THR A CA 1
ATOM 2753 C C . THR A 1 327 ? 64.088 7.503 -24.828 1.00 81.06 327 THR A C 1
ATOM 2755 O O . THR A 1 327 ? 64.736 7.684 -23.795 1.00 81.06 327 THR A O 1
ATOM 2758 N N . CYS A 1 328 ? 63.303 8.463 -25.326 1.00 84.31 328 CYS A N 1
ATOM 2759 C CA . CYS A 1 328 ? 63.209 9.805 -24.757 1.00 84.31 328 CYS A CA 1
ATOM 2760 C C . CYS A 1 328 ? 62.390 9.834 -23.453 1.00 84.31 328 CYS A C 1
ATOM 2762 O O . CYS A 1 328 ? 61.228 9.431 -23.409 1.00 84.31 328 CYS A O 1
ATOM 2764 N N . ARG A 1 329 ? 62.988 10.368 -22.377 1.00 77.31 329 ARG A N 1
ATOM 2765 C CA . ARG A 1 329 ? 62.373 10.475 -21.036 1.00 77.31 329 ARG A CA 1
ATOM 2766 C C . ARG A 1 329 ? 61.775 11.855 -20.721 1.00 77.31 329 ARG A C 1
ATOM 2768 O O . ARG A 1 329 ? 61.238 12.059 -19.633 1.00 77.31 329 ARG A O 1
ATOM 2775 N N . GLN A 1 330 ? 61.855 12.818 -21.642 1.00 78.38 330 GLN A N 1
ATOM 2776 C CA . GLN A 1 330 ? 61.318 14.167 -21.431 1.00 78.38 330 GLN A CA 1
ATOM 2777 C C . GLN A 1 330 ? 59.802 14.223 -21.679 1.00 78.38 330 GLN A C 1
ATOM 2779 O O . GLN A 1 330 ? 59.314 13.825 -22.735 1.00 78.38 330 GLN A O 1
ATOM 2784 N N . LYS A 1 331 ? 59.043 14.794 -20.727 1.00 72.56 331 LYS A N 1
ATOM 2785 C CA . LYS A 1 331 ? 57.566 14.867 -20.784 1.00 72.56 331 LYS A CA 1
ATOM 2786 C C . LYS A 1 331 ? 57.014 15.745 -21.923 1.00 72.56 331 LYS A C 1
ATOM 2788 O O . LYS A 1 331 ? 55.871 15.544 -22.323 1.00 72.56 331 LYS A O 1
ATOM 2793 N N . LYS A 1 332 ? 57.792 16.704 -22.444 1.00 78.50 332 LYS A N 1
ATOM 2794 C CA . LYS A 1 332 ? 57.398 17.631 -23.526 1.00 78.50 332 LYS A CA 1
ATOM 2795 C C . LYS A 1 332 ? 58.512 17.783 -24.572 1.00 78.50 332 LYS A C 1
ATOM 2797 O O . LYS A 1 332 ? 59.063 18.861 -24.748 1.00 78.50 332 LYS A O 1
ATOM 2802 N N . CYS A 1 333 ? 58.866 16.690 -25.243 1.00 84.81 333 CYS A N 1
ATOM 2803 C CA . CYS A 1 333 ? 59.817 16.721 -26.355 1.00 84.81 333 CYS A CA 1
ATOM 2804 C C . CYS A 1 333 ? 59.090 17.018 -27.680 1.00 84.81 333 CYS A C 1
ATOM 2806 O O . CYS A 1 333 ? 58.160 16.297 -28.053 1.00 84.81 333 CYS A O 1
ATOM 2808 N N . SER A 1 334 ? 59.524 18.059 -28.395 1.00 82.75 334 SER A N 1
ATOM 2809 C CA . SER A 1 334 ? 58.958 18.478 -29.687 1.00 82.75 334 SER A CA 1
ATOM 2810 C C . SER A 1 334 ? 59.104 17.403 -30.765 1.00 82.75 334 SER A C 1
ATOM 2812 O O . SER A 1 334 ? 58.151 17.141 -31.495 1.00 82.75 334 SER A O 1
ATOM 2814 N N . VAL A 1 335 ? 60.243 16.703 -30.797 1.00 80.00 335 VAL A N 1
ATOM 2815 C CA . VAL A 1 335 ? 60.490 15.581 -31.716 1.00 80.00 335 VAL A CA 1
ATOM 2816 C C . VAL A 1 335 ? 59.518 14.432 -31.431 1.00 80.00 335 VAL A C 1
ATOM 2818 O O . VAL A 1 335 ? 58.881 13.923 -32.343 1.00 80.00 335 VAL A O 1
ATOM 2821 N N . CYS A 1 336 ? 59.298 14.077 -30.160 1.00 84.75 336 CYS A N 1
ATOM 2822 C CA . CYS A 1 336 ? 58.323 13.044 -29.788 1.00 84.75 336 CYS A CA 1
ATOM 2823 C C . CYS A 1 336 ? 56.872 13.435 -30.111 1.00 84.75 336 CYS A C 1
ATOM 2825 O O . CYS A 1 336 ? 56.064 12.569 -30.450 1.00 84.75 336 CYS A O 1
ATOM 2827 N N . ALA A 1 337 ? 56.520 14.717 -29.974 1.00 81.94 337 ALA A N 1
ATOM 2828 C CA . ALA A 1 337 ? 55.193 15.221 -30.320 1.00 81.94 337 ALA A CA 1
ATOM 2829 C C . ALA A 1 337 ? 54.956 15.172 -31.835 1.00 81.94 337 ALA A C 1
ATOM 2831 O O . ALA A 1 337 ? 53.922 14.665 -32.265 1.00 81.94 337 ALA A O 1
ATOM 2832 N N . TYR A 1 338 ? 55.940 15.612 -32.624 1.00 80.00 338 TYR A N 1
ATOM 2833 C CA . TYR A 1 338 ? 55.908 15.557 -34.083 1.00 80.00 338 TYR A CA 1
ATOM 2834 C C . TYR A 1 338 ? 55.803 14.112 -34.586 1.00 80.00 338 TYR A C 1
ATOM 2836 O O . TYR A 1 338 ? 54.848 13.779 -35.279 1.00 80.00 338 TYR A O 1
ATOM 2844 N N . THR A 1 339 ? 56.668 13.197 -34.130 1.00 78.69 339 THR A N 1
ATOM 2845 C CA . THR A 1 339 ? 56.613 11.778 -34.532 1.00 78.69 339 THR A CA 1
ATOM 2846 C C . THR A 1 339 ? 55.270 11.121 -34.176 1.00 78.69 339 THR A C 1
ATOM 2848 O O . THR A 1 339 ? 54.731 10.340 -34.962 1.00 78.69 339 THR A O 1
ATOM 2851 N N . LYS A 1 340 ? 54.674 11.464 -33.021 1.00 77.19 340 LYS A N 1
ATOM 2852 C CA . LYS A 1 340 ? 53.327 11.003 -32.625 1.00 77.19 340 LYS A CA 1
ATOM 2853 C C . LYS A 1 340 ? 52.191 11.637 -33.424 1.00 77.19 340 LYS A C 1
ATOM 2855 O O . LYS A 1 340 ? 51.107 11.066 -33.428 1.00 77.19 340 LYS A O 1
ATOM 2860 N N . ALA A 1 341 ? 52.364 12.814 -34.008 1.00 77.19 341 ALA A N 1
ATOM 2861 C CA . ALA A 1 341 ? 51.337 13.434 -34.838 1.00 77.19 341 ALA A CA 1
ATOM 2862 C C . ALA A 1 341 ? 51.385 12.854 -36.256 1.00 77.19 341 ALA A C 1
ATOM 2864 O O . ALA A 1 341 ? 50.360 12.426 -36.778 1.00 77.19 341 ALA A O 1
ATOM 2865 N N . THR A 1 342 ? 52.587 12.755 -36.823 1.00 69.50 342 THR A N 1
ATOM 2866 C CA . THR A 1 342 ? 52.800 12.406 -38.230 1.00 69.50 342 THR A CA 1
ATOM 2867 C C . THR A 1 342 ? 52.602 10.915 -38.514 1.00 69.50 342 THR A C 1
ATOM 2869 O O . THR A 1 342 ? 51.987 10.563 -39.512 1.00 69.50 342 THR A O 1
ATOM 2872 N N . TYR A 1 343 ? 53.043 10.013 -37.626 1.00 66.69 343 TYR A N 1
ATOM 2873 C CA . TYR A 1 343 ? 53.033 8.563 -37.907 1.00 66.69 343 TYR A CA 1
ATOM 2874 C C . TYR A 1 343 ? 51.941 7.765 -37.175 1.00 66.69 343 TYR A C 1
ATOM 2876 O O . TYR A 1 343 ? 51.783 6.561 -37.380 1.00 66.69 343 TYR A O 1
ATOM 2884 N N . ARG A 1 344 ? 51.138 8.418 -36.329 1.00 59.81 344 ARG A N 1
ATOM 2885 C CA . ARG A 1 344 ? 50.068 7.767 -35.547 1.00 59.81 344 ARG A CA 1
ATOM 2886 C C . ARG A 1 344 ? 48.822 7.419 -36.364 1.00 59.81 344 ARG A C 1
ATOM 2888 O O . ARG A 1 344 ? 47.973 6.688 -35.865 1.00 59.81 344 ARG A O 1
ATOM 2895 N N . GLN A 1 345 ? 48.720 7.902 -37.601 1.00 53.47 345 GLN A N 1
ATOM 2896 C CA . GLN A 1 345 ? 47.645 7.534 -38.528 1.00 53.47 345 GLN A CA 1
ATOM 2897 C C . GLN A 1 345 ? 47.915 6.222 -39.296 1.00 53.47 345 GLN A C 1
ATOM 2899 O O . GLN A 1 345 ? 46.988 5.682 -39.884 1.00 53.47 345 GLN A O 1
ATOM 2904 N N . MET A 1 346 ? 49.137 5.670 -39.254 1.00 46.16 346 MET A N 1
ATOM 2905 C CA . MET A 1 346 ? 49.568 4.545 -40.110 1.00 46.16 346 MET A CA 1
ATOM 2906 C C . MET A 1 346 ? 49.747 3.194 -39.386 1.00 46.16 346 MET A C 1
ATOM 2908 O O . MET A 1 346 ? 50.150 2.215 -40.003 1.00 46.16 346 MET A O 1
ATOM 2912 N N . THR A 1 347 ? 49.450 3.090 -38.085 1.00 40.34 347 THR A N 1
ATOM 2913 C CA . THR A 1 347 ? 49.542 1.814 -37.339 1.00 40.34 347 THR A CA 1
ATOM 2914 C C . THR A 1 347 ? 48.150 1.210 -37.088 1.00 40.34 347 THR A C 1
ATOM 2916 O O . THR A 1 347 ? 47.332 1.855 -36.428 1.00 40.34 347 THR A O 1
ATOM 2919 N N . PRO A 1 348 ? 47.869 -0.044 -37.510 1.00 46.81 348 PRO A N 1
ATOM 2920 C CA . PRO A 1 348 ? 46.562 -0.702 -37.366 1.00 46.81 348 PRO A CA 1
ATOM 2921 C C . PRO A 1 348 ? 46.324 -1.240 -35.943 1.00 46.81 348 PRO A C 1
ATOM 2923 O O . PRO A 1 348 ? 45.729 -2.292 -35.740 1.00 46.81 348 PRO A O 1
ATOM 2926 N N . HIS A 1 349 ? 46.842 -0.551 -34.925 1.00 46.53 349 HIS A N 1
ATOM 2927 C CA . HIS A 1 349 ? 46.865 -1.071 -33.564 1.00 46.53 349 HIS A CA 1
ATOM 2928 C C . HIS A 1 349 ? 46.687 0.034 -32.516 1.00 46.53 349 HIS A C 1
ATOM 2930 O O . HIS A 1 349 ? 47.443 0.159 -31.552 1.00 46.53 349 HIS A O 1
ATOM 2936 N N . ASN A 1 350 ? 45.639 0.843 -32.681 1.00 40.16 350 ASN A N 1
ATOM 2937 C CA . ASN A 1 350 ? 45.169 1.757 -31.642 1.00 40.16 350 ASN A CA 1
ATOM 2938 C C . ASN A 1 350 ? 44.217 1.017 -30.680 1.00 40.16 350 ASN A C 1
ATOM 2940 O O . ASN A 1 350 ? 43.011 1.254 -30.642 1.00 40.16 350 ASN A O 1
ATOM 2944 N N . ARG A 1 351 ? 44.788 0.150 -29.830 1.00 46.31 351 ARG A N 1
ATOM 2945 C CA . ARG A 1 351 ? 44.126 -0.467 -28.659 1.00 46.31 351 ARG A CA 1
ATOM 2946 C C . ARG A 1 351 ? 43.848 0.552 -27.537 1.00 46.31 351 ARG A C 1
ATOM 2948 O O . ARG A 1 351 ? 44.230 0.352 -26.386 1.00 46.31 351 ARG A O 1
ATOM 2955 N N . LYS A 1 352 ? 43.202 1.676 -27.851 1.00 47.94 352 LYS A N 1
ATOM 2956 C CA . LYS A 1 352 ? 42.561 2.537 -26.839 1.00 47.94 352 LYS A CA 1
ATOM 2957 C C . LYS A 1 352 ? 41.037 2.430 -26.848 1.00 47.94 352 LYS A C 1
ATOM 2959 O O . LYS A 1 352 ? 40.429 2.773 -25.840 1.00 47.94 352 LYS A O 1
ATOM 2964 N N . TYR A 1 353 ? 40.451 1.864 -27.905 1.00 44.66 353 TYR A N 1
ATOM 2965 C CA . TYR A 1 353 ? 39.015 1.577 -27.977 1.00 44.66 353 TYR A CA 1
ATOM 2966 C C . TYR A 1 353 ? 38.667 0.090 -27.755 1.00 44.66 353 TYR A C 1
ATOM 2968 O O . TYR A 1 353 ? 37.587 -0.194 -27.248 1.00 44.66 353 TYR A O 1
ATOM 2976 N N . ASP A 1 354 ? 39.602 -0.851 -27.951 1.00 40.38 354 ASP A N 1
ATOM 2977 C CA . ASP A 1 354 ? 39.324 -2.292 -27.760 1.00 40.38 354 ASP A CA 1
ATOM 2978 C C . ASP A 1 354 ? 39.155 -2.749 -26.306 1.00 40.38 354 ASP A C 1
ATOM 2980 O O . ASP A 1 354 ? 38.472 -3.737 -26.046 1.00 40.38 354 ASP A O 1
ATOM 2984 N N . ARG A 1 355 ? 39.699 -2.027 -25.316 1.00 45.38 355 ARG A N 1
ATOM 2985 C CA . ARG A 1 355 ? 39.438 -2.371 -23.903 1.00 45.38 355 ARG A CA 1
ATOM 2986 C C . ARG A 1 355 ? 37.989 -2.117 -23.479 1.00 45.38 355 ARG A C 1
ATOM 2988 O O . ARG A 1 355 ? 37.584 -2.624 -22.442 1.00 45.38 355 ARG A O 1
ATOM 2995 N N . LYS A 1 356 ? 37.209 -1.369 -24.266 1.00 48.38 356 LYS A N 1
ATOM 2996 C CA . LYS A 1 356 ? 35.773 -1.170 -24.022 1.00 48.38 356 LYS A CA 1
ATOM 2997 C C . LYS A 1 356 ? 34.881 -2.123 -24.826 1.00 48.38 356 LYS A C 1
ATOM 2999 O O . LYS A 1 356 ? 33.696 -2.188 -24.535 1.00 48.38 356 LYS A O 1
ATOM 3004 N N . LEU A 1 357 ? 35.439 -2.879 -25.776 1.00 52.25 357 LEU A N 1
ATOM 3005 C CA . LEU A 1 357 ? 34.689 -3.829 -26.610 1.00 52.25 357 LEU A CA 1
ATOM 3006 C C . LEU A 1 357 ? 34.772 -5.283 -26.118 1.00 52.25 357 LEU A C 1
ATOM 3008 O O . LEU A 1 357 ? 33.897 -6.071 -26.448 1.00 52.25 357 LEU A O 1
ATOM 3012 N N . PHE A 1 358 ? 35.746 -5.628 -25.266 1.00 44.59 358 PHE A N 1
ATOM 3013 C CA . PHE A 1 358 ? 35.836 -6.960 -24.639 1.00 44.59 358 PHE A CA 1
ATOM 3014 C C . PHE A 1 358 ? 35.538 -6.982 -23.128 1.00 44.59 358 PHE A C 1
ATOM 3016 O O . PHE A 1 358 ? 35.542 -8.045 -22.515 1.00 44.59 358 PHE A O 1
ATOM 3023 N N . GLY A 1 359 ? 35.215 -5.834 -22.522 1.00 43.28 359 GLY A N 1
ATOM 3024 C CA . GLY A 1 359 ? 34.784 -5.756 -21.117 1.00 43.28 359 GLY A CA 1
ATOM 3025 C C . GLY A 1 359 ? 33.353 -6.252 -20.864 1.00 43.28 359 GLY A C 1
ATOM 3026 O O . GLY A 1 359 ? 32.987 -6.477 -19.719 1.00 43.28 359 GLY A O 1
ATOM 3027 N N . CYS A 1 360 ? 32.553 -6.450 -21.916 1.00 50.78 360 CYS A N 1
ATOM 3028 C CA . CYS A 1 360 ? 31.184 -6.967 -21.828 1.00 50.78 360 CYS A CA 1
ATOM 3029 C C . CYS A 1 360 ? 31.079 -8.492 -22.008 1.00 50.78 360 CYS A C 1
ATOM 3031 O O . CYS A 1 360 ? 29.980 -9.030 -21.923 1.00 50.78 360 CYS A O 1
ATOM 3033 N N . LEU A 1 361 ? 32.195 -9.198 -22.239 1.00 47.81 361 LEU A N 1
ATOM 3034 C CA . LEU A 1 361 ? 32.204 -10.656 -22.444 1.00 47.81 361 LEU A CA 1
ATOM 3035 C C . LEU A 1 361 ? 33.110 -11.417 -21.461 1.00 47.81 361 LEU A C 1
ATOM 3037 O O . LEU A 1 361 ? 33.242 -12.632 -21.576 1.00 47.81 361 LEU A O 1
ATOM 3041 N N . GLN A 1 362 ? 33.700 -10.742 -20.467 1.00 49.72 362 GLN A N 1
ATOM 3042 C CA . GLN A 1 362 ? 34.564 -11.373 -19.460 1.00 49.72 362 GLN A CA 1
ATOM 3043 C C . GLN A 1 362 ? 34.058 -11.198 -18.019 1.00 49.72 362 GLN A C 1
ATOM 3045 O O . GLN A 1 362 ? 34.852 -10.986 -17.115 1.00 49.72 362 GLN A O 1
ATOM 3050 N N . THR A 1 363 ? 32.750 -11.332 -17.792 1.00 49.47 363 THR A N 1
ATOM 3051 C CA . THR A 1 363 ? 32.154 -11.657 -16.478 1.00 49.47 363 THR A CA 1
ATOM 3052 C C . THR A 1 363 ? 30.706 -12.105 -16.691 1.00 49.47 363 THR A C 1
ATOM 3054 O O . THR A 1 363 ? 29.871 -11.276 -17.045 1.00 49.47 363 THR A O 1
ATOM 3057 N N . PRO A 1 364 ? 30.411 -13.409 -16.518 1.00 46.41 364 PRO A N 1
ATOM 3058 C CA . PRO A 1 364 ? 29.413 -13.758 -15.502 1.00 46.41 364 PRO A CA 1
ATOM 3059 C C . PRO A 1 364 ? 29.763 -15.044 -14.721 1.00 46.41 364 PRO A C 1
ATOM 3061 O O . PRO A 1 364 ? 28.888 -15.855 -14.440 1.00 46.41 364 PRO A O 1
ATOM 3064 N N . PHE A 1 365 ? 31.037 -15.272 -14.364 1.00 42.38 365 PHE A N 1
ATOM 3065 C CA . PHE A 1 365 ? 31.422 -16.491 -13.620 1.00 42.38 365 PHE A CA 1
ATOM 3066 C C . PHE A 1 365 ? 32.193 -16.274 -12.309 1.00 42.38 365 PHE A C 1
ATOM 3068 O O . PHE A 1 365 ? 32.501 -17.256 -11.637 1.00 42.38 365 PHE A O 1
ATOM 3075 N N . LEU A 1 366 ? 32.467 -15.032 -11.882 1.00 46.28 366 LEU A N 1
ATOM 3076 C CA . LEU A 1 366 ? 33.050 -14.795 -10.548 1.00 46.28 366 LEU A CA 1
ATOM 3077 C C . LEU A 1 366 ? 31.999 -14.607 -9.441 1.00 46.28 366 LEU A C 1
ATOM 3079 O O . LEU A 1 366 ? 32.264 -14.980 -8.303 1.00 46.28 366 LEU A O 1
ATOM 3083 N N . GLU A 1 367 ? 30.801 -14.109 -9.756 1.00 48.66 367 GLU A N 1
ATOM 3084 C CA . GLU A 1 367 ? 29.759 -13.858 -8.744 1.00 48.66 367 GLU A CA 1
ATOM 3085 C C . GLU A 1 367 ? 28.952 -15.113 -8.369 1.00 48.66 367 GLU A C 1
ATOM 3087 O O . GLU A 1 367 ? 28.473 -15.213 -7.243 1.00 48.66 367 GLU A O 1
ATOM 3092 N N . MET A 1 368 ? 28.909 -16.146 -9.222 1.00 45.34 368 MET A N 1
ATOM 3093 C CA . MET A 1 368 ? 28.274 -17.428 -8.863 1.00 45.34 368 MET A CA 1
ATOM 3094 C C . MET A 1 368 ? 29.128 -18.317 -7.942 1.00 45.34 368 MET A C 1
ATOM 3096 O O . MET A 1 368 ? 28.600 -19.231 -7.314 1.00 45.34 368 MET A O 1
ATOM 3100 N N . ARG A 1 369 ? 30.436 -18.054 -7.797 1.00 47.22 369 ARG A N 1
ATOM 3101 C CA . ARG A 1 369 ? 31.318 -18.868 -6.934 1.00 47.22 369 ARG A CA 1
ATOM 3102 C C . ARG A 1 369 ? 31.191 -18.533 -5.440 1.00 47.22 369 ARG A C 1
ATOM 3104 O O . ARG A 1 369 ? 31.644 -19.315 -4.610 1.00 47.22 369 ARG A O 1
ATOM 3111 N N . ASN A 1 370 ? 30.543 -17.419 -5.098 1.00 50.16 370 ASN A N 1
ATOM 3112 C CA . ASN A 1 370 ? 30.307 -17.010 -3.709 1.00 50.16 370 ASN A CA 1
ATOM 3113 C C . ASN A 1 370 ? 28.912 -17.396 -3.186 1.00 50.16 370 ASN A C 1
ATOM 3115 O O . ASN A 1 370 ? 28.639 -17.196 -2.009 1.00 50.16 370 ASN A O 1
ATOM 3119 N N . MET A 1 371 ? 28.053 -17.974 -4.033 1.00 51.03 371 MET A N 1
ATOM 3120 C CA . MET A 1 371 ? 26.710 -18.440 -3.659 1.00 51.03 371 MET A CA 1
ATOM 3121 C C . MET A 1 371 ? 26.587 -19.962 -3.535 1.00 51.03 371 MET A C 1
ATOM 3123 O O . MET A 1 371 ? 25.533 -20.463 -3.157 1.00 51.03 371 MET A O 1
ATOM 3127 N N . ILE A 1 372 ? 27.658 -20.705 -3.823 1.00 55.28 372 ILE A N 1
ATOM 3128 C CA . ILE A 1 372 ? 27.717 -22.153 -3.621 1.00 55.28 372 ILE A CA 1
ATOM 3129 C C . ILE A 1 372 ? 29.017 -22.475 -2.886 1.00 55.28 372 ILE A C 1
ATOM 3131 O O . ILE A 1 372 ? 30.061 -22.729 -3.490 1.00 55.28 372 ILE A O 1
ATOM 3135 N N . LYS A 1 373 ? 28.940 -22.469 -1.557 1.00 42.22 373 LYS A N 1
ATOM 3136 C CA . LYS A 1 373 ? 29.737 -23.356 -0.710 1.00 42.22 373 LYS A CA 1
ATOM 3137 C C . LYS A 1 373 ? 28.800 -24.000 0.322 1.00 42.22 373 LYS A C 1
ATOM 3139 O O . LYS A 1 373 ? 27.872 -23.315 0.746 1.00 42.22 373 LYS A O 1
ATOM 3144 N N . PRO A 1 374 ? 29.010 -25.290 0.638 1.00 53.44 374 PRO A N 1
ATOM 3145 C CA . PRO A 1 374 ? 28.230 -26.021 1.632 1.00 53.44 374 PRO A CA 1
ATOM 3146 C C . PRO A 1 374 ? 28.430 -25.479 3.046 1.00 53.44 374 PRO A C 1
ATOM 3148 O O . PRO A 1 374 ? 29.518 -24.908 3.310 1.00 53.44 374 PRO A O 1
#

Foldseek 3Di:
DDDDDDDPDDDPPPVVLVVVVVVVVCVVPDPDDPDDPDPPPPDDDDDDDDDDDDDDDDDDDDDDDDDDDDDDDDDDDDDDDDDDDDDDDDDDDDDDDPPPVVNVVVCVCVVDPVNVVVVCVVCVVVVVVVVVVVVVVVVVVVVVVVVVVVVVVVVVVVVVVVVVVVVVVVVVVVVVVVVVVVVSVVVVVVVVVVVVVVVVVVVVVVVVVVVVVVVVVVVVVVVVVVVVVVVVVVVVVVVVVVVVVVVVVVVVVVVVVVVVVVVVVVVVVVVVVVVVVVVVDDDDDDDDDPDDPPVVVVVVVVVVVVVVVVVVVVVVVLVVLVVCLVPPPDPDDPSNVVNCVPCVVPDPDPPPCVVVVCPVPPDDPPVVVVVDDD

Organism: Anoplophora glabripennis (NCBI:txid217634)

Secondary structure (DSSP, 8-state):
----------PPPTHHHHHHHHHHHHTTS-S--------SSS---------------------------PPPPS--------------------------HHHHHHHHHHH-HHHHHHHHHHHHHHHHHHHHHHHHHHHHHHHHHHHHHHHHHHHHHHHHHHHHHHHHHHHHHHHHHHHHHHHHHHHHHHHHHHHHHHHHHHHHHHHHHHHHHHHHHHHHHHHHHHHHHHHHHHHHHHHHHHHHHHHHHHHHHHHHHHHHHHHHHHHHHHHHHHHHHHTTS------------SHHHHHHHHHHHHHHHHHHHHHHHHHHHHHHHHH---TT-HHHHHHHHHSTTS-S--TTSGGGTSTTSS-SSSSGGGS---

Radius of gyration: 71.84 Å; Cα contacts (8 Å, |Δi|>4): 17; chains: 1; bounding box: 129×53×222 Å

Mean predicted aligned error: 23.27 Å

Solvent-accessible surface area (backbone atoms only — not comparable to full-atom values): 23601 Å² total; per-residue (Å²): 140,82,85,81,83,77,78,94,72,81,74,75,67,69,62,58,60,55,49,50,56,52,49,65,69,46,71,82,72,71,96,78,82,96,76,78,97,76,82,90,81,83,84,90,78,91,85,87,84,86,90,82,84,87,86,90,80,80,92,77,90,72,89,77,92,78,88,79,80,86,85,80,79,84,87,83,78,90,82,84,85,90,87,84,88,81,88,79,82,91,80,83,86,79,94,69,90,74,73,52,70,68,55,57,50,49,51,56,39,72,75,28,70,66,55,38,50,53,53,45,66,75,40,40,72,58,53,53,53,49,50,51,51,51,51,52,52,50,54,51,49,52,53,51,51,53,50,50,50,52,54,50,51,55,50,52,52,52,51,52,52,48,54,54,50,50,54,50,50,54,55,48,53,53,50,48,52,53,51,51,54,51,50,52,54,51,49,55,52,49,56,52,50,50,57,50,51,53,51,51,50,54,52,51,51,53,52,48,53,52,51,53,53,52,50,54,51,51,55,50,52,51,51,52,51,53,49,52,52,52,53,51,50,52,51,51,53,52,51,51,50,53,50,50,51,50,54,51,51,52,50,50,52,51,52,50,50,54,48,51,49,54,52,49,51,52,50,51,53,49,51,49,50,49,52,61,65,49,64,81,68,84,86,89,80,92,73,92,75,92,74,84,76,63,75,69,51,53,58,52,50,51,54,48,50,53,50,48,54,52,49,52,53,50,51,53,50,49,51,51,48,53,52,46,53,76,68,60,85,64,96,82,43,67,66,49,52,49,49,56,62,73,54,61,83,76,56,100,71,74,76,79,60,52,72,71,71,54,65,81,75,74,71,89,67,71,74,64,62,78,77,64,75,136